Protein AF-A0A657K4X0-F1 (afdb_monomer_lite)

Foldseek 3Di:
DDDDDDDDDDDDDDDDDDDDDDDDDDDDDDDDDDDDDDDDDDDDDDDDDDDDDDDPPPPPDPPPQFQDDDPQKDWDDKDWDPLQCAAQAQLNCADVNLAPDQDDQDAPDQQFGDLSSLLNLQQRHRDDCLQVDCCLAFVNQVPDDPRNRLGFTFMKIWIARPPLGKTKIKTQTPQQDLQAEAEEEEEAAALAAQSNNCSRRGVVSLQVVVSYMYMYINLSRHQFKAFLVVCWTQASSLGIDNDNHSDDFDDDPSVVVCVLPPFFMDGCLQAVLALSLLCLLVRRVVRVVVNQSVVCVVPPPPSGRPDDQVRYAYEYFYEACSLQSQLSVLLVCPPNSHQEYEYELYQAFADCVPPFFWEAAAPDDIDTFDADHLLQLVLLLLLQLLLQLVVQADDPFERDLPQSVLSPQSLLSLVVCCVVVVDVVSHSNRSVVSNVVSFADSLQSSCSNVCCVAQNVFRSSSLLSNLLSHHQVCCQLQKGKGAFPADQVPGLQAGDHQDPRDPSSQSSQDNNGPQSHDPDRGGGMHIWRCPFPAHTGQLQNGDDPDPPRRNSNNSSSVSSNVSCVDPSNVNSSVSNHDQLCSVLRQYEYQYECNAPSSRCSNPVVQSLLNVCQVCPPSHNYAYEYEYQAYPDCCAPQRVQRHHGSSSQSSLQVVLSCCCVPVVDDHAHHWYHDFDGQHDHGPDRGRDDCNGVPGRDSDDDPQTGWDHHNSYIYGHD

pLDDT: mean 89.07, std 18.93, range [25.59, 98.94]

Secondary structure (DSSP, 8-state):
---------PPPP-----PPPP------------------------------------PPPP---B----TTEEEEEEEEE-SSS--TTTTT--HHHHHHS------S-TTS--HHHHHHHHH-----GGGTBTTTBTT-GGGS-TTTTT---EEEEEEEETTTTEEEEEEEETT--TTS-EEEEEEPSTT--TT-HHIIIIIIHHHHHTT-EEEEE-TTTSS-EEETTTTEEE-TT--EESSS-S-----TTHHHHHHHS-SEEEEHHHHS---GGGGHHHHHHHHHHHHHHHHHHHH-SSSB----TTTSEEEEEEETHHHHHHHHHHHH-TT---SEEEEES----B--SS---EEEETTSPPEE-----HHHHHHHHHHHHHHHGGGPPPPTT----TTGGG-TTHHHHHHHHHHTTS-SS--HHHHHHHHHTTT--GGGGGGHHHHHHHHTTHHHHHHHHHHHT--GGG-GGGEEEEEB---GGG-S-BB----SS-HHHHHHH--S-SSEEETTTEEEEEEEETT-SSSSEEGGG--SSSTT---SSHHHHHHHHHHTTSHHHHHHHHHH-B----TT-EEEEEEETT-SSS-TTTTHHHHHHHHHHHTGGG--EEEEEETTB-SS-S-TTSTTT-B-SHHHHHHHHHHHHHHHHH-PPPPPPEEE------SSTT-PPPP-TTTSPPPPSS--GGGBPEEETTEEEE--

Radius of gyration: 27.9 Å; chains: 1; bounding box: 126×85×64 Å

Sequence (716 aa):
MKKIKLRTLASLIFFAAVTMPLMAQSNTTKSTTSNTKADGKTATSTTTITTDTETNSSTPSPIDNTIKKPKWLVRNTLAYYDGDSDDLVTAGLGFTPLSTTIIVPEVEIPAKPNFQERRQAKLNRYIDTKIGEGTLFGFRKQELTPLFDGKIAGTEISAVQRQDGVGMLLQIPLDFNKNKPCIVAVPASDSDGVFNTKDIQIRGLWGLRHNCAVVYNDKGLGNGIYDIERKLGFTVWGEVQNGNILFSPWINNEEKYIKKYPHRYAIKQLHSQLNAEARWGEHVLKSLEFAFYELNIKFSPNDQAIFNKDNTLVLVYGASDGGGAALKAGELDDQNMIDGIVAVNPQIQPNLDKASVKLKIGNNNSQKLEAKSIANYSAYGALYIPCAIPAITAYKDDAYVPYADYFLYSQERCNALKKAKLLTTGTPKEALEKLHKNGWTPEMDIQLPYFYYTESIGLPYQYISAYGKYSVTENMCNFSVASTQQNPINNTGKVAPLKEISFEQIWGMANGHLPLWNGRNATVLDLVENEDLNTPRREFYSSSQTKNTIDYGTKGSICVYKKSQEPRVNEGIKQVMASGNLHGIKTFIVHGRNNVKQLPNYTSRAYVALNSLVEGKQSQLRYIEVENASYLDGRAPFDNTLLPIDYYGEDAIEWLWANLTNNATLPVSQVVRTKTRGGKSGYAPQITNNNLKPIAQTPNSNSIIQKTDGKLILPN

Structure (mmCIF, N/CA/C/O backbone):
data_AF-A0A657K4X0-F1
#
_entry.id   AF-A0A657K4X0-F1
#
loop_
_atom_site.group_PDB
_atom_site.id
_atom_site.type_symbol
_atom_site.label_atom_id
_atom_site.label_alt_id
_atom_site.label_comp_id
_atom_site.label_asym_id
_atom_site.label_entity_id
_atom_site.label_seq_id
_atom_site.pdbx_PDB_ins_code
_atom_site.Cartn_x
_atom_site.Cartn_y
_atom_site.Cartn_z
_atom_site.occupancy
_atom_site.B_iso_or_equiv
_atom_site.auth_seq_id
_atom_site.auth_comp_id
_atom_site.auth_asym_id
_atom_site.auth_atom_id
_atom_site.pdbx_PDB_model_num
ATOM 1 N N . MET A 1 1 ? 60.821 -6.790 5.176 1.00 32.94 1 MET A N 1
ATOM 2 C CA . MET A 1 1 ? 60.323 -7.041 6.547 1.00 32.94 1 MET A CA 1
ATOM 3 C C . MET A 1 1 ? 58.931 -7.661 6.481 1.00 32.94 1 MET A C 1
ATOM 5 O O . MET A 1 1 ? 58.076 -7.113 5.809 1.00 32.94 1 MET A O 1
ATOM 9 N N . LYS A 1 2 ? 58.768 -8.792 7.185 1.00 32.69 2 LYS A N 1
ATOM 10 C CA . LYS A 1 2 ? 57.537 -9.440 7.694 1.00 32.69 2 LYS A CA 1
ATOM 11 C C . LYS A 1 2 ? 56.444 -9.935 6.719 1.00 32.69 2 LYS A C 1
ATOM 13 O O . LYS A 1 2 ? 55.512 -9.229 6.365 1.00 32.69 2 LYS A O 1
ATOM 18 N N . LYS A 1 3 ? 56.526 -11.251 6.458 1.00 29.98 3 LYS A N 1
ATOM 19 C CA . LYS A 1 3 ? 55.419 -12.190 6.187 1.00 29.98 3 LYS A CA 1
ATOM 20 C C . LYS A 1 3 ? 54.380 -12.163 7.319 1.00 29.98 3 LYS A C 1
ATOM 22 O O . LYS A 1 3 ? 54.782 -12.200 8.481 1.00 29.98 3 LYS A O 1
ATOM 27 N N . ILE A 1 4 ? 53.089 -12.268 6.995 1.00 32.53 4 ILE A N 1
ATOM 28 C CA . ILE A 1 4 ? 52.059 -12.762 7.926 1.00 32.53 4 ILE A CA 1
ATOM 29 C C . ILE A 1 4 ? 51.222 -13.843 7.232 1.00 32.53 4 ILE A C 1
ATOM 31 O O . ILE A 1 4 ? 50.867 -13.735 6.063 1.00 32.53 4 ILE A O 1
ATOM 35 N N . LYS A 1 5 ? 51.026 -14.928 7.985 1.00 29.23 5 LYS A N 1
ATOM 36 C CA . LYS A 1 5 ? 50.435 -16.225 7.644 1.00 29.23 5 LYS A CA 1
ATOM 37 C C . LYS A 1 5 ? 48.904 -16.155 7.580 1.00 29.23 5 LYS A C 1
ATOM 39 O O . LYS A 1 5 ? 48.295 -15.622 8.502 1.00 29.23 5 LYS A O 1
ATOM 44 N N . LEU A 1 6 ? 48.301 -16.821 6.592 1.00 27.48 6 LEU A N 1
ATOM 45 C CA . LEU A 1 6 ? 46.923 -17.313 6.682 1.00 27.48 6 LEU A CA 1
ATOM 46 C C . LEU A 1 6 ? 46.898 -18.564 7.578 1.00 27.48 6 LEU A C 1
ATOM 48 O O . LEU A 1 6 ? 47.668 -19.499 7.357 1.00 27.48 6 LEU A O 1
ATOM 52 N N . ARG A 1 7 ? 46.019 -18.577 8.585 1.00 28.39 7 ARG A N 1
ATOM 53 C CA . ARG A 1 7 ? 45.656 -19.770 9.362 1.00 28.39 7 ARG A CA 1
ATOM 54 C C . ARG A 1 7 ? 44.278 -20.245 8.912 1.00 28.39 7 ARG A C 1
ATOM 56 O O . ARG A 1 7 ? 43.283 -19.574 9.153 1.00 28.39 7 ARG A O 1
ATOM 63 N N . THR A 1 8 ? 44.251 -21.413 8.289 1.00 29.27 8 THR A N 1
ATOM 64 C CA . THR A 1 8 ? 43.090 -22.295 8.152 1.00 29.27 8 THR A CA 1
ATOM 65 C C . THR A 1 8 ? 42.782 -22.934 9.508 1.00 29.27 8 THR A C 1
ATOM 67 O O . THR A 1 8 ? 43.671 -23.551 10.098 1.00 29.27 8 THR A O 1
ATOM 70 N N . LEU A 1 9 ? 41.546 -22.808 9.996 1.00 28.22 9 LEU A N 1
ATOM 71 C CA . LEU A 1 9 ? 41.012 -23.651 11.068 1.00 28.22 9 LEU A CA 1
ATOM 72 C C . LEU A 1 9 ? 40.022 -24.645 10.456 1.00 28.22 9 LEU A C 1
ATOM 74 O O . LEU A 1 9 ? 39.013 -24.253 9.879 1.00 28.22 9 LEU A O 1
ATOM 78 N N . ALA A 1 10 ? 40.358 -25.925 10.582 1.00 28.50 10 ALA A N 1
ATOM 79 C CA . ALA A 1 10 ? 39.466 -27.050 10.374 1.00 28.50 10 ALA A CA 1
ATOM 80 C C . ALA A 1 10 ? 38.735 -27.328 11.696 1.00 28.50 10 ALA A C 1
ATOM 82 O O . ALA A 1 10 ? 39.390 -27.485 12.728 1.00 28.50 10 ALA A O 1
ATOM 83 N N . SER A 1 11 ? 37.404 -27.390 11.665 1.00 29.38 11 SER A N 1
ATOM 84 C CA . SER A 1 11 ? 36.595 -27.844 12.800 1.00 29.38 11 SER A CA 1
ATOM 85 C C . SER A 1 11 ? 36.246 -29.318 12.625 1.00 29.38 11 SER A C 1
ATOM 87 O O . SER A 1 11 ? 35.682 -29.719 11.608 1.00 29.38 11 SER A O 1
ATOM 89 N N . LEU A 1 12 ? 36.621 -30.110 13.632 1.00 26.64 12 LEU A N 1
ATOM 90 C CA . LEU A 1 12 ? 36.266 -31.514 13.803 1.00 26.64 12 LEU A CA 1
ATOM 91 C C . LEU A 1 12 ? 34.752 -31.674 14.007 1.00 26.64 12 LEU A C 1
ATOM 93 O O . LEU A 1 12 ? 34.155 -30.990 14.835 1.00 26.64 12 LEU A O 1
ATOM 97 N N . ILE A 1 13 ? 34.176 -32.647 13.303 1.00 28.91 13 ILE A N 1
ATOM 98 C CA . ILE A 1 13 ? 32.824 -33.171 13.505 1.00 28.91 13 ILE A CA 1
ATOM 99 C C . ILE A 1 13 ? 32.936 -34.382 14.438 1.00 28.91 13 ILE A C 1
ATOM 101 O O . ILE A 1 13 ? 33.601 -35.361 14.100 1.00 28.91 13 ILE A O 1
ATOM 105 N N . PHE A 1 14 ? 32.289 -34.319 15.602 1.00 27.12 14 PHE A N 1
ATOM 106 C CA . PHE A 1 14 ? 32.077 -35.465 16.487 1.00 27.12 14 PHE A CA 1
ATOM 107 C C . PHE A 1 14 ? 30.681 -36.042 16.217 1.00 27.12 14 PHE A C 1
ATOM 109 O O . PHE A 1 14 ? 29.674 -35.376 16.440 1.00 27.12 14 PHE A O 1
ATOM 116 N N . PHE A 1 15 ? 30.634 -37.281 15.726 1.00 26.80 15 PHE A N 1
ATOM 117 C CA . PHE A 1 15 ? 29.424 -38.097 15.643 1.00 26.80 15 PHE A CA 1
ATOM 118 C C . PHE A 1 15 ? 29.181 -38.765 17.001 1.00 26.80 15 PHE A C 1
ATOM 120 O O . PHE A 1 15 ? 30.041 -39.500 17.484 1.00 26.80 15 PHE A O 1
ATOM 127 N N . ALA A 1 16 ? 28.002 -38.561 17.588 1.00 28.55 16 ALA A N 1
ATOM 128 C CA . ALA A 1 16 ? 27.490 -39.387 18.675 1.00 28.55 16 ALA A CA 1
ATOM 129 C C . ALA A 1 16 ? 26.136 -39.964 18.249 1.00 28.55 16 ALA A C 1
ATOM 131 O O . ALA A 1 16 ? 25.172 -39.236 18.022 1.00 28.55 16 ALA A O 1
ATOM 132 N N . ALA A 1 17 ? 26.107 -41.284 18.086 1.00 26.55 17 ALA A N 1
ATOM 133 C CA . ALA A 1 17 ? 24.923 -42.070 17.790 1.00 26.55 17 ALA A CA 1
ATOM 134 C C . ALA A 1 17 ? 24.102 -42.277 19.069 1.00 26.55 17 ALA A C 1
ATOM 136 O O . ALA A 1 17 ? 24.650 -42.708 20.083 1.00 26.55 17 ALA A O 1
ATOM 137 N N . VAL A 1 18 ? 22.792 -42.033 19.007 1.00 30.28 18 VAL A N 1
ATOM 138 C CA . VAL A 1 18 ? 21.839 -42.505 20.019 1.00 30.28 18 VAL A CA 1
ATOM 139 C C . VAL A 1 18 ? 20.679 -43.204 19.317 1.00 30.28 18 VAL A C 1
ATOM 141 O O . VAL A 1 18 ? 20.059 -42.690 18.392 1.00 30.28 18 VAL A O 1
ATOM 144 N N . THR A 1 19 ? 20.461 -44.432 19.763 1.00 28.05 19 THR A N 1
ATOM 145 C CA . THR A 1 19 ? 19.503 -45.441 19.320 1.00 28.05 19 THR A CA 1
ATOM 146 C C . THR A 1 19 ? 18.061 -45.096 19.712 1.00 28.05 19 THR A C 1
ATOM 148 O O . THR A 1 19 ? 17.803 -44.810 20.879 1.00 28.05 19 THR A O 1
ATOM 151 N N . MET A 1 20 ? 17.113 -45.212 18.775 1.00 28.31 20 MET A N 1
ATOM 152 C CA . MET A 1 20 ? 15.664 -45.255 19.046 1.00 28.31 20 MET A CA 1
ATOM 153 C C . MET A 1 20 ? 15.166 -46.710 19.097 1.00 28.31 20 MET A C 1
ATOM 155 O O . MET A 1 20 ? 15.589 -47.505 18.254 1.00 28.31 20 MET A O 1
ATOM 159 N N . PRO A 1 21 ? 14.219 -47.066 19.986 1.00 30.25 21 PRO A N 1
ATOM 160 C CA . PRO A 1 21 ? 13.430 -48.279 19.841 1.00 30.25 21 PRO A CA 1
ATOM 161 C C . PRO A 1 21 ? 12.104 -48.013 19.109 1.00 30.25 21 PRO A C 1
ATOM 163 O O . PRO A 1 21 ? 11.429 -47.006 19.322 1.00 30.25 21 PRO A O 1
ATOM 166 N N . LEU A 1 22 ? 11.745 -48.970 18.250 1.00 25.92 22 LEU A N 1
ATOM 167 C CA . LEU A 1 22 ? 10.454 -49.116 17.580 1.00 25.92 22 LEU A CA 1
ATOM 168 C C . LEU A 1 22 ? 9.295 -49.239 18.584 1.00 25.92 22 LEU A C 1
ATOM 170 O O . LEU A 1 22 ? 9.393 -49.997 19.548 1.00 25.92 22 LEU A O 1
ATOM 174 N N . MET A 1 23 ? 8.139 -48.662 18.245 1.00 28.31 23 MET A N 1
ATOM 175 C CA . MET A 1 23 ? 6.845 -49.227 18.635 1.00 28.31 23 MET A CA 1
ATOM 176 C C . MET A 1 23 ? 5.895 -49.318 17.441 1.00 28.31 23 MET A C 1
ATOM 178 O O . MET A 1 23 ? 5.829 -48.439 16.584 1.00 28.31 23 MET A O 1
ATOM 182 N N . ALA A 1 24 ? 5.220 -50.462 17.396 1.00 27.70 24 ALA A N 1
ATOM 183 C CA . ALA A 1 24 ? 4.424 -50.983 16.304 1.00 27.70 24 ALA A CA 1
ATOM 184 C C . ALA A 1 24 ? 3.036 -50.334 16.198 1.00 27.70 24 ALA A C 1
ATOM 186 O O . ALA A 1 24 ? 2.384 -50.034 17.196 1.00 27.70 24 ALA A O 1
ATOM 187 N N . GLN A 1 25 ? 2.565 -50.206 14.958 1.00 26.77 25 GLN A N 1
ATOM 188 C CA . GLN A 1 25 ? 1.162 -49.997 14.611 1.00 26.77 25 GLN A CA 1
ATOM 189 C C . GLN A 1 25 ? 0.373 -51.308 14.723 1.00 26.77 25 GLN A C 1
ATOM 191 O O . GLN A 1 25 ? 0.868 -52.372 14.351 1.00 26.77 25 GLN A O 1
ATOM 196 N N . SER A 1 26 ? -0.904 -51.204 15.095 1.00 26.72 26 SER A N 1
ATOM 197 C CA . SER A 1 26 ? -1.927 -52.156 14.656 1.00 26.72 26 SER A CA 1
ATOM 198 C C . SER A 1 26 ? -3.175 -51.411 14.169 1.00 26.72 26 SER A C 1
ATOM 200 O O . SER A 1 26 ? -3.645 -50.456 14.782 1.00 26.72 26 SER A O 1
ATOM 202 N N . ASN A 1 27 ? -3.626 -51.837 12.989 1.00 26.53 27 ASN A N 1
ATOM 203 C CA . ASN A 1 27 ? -4.830 -51.438 12.262 1.00 26.53 27 ASN A CA 1
ATOM 204 C C . ASN A 1 27 ? -6.102 -52.016 12.897 1.00 26.53 27 ASN A C 1
ATOM 206 O O . ASN A 1 27 ? -6.027 -53.046 13.559 1.00 26.53 27 ASN A O 1
ATOM 210 N N . THR A 1 28 ? -7.269 -51.448 12.559 1.00 26.58 28 THR A N 1
ATOM 211 C CA . THR A 1 28 ? -8.452 -52.130 11.949 1.00 26.58 28 THR A CA 1
ATOM 212 C C . THR A 1 28 ? -9.635 -51.133 11.878 1.00 26.58 28 THR A C 1
ATOM 214 O O . THR A 1 28 ? -10.008 -50.549 12.883 1.00 26.58 28 THR A O 1
ATOM 217 N N . THR A 1 29 ? -10.041 -50.620 10.705 1.00 27.47 29 THR A N 1
ATOM 218 C CA . THR A 1 29 ? -11.010 -51.093 9.670 1.00 27.47 29 THR A CA 1
ATOM 219 C C . THR A 1 29 ? -12.520 -51.012 9.964 1.00 27.47 29 THR A C 1
ATOM 221 O O . THR A 1 29 ? -13.005 -51.755 10.804 1.00 27.47 29 THR A O 1
ATOM 224 N N . LYS A 1 30 ? -13.211 -50.306 9.031 1.00 28.45 30 LYS A N 1
ATOM 225 C CA . LYS A 1 30 ? -14.521 -50.587 8.359 1.00 28.45 30 LYS A CA 1
ATOM 226 C C . LYS A 1 30 ? -15.792 -50.503 9.243 1.00 28.45 30 LYS A C 1
ATOM 228 O O . LYS A 1 30 ? -15.713 -50.744 10.427 1.00 28.45 30 LYS A O 1
ATOM 233 N N . SER A 1 31 ? -17.017 -50.187 8.792 1.00 25.59 31 SER A N 1
ATOM 234 C CA . SER A 1 31 ? -17.734 -50.291 7.499 1.00 25.59 31 SER A CA 1
ATOM 235 C C . SER A 1 31 ? -19.124 -49.588 7.660 1.00 25.59 31 SER A C 1
ATOM 237 O O . SER A 1 31 ? -19.702 -49.732 8.729 1.00 25.59 31 SER A O 1
ATOM 239 N N . THR A 1 32 ? -19.605 -48.702 6.767 1.00 27.53 32 THR A N 1
ATOM 240 C CA . THR A 1 32 ? -20.552 -48.870 5.610 1.00 27.53 32 THR A CA 1
ATOM 241 C C . THR A 1 32 ? -22.068 -48.623 5.867 1.00 27.53 32 THR A C 1
ATOM 243 O O . THR A 1 32 ? -22.634 -49.211 6.779 1.00 27.53 32 THR A O 1
ATOM 246 N N . THR A 1 33 ? -22.708 -47.893 4.916 1.00 27.84 33 THR A N 1
ATOM 247 C CA . THR A 1 33 ? -24.120 -47.980 4.387 1.00 27.84 33 THR A CA 1
ATOM 248 C C . THR A 1 33 ? -25.314 -47.608 5.298 1.00 27.84 33 THR A C 1
ATOM 250 O O . THR A 1 33 ? -25.226 -47.789 6.497 1.00 27.84 33 THR A O 1
ATOM 253 N N . SER A 1 34 ? -26.481 -47.093 4.858 1.00 26.14 34 SER A N 1
ATOM 254 C CA . SER A 1 34 ? -27.155 -46.952 3.543 1.00 26.14 34 SER A CA 1
ATOM 255 C C . SER A 1 34 ? -28.374 -45.988 3.596 1.00 26.14 34 SER A C 1
ATOM 257 O O . SER A 1 34 ? -28.950 -45.767 4.654 1.00 26.14 34 SER A O 1
ATOM 259 N N . ASN A 1 35 ? -28.774 -45.515 2.405 1.00 26.23 35 ASN A N 1
ATOM 260 C CA . ASN A 1 35 ? -30.027 -44.884 1.927 1.00 26.23 35 ASN A CA 1
ATOM 261 C C . ASN A 1 35 ? -31.374 -45.190 2.624 1.00 26.23 35 ASN A C 1
ATOM 263 O O . ASN A 1 35 ? -31.614 -46.342 2.959 1.00 26.23 35 ASN A O 1
ATOM 267 N N . THR A 1 36 ? -32.325 -44.235 2.529 1.00 27.62 36 THR A N 1
ATOM 268 C CA . THR A 1 36 ? -33.671 -44.455 1.920 1.00 27.62 36 THR A CA 1
ATOM 269 C C . THR A 1 36 ? -34.393 -43.145 1.537 1.00 27.62 36 THR A C 1
ATOM 271 O O . THR A 1 36 ? -34.289 -42.139 2.233 1.00 27.62 36 THR A O 1
ATOM 274 N N . LYS A 1 37 ? -35.115 -43.194 0.406 1.00 27.33 37 LYS A N 1
ATOM 275 C CA . LYS A 1 37 ? -36.057 -42.220 -0.196 1.00 27.33 37 LYS A CA 1
ATOM 276 C C . LYS A 1 37 ? -37.500 -42.748 -0.050 1.00 27.33 37 LYS A C 1
ATOM 278 O O . LYS A 1 37 ? -37.633 -43.962 0.076 1.00 27.33 37 LYS A O 1
ATOM 283 N N . ALA A 1 38 ? -38.487 -41.850 -0.236 1.00 27.67 38 ALA A N 1
ATOM 284 C CA . ALA A 1 38 ? -39.924 -42.014 -0.610 1.00 27.67 38 ALA A CA 1
ATOM 285 C C . ALA A 1 38 ? -40.818 -41.243 0.386 1.00 27.67 38 ALA A C 1
ATOM 287 O O . ALA A 1 38 ? -40.474 -41.206 1.560 1.00 27.67 38 ALA A O 1
ATOM 288 N N . ASP A 1 39 ? -41.957 -40.603 0.104 1.00 26.47 39 ASP A N 1
ATOM 289 C CA . ASP A 1 39 ? -42.800 -40.223 -1.052 1.00 26.47 39 ASP A CA 1
ATOM 290 C C . ASP A 1 39 ? -43.711 -39.087 -0.484 1.00 26.47 39 ASP A C 1
ATOM 292 O O . ASP A 1 39 ? -43.974 -39.061 0.714 1.00 26.47 39 ASP A O 1
ATOM 296 N N . GLY A 1 40 ? -44.111 -38.014 -1.176 1.00 25.59 40 GLY A N 1
ATOM 297 C CA . GLY A 1 40 ? -45.168 -37.984 -2.189 1.00 25.59 40 GLY A CA 1
ATOM 298 C C . GLY A 1 40 ? -46.589 -38.074 -1.595 1.00 25.59 40 GLY A C 1
ATOM 299 O O . GLY A 1 40 ? -47.071 -39.186 -1.410 1.00 25.59 40 GLY A O 1
ATOM 300 N N . LYS A 1 41 ? -47.289 -36.940 -1.372 1.00 27.23 41 LYS A N 1
ATOM 301 C CA . LYS A 1 41 ? -48.760 -36.825 -1.556 1.00 27.23 41 LYS A CA 1
ATOM 302 C C . LYS A 1 41 ? -49.308 -35.392 -1.459 1.00 27.23 41 LYS A C 1
ATOM 304 O O . LYS A 1 41 ? -49.078 -34.665 -0.500 1.00 27.23 41 LYS A O 1
ATOM 309 N N . THR A 1 42 ? -50.069 -35.054 -2.490 1.00 27.59 42 THR A N 1
ATOM 310 C CA . THR A 1 42 ? -50.879 -33.859 -2.742 1.00 27.59 42 THR A CA 1
ATOM 311 C C . THR A 1 42 ? -52.268 -34.008 -2.109 1.00 27.59 42 THR A C 1
ATOM 313 O O . THR A 1 42 ? -52.842 -35.093 -2.188 1.00 27.59 42 THR A O 1
ATOM 316 N N . ALA A 1 43 ? -52.851 -32.927 -1.581 1.00 27.77 43 ALA A N 1
ATOM 317 C CA . ALA A 1 43 ? -54.301 -32.810 -1.395 1.00 27.77 43 ALA A CA 1
ATOM 318 C C . ALA A 1 43 ? -54.742 -31.337 -1.411 1.00 27.77 43 ALA A C 1
ATOM 320 O O . ALA A 1 43 ? -54.298 -30.519 -0.610 1.00 27.77 43 ALA A O 1
ATOM 321 N N . THR A 1 44 ? -55.612 -31.033 -2.365 1.00 28.02 44 THR A N 1
ATOM 322 C CA . THR A 1 44 ? -56.344 -29.784 -2.577 1.00 28.02 44 THR A CA 1
ATOM 323 C C . THR A 1 44 ? -57.678 -29.883 -1.844 1.00 28.02 44 THR A C 1
ATOM 325 O O . THR A 1 44 ? -58.376 -30.871 -2.059 1.00 28.02 44 THR A O 1
ATOM 328 N N . SER A 1 45 ? -58.094 -28.871 -1.075 1.00 26.27 45 SER A N 1
ATOM 329 C CA . SER A 1 45 ? -59.521 -28.672 -0.769 1.00 26.27 45 SER A CA 1
ATOM 330 C C . SER A 1 45 ? -59.830 -27.285 -0.179 1.00 26.27 45 SER A C 1
ATOM 332 O O . SER A 1 45 ? -59.403 -26.960 0.924 1.00 26.27 45 SER A O 1
ATOM 334 N N . THR A 1 46 ? -60.639 -26.547 -0.945 1.00 25.94 46 THR A N 1
ATOM 335 C CA . THR A 1 46 ? -61.771 -25.679 -0.555 1.00 25.94 46 THR A CA 1
ATOM 336 C C . THR A 1 46 ? -61.558 -24.460 0.350 1.00 25.94 46 THR A C 1
ATOM 338 O O . THR A 1 46 ? -61.491 -24.538 1.572 1.00 25.94 46 THR A O 1
ATOM 341 N N . THR A 1 47 ? -61.627 -23.297 -0.296 1.00 27.17 47 THR A N 1
ATOM 342 C CA . THR A 1 47 ? -61.818 -21.966 0.281 1.00 27.17 47 THR A CA 1
ATOM 343 C C . THR A 1 47 ? -63.234 -21.827 0.848 1.00 27.17 47 THR A C 1
ATOM 345 O O . THR A 1 47 ? -64.207 -21.914 0.100 1.00 27.17 47 THR A O 1
ATOM 348 N N . THR A 1 48 ? -63.349 -21.560 2.149 1.00 25.72 48 THR A N 1
ATOM 349 C CA . THR A 1 48 ? -64.580 -21.056 2.778 1.00 25.72 48 THR A CA 1
ATOM 350 C C . THR A 1 48 ? -64.241 -19.706 3.394 1.00 25.72 48 THR A C 1
ATOM 352 O O . THR A 1 48 ? -63.298 -19.603 4.173 1.00 25.72 48 THR A O 1
ATOM 355 N N . ILE A 1 49 ? -64.954 -18.662 2.975 1.00 31.14 49 ILE A N 1
ATOM 356 C CA . ILE A 1 49 ? -64.798 -17.299 3.483 1.00 31.14 49 ILE A CA 1
ATOM 357 C C . ILE A 1 49 ? -65.682 -17.181 4.723 1.00 31.14 49 ILE A C 1
ATOM 359 O O . ILE A 1 49 ? -66.905 -17.190 4.609 1.00 31.14 49 ILE A O 1
ATOM 363 N N . THR A 1 50 ? -65.058 -17.054 5.889 1.00 27.23 50 THR A N 1
ATOM 364 C CA . THR A 1 50 ? -65.691 -16.569 7.119 1.00 27.23 50 THR A CA 1
ATOM 365 C C . THR A 1 50 ? -64.961 -15.310 7.556 1.00 27.23 50 THR A C 1
ATOM 367 O O . THR A 1 50 ? -63.764 -15.320 7.835 1.00 27.23 50 THR A O 1
ATOM 370 N N . THR A 1 51 ? -65.694 -14.204 7.524 1.00 34.69 51 THR A N 1
ATOM 371 C CA . THR A 1 51 ? -65.331 -12.913 8.097 1.00 34.69 51 THR A CA 1
ATOM 372 C C . THR A 1 51 ? -65.421 -13.000 9.612 1.00 34.69 51 THR A C 1
ATOM 374 O O . THR A 1 51 ? -66.534 -13.054 10.124 1.00 34.69 51 THR A O 1
ATOM 377 N N . ASP A 1 52 ? -64.283 -12.945 10.301 1.00 26.72 52 ASP A N 1
ATOM 378 C CA . ASP A 1 52 ? -64.233 -12.600 11.719 1.00 26.72 52 ASP A CA 1
ATOM 379 C C . ASP A 1 52 ? -63.164 -11.532 11.956 1.00 26.72 52 ASP A C 1
ATOM 381 O O . ASP A 1 52 ? -61.997 -11.647 11.582 1.00 26.72 52 ASP A O 1
ATOM 385 N N . THR A 1 53 ? -63.635 -10.430 12.525 1.00 39.84 53 THR A N 1
ATOM 386 C CA . THR A 1 53 ? -62.876 -9.304 13.055 1.00 39.84 53 THR A CA 1
ATOM 387 C C . THR A 1 53 ? -61.967 -9.762 14.191 1.00 39.84 53 THR A C 1
ATOM 389 O O . THR A 1 53 ? -62.440 -9.950 15.309 1.00 39.84 53 THR A O 1
ATOM 392 N N . GLU A 1 54 ? -60.662 -9.857 13.933 1.00 29.16 54 GLU A N 1
ATOM 393 C CA . GLU A 1 54 ? -59.645 -9.926 14.983 1.00 29.16 54 GLU A CA 1
ATOM 394 C C . GLU A 1 54 ? -58.829 -8.632 15.031 1.00 29.16 54 GLU A C 1
ATOM 396 O O . GLU A 1 54 ? -58.213 -8.170 14.070 1.00 29.16 54 GLU A O 1
ATOM 401 N N . THR A 1 55 ? -58.881 -8.026 16.209 1.00 31.38 55 THR A N 1
ATOM 402 C CA . THR A 1 55 ? -58.050 -6.932 16.691 1.00 31.38 55 THR A CA 1
ATOM 403 C C . THR A 1 55 ? -56.567 -7.218 16.460 1.00 31.38 55 THR A C 1
ATOM 405 O O . THR A 1 55 ? -56.010 -8.138 17.053 1.00 31.38 55 THR A O 1
ATOM 408 N N . ASN A 1 56 ? -55.910 -6.379 15.654 1.00 30.38 56 ASN A N 1
ATOM 409 C CA . ASN A 1 56 ? -54.455 -6.346 15.511 1.00 30.38 56 ASN A CA 1
ATOM 410 C C . ASN A 1 56 ? -53.798 -5.913 16.836 1.00 30.38 56 ASN A C 1
ATOM 412 O O . ASN A 1 56 ? -53.464 -4.745 17.031 1.00 30.38 56 ASN A O 1
ATOM 416 N N . SER A 1 57 ? -53.576 -6.856 17.751 1.00 36.56 57 SER A N 1
ATOM 417 C CA . SER A 1 57 ? -52.483 -6.758 18.714 1.00 36.56 57 SER A CA 1
ATOM 418 C C . SER A 1 57 ? -51.227 -7.293 18.029 1.00 36.56 57 SER A C 1
ATOM 420 O O . SER A 1 57 ? -50.887 -8.470 18.144 1.00 36.56 57 SER A O 1
ATOM 422 N N . SER A 1 58 ? -50.548 -6.440 17.263 1.00 38.31 58 SER A N 1
ATOM 423 C CA . SER A 1 58 ? -49.212 -6.747 16.757 1.00 38.31 58 SER A CA 1
ATOM 424 C C . SER A 1 58 ? -48.224 -6.671 17.921 1.00 38.31 58 SER A C 1
ATOM 426 O O . SER A 1 58 ? -47.545 -5.663 18.121 1.00 38.31 58 SER A O 1
ATOM 428 N N . THR A 1 59 ? -48.171 -7.724 18.730 1.00 40.19 59 THR A N 1
ATOM 429 C CA . THR A 1 59 ? -47.031 -7.975 19.608 1.00 40.19 59 THR A CA 1
ATOM 430 C C . THR A 1 59 ? -45.809 -8.103 18.693 1.00 40.19 59 THR A C 1
ATOM 432 O O . THR A 1 59 ? -45.852 -8.924 17.772 1.00 40.19 59 THR A O 1
ATOM 435 N N . PRO A 1 60 ? -44.742 -7.300 18.857 1.00 44.84 60 PRO A N 1
ATOM 436 C CA . PRO A 1 60 ? -43.535 -7.486 18.067 1.00 44.84 60 PRO A CA 1
ATOM 437 C C . PRO A 1 60 ? -43.038 -8.908 18.313 1.00 44.84 60 PRO A C 1
ATOM 439 O O . PRO A 1 60 ? -42.862 -9.302 19.469 1.00 44.84 60 PRO A O 1
ATOM 442 N N . SER A 1 61 ? -42.844 -9.688 17.248 1.00 43.19 61 SER A N 1
ATOM 443 C CA . SER A 1 61 ? -42.164 -10.977 17.357 1.00 43.19 61 SER A CA 1
ATOM 444 C C . SER A 1 61 ? -40.866 -10.774 18.147 1.00 43.19 61 SER A C 1
ATOM 446 O O . SER A 1 61 ? -40.142 -9.818 17.846 1.00 43.19 61 SER A O 1
ATOM 448 N N . PRO A 1 62 ? -40.566 -11.610 19.158 1.00 47.53 62 PRO A N 1
ATOM 449 C CA . PRO A 1 62 ? -39.338 -11.468 19.925 1.00 47.53 62 PRO A CA 1
ATOM 450 C C . PRO A 1 62 ? -38.150 -11.460 18.963 1.00 47.53 62 PRO A C 1
ATOM 452 O O . PRO A 1 62 ? -38.035 -12.332 18.099 1.00 47.53 62 PRO A O 1
ATOM 455 N N . ILE A 1 63 ? -37.306 -10.433 19.080 1.00 59.31 63 ILE A N 1
ATOM 456 C CA . ILE A 1 63 ? -36.087 -10.307 18.284 1.00 59.31 63 ILE A CA 1
ATOM 457 C C . ILE A 1 63 ? -35.227 -11.528 18.610 1.00 59.31 63 ILE A C 1
ATOM 459 O O . ILE A 1 63 ? -34.770 -11.694 19.740 1.00 59.31 63 ILE A O 1
ATOM 463 N N . ASP A 1 64 ? -35.049 -12.403 17.625 1.00 75.38 64 ASP A N 1
ATOM 464 C CA . ASP A 1 64 ? -34.169 -13.560 17.730 1.00 75.38 64 ASP A CA 1
ATOM 465 C C . ASP A 1 64 ? -32.714 -13.077 17.793 1.00 75.38 64 ASP A C 1
ATOM 467 O O . ASP A 1 64 ? -32.091 -12.799 16.767 1.00 75.38 64 ASP A O 1
ATOM 471 N N . ASN A 1 65 ? -32.208 -12.948 19.019 1.00 84.88 65 ASN A N 1
ATOM 472 C CA . ASN A 1 65 ? -30.864 -12.471 19.333 1.00 84.88 65 ASN A CA 1
ATOM 473 C C . ASN A 1 65 ? -29.846 -13.619 19.476 1.00 84.88 65 ASN A C 1
ATOM 475 O O . ASN A 1 65 ? -28.787 -13.454 20.082 1.00 84.88 65 ASN A O 1
ATOM 479 N N . THR A 1 66 ? -30.157 -14.806 18.949 1.00 91.38 66 THR A N 1
ATOM 480 C CA . THR A 1 66 ? -29.224 -15.939 18.961 1.00 91.38 66 THR A CA 1
ATOM 481 C C . THR A 1 66 ? -27.992 -15.657 18.104 1.00 91.38 66 THR A C 1
ATOM 483 O O . THR A 1 66 ? -28.065 -15.019 17.049 1.00 91.38 66 THR A O 1
ATOM 486 N N . ILE A 1 67 ? -26.833 -16.158 18.536 1.00 93.12 67 ILE A N 1
ATOM 487 C CA . ILE A 1 67 ? -25.596 -16.030 17.762 1.00 93.12 67 ILE A CA 1
ATOM 488 C C . ILE A 1 67 ? -25.708 -16.879 16.494 1.00 93.12 67 ILE A C 1
ATOM 490 O O . ILE A 1 67 ? -25.820 -18.104 16.545 1.00 93.12 67 ILE A O 1
ATOM 494 N N . LYS A 1 68 ? -25.627 -16.233 15.329 1.00 91.69 68 LYS A N 1
ATOM 495 C CA . LYS A 1 68 ? -25.712 -16.907 14.030 1.00 91.69 68 LYS A CA 1
ATOM 496 C C . LYS A 1 68 ? -24.385 -16.841 13.303 1.00 91.69 68 LYS A C 1
ATOM 498 O O . LYS A 1 68 ? -23.875 -15.763 13.013 1.00 91.69 68 LYS A O 1
ATOM 503 N N . LYS A 1 69 ? -23.855 -18.011 12.942 1.00 91.88 69 LYS A N 1
ATOM 504 C CA . LYS A 1 69 ? -22.668 -18.099 12.092 1.00 91.88 69 LYS A CA 1
ATOM 505 C C . LYS A 1 69 ? -22.981 -17.553 10.694 1.00 91.88 69 LYS A C 1
ATOM 507 O O . LYS A 1 69 ? -23.879 -18.092 10.037 1.00 91.88 69 LYS A O 1
ATOM 512 N N . PRO A 1 70 ? -22.226 -16.560 10.188 1.00 92.00 70 PRO A N 1
ATOM 513 C CA . PRO A 1 70 ? -22.405 -16.094 8.821 1.00 92.00 70 PRO A CA 1
ATOM 514 C C . PRO A 1 70 ? -22.187 -17.234 7.817 1.00 92.00 70 PRO A C 1
ATOM 516 O O . PRO A 1 70 ? -21.200 -17.967 7.889 1.00 92.00 70 PRO A O 1
ATOM 519 N N . LYS A 1 71 ? -23.094 -17.390 6.843 1.00 91.88 71 LYS A N 1
ATOM 520 C CA . LYS A 1 71 ? -23.042 -18.499 5.862 1.00 91.88 71 LYS A CA 1
ATOM 521 C C . LYS A 1 71 ? -21.762 -18.502 5.022 1.00 91.88 71 LYS A C 1
ATOM 523 O O . LYS A 1 71 ? -21.322 -19.554 4.567 1.00 91.88 71 LYS A O 1
ATOM 528 N N . TRP A 1 72 ? -21.183 -17.324 4.800 1.00 91.31 72 TRP A N 1
ATOM 529 C CA . TRP A 1 72 ? -19.969 -17.138 4.011 1.00 91.31 72 TRP A CA 1
ATOM 530 C C . TRP A 1 72 ? -18.685 -17.513 4.779 1.00 91.31 72 TRP A C 1
ATOM 532 O O . TRP A 1 72 ? -17.644 -17.713 4.146 1.00 91.31 72 TRP A O 1
ATOM 542 N N . LEU A 1 73 ? -18.755 -17.619 6.114 1.00 90.12 73 LEU A N 1
ATOM 543 C CA . LEU A 1 73 ? -17.606 -17.745 7.008 1.00 90.12 73 LEU A CA 1
ATOM 544 C C . LEU A 1 73 ? -17.101 -19.188 7.110 1.00 90.12 73 LEU A C 1
ATOM 546 O O . LEU A 1 73 ? -17.807 -20.101 7.558 1.00 90.12 73 LEU A O 1
ATOM 550 N N . VAL A 1 74 ? -15.821 -19.381 6.796 1.00 88.94 74 VAL A N 1
ATOM 551 C CA . VAL A 1 74 ? -15.086 -20.610 7.112 1.00 88.94 74 VAL A CA 1
ATOM 552 C C . VAL A 1 74 ? -14.061 -20.310 8.174 1.00 88.94 74 VAL A C 1
ATOM 554 O O . VAL A 1 74 ? -13.147 -19.533 7.941 1.00 88.94 74 VAL A O 1
ATOM 557 N N . ARG A 1 75 ? -14.215 -20.955 9.325 1.00 81.00 75 ARG A N 1
ATOM 558 C CA . ARG A 1 75 ? -13.265 -20.888 10.429 1.00 81.00 75 ARG A CA 1
ATOM 559 C C . ARG A 1 75 ? -12.242 -22.010 10.268 1.00 81.00 75 ARG A C 1
ATOM 561 O O . ARG A 1 75 ? -12.653 -23.147 10.037 1.00 81.00 75 ARG A O 1
ATOM 568 N N . ASN A 1 76 ? -10.958 -21.686 10.404 1.00 74.75 76 ASN A N 1
ATOM 569 C CA . ASN A 1 76 ? -9.858 -22.625 10.188 1.00 74.75 76 ASN A CA 1
ATOM 570 C C . ASN A 1 76 ? -9.171 -23.010 11.503 1.00 74.75 76 ASN A C 1
ATOM 572 O O . ASN A 1 76 ? -9.198 -24.178 11.878 1.00 74.75 76 ASN A O 1
ATOM 576 N N . THR A 1 77 ? -8.578 -22.047 12.215 1.00 81.75 77 THR A N 1
ATOM 577 C CA . THR A 1 77 ? -7.779 -22.315 13.424 1.00 81.75 77 THR A CA 1
ATOM 578 C C . THR A 1 77 ? -8.068 -21.330 14.554 1.00 81.75 77 THR A C 1
ATOM 580 O O . THR A 1 77 ? -8.475 -20.191 14.324 1.00 81.75 77 THR A O 1
ATOM 583 N N . LEU A 1 78 ? -7.870 -21.801 15.789 1.00 87.25 78 LEU A N 1
ATOM 584 C CA . LEU A 1 78 ? -7.805 -20.999 17.009 1.00 87.25 78 LEU A CA 1
ATOM 585 C C . LEU A 1 78 ? -6.460 -21.291 17.677 1.00 87.25 78 LEU A C 1
ATOM 587 O O . LEU A 1 78 ? -6.134 -22.460 17.884 1.00 87.25 78 LEU A O 1
ATOM 591 N N . ALA A 1 79 ? -5.707 -20.247 18.006 1.00 93.06 79 ALA A N 1
ATOM 592 C CA . ALA A 1 79 ? -4.440 -20.330 18.724 1.00 93.06 79 ALA A CA 1
ATOM 593 C C . ALA A 1 79 ? -4.473 -19.412 19.950 1.00 93.06 79 ALA A C 1
ATOM 595 O O . ALA A 1 79 ? -5.101 -18.353 19.919 1.00 93.06 79 ALA A O 1
ATOM 596 N N . TYR A 1 80 ? -3.817 -19.830 21.029 1.00 96.06 80 TYR A N 1
ATOM 597 C CA . TYR A 1 80 ? -3.602 -19.017 22.223 1.00 96.06 80 TYR A CA 1
ATOM 598 C C . TYR A 1 80 ? -2.105 -18.785 22.406 1.00 96.06 80 TYR A C 1
ATOM 600 O O . TYR A 1 80 ? -1.325 -19.724 22.259 1.00 96.06 80 TYR A O 1
ATOM 608 N N . TYR A 1 81 ? -1.740 -17.557 22.761 1.00 96.00 81 TYR A N 1
ATOM 609 C CA . TYR A 1 81 ? -0.369 -17.126 22.994 1.00 96.00 81 TYR A CA 1
ATOM 610 C C . TYR A 1 81 ? -0.231 -16.552 24.400 1.00 96.00 81 TYR A C 1
ATOM 612 O O . TYR A 1 81 ? -1.082 -15.780 24.852 1.00 96.00 81 TYR A O 1
ATOM 620 N N . ASP A 1 82 ? 0.836 -16.946 25.087 1.00 93.94 82 ASP A N 1
ATOM 621 C CA . ASP A 1 82 ? 1.088 -16.639 26.496 1.00 93.94 82 ASP A CA 1
ATOM 622 C C . ASP A 1 82 ? 1.675 -15.237 26.730 1.00 93.94 82 ASP A C 1
ATOM 624 O O . ASP A 1 82 ? 1.607 -14.735 27.851 1.00 93.94 82 ASP A O 1
ATOM 628 N N . GLY A 1 83 ? 2.202 -14.586 25.686 1.00 93.06 83 GLY A N 1
ATOM 629 C CA . GLY A 1 83 ? 2.912 -13.310 25.778 1.00 93.06 83 GLY A CA 1
ATOM 630 C C . GLY A 1 83 ? 4.356 -13.439 26.275 1.00 93.06 83 GLY A C 1
ATOM 631 O O . GLY A 1 83 ? 5.017 -12.419 26.468 1.00 93.06 83 GLY A O 1
ATOM 632 N N . ASP A 1 84 ? 4.854 -14.662 26.466 1.00 91.56 84 ASP A N 1
ATOM 633 C CA . ASP A 1 84 ? 6.223 -14.959 26.884 1.00 91.56 84 ASP A CA 1
ATOM 634 C C . ASP A 1 84 ? 6.991 -15.689 25.776 1.00 91.56 84 ASP A C 1
ATOM 636 O O . ASP A 1 84 ? 7.890 -15.105 25.166 1.00 91.56 84 ASP A O 1
ATOM 640 N N . SER A 1 85 ? 6.606 -16.925 25.454 1.00 91.31 85 SER A N 1
ATOM 641 C CA . SER A 1 85 ? 7.228 -17.700 24.373 1.00 91.31 85 SER A CA 1
ATOM 642 C C . SER A 1 85 ? 6.752 -17.256 22.989 1.00 91.31 85 SER A C 1
ATOM 644 O O . SER A 1 85 ? 7.501 -17.337 22.013 1.00 91.31 85 SER A O 1
ATOM 646 N N . ASP A 1 86 ? 5.519 -16.758 22.910 1.00 94.50 86 ASP A N 1
ATOM 647 C CA . ASP A 1 86 ? 4.881 -16.311 21.680 1.00 94.50 86 ASP A CA 1
ATOM 648 C C . ASP A 1 86 ? 3.811 -15.257 21.985 1.00 94.50 86 ASP A C 1
ATOM 650 O O . ASP A 1 86 ? 3.312 -15.146 23.106 1.00 94.50 86 ASP A O 1
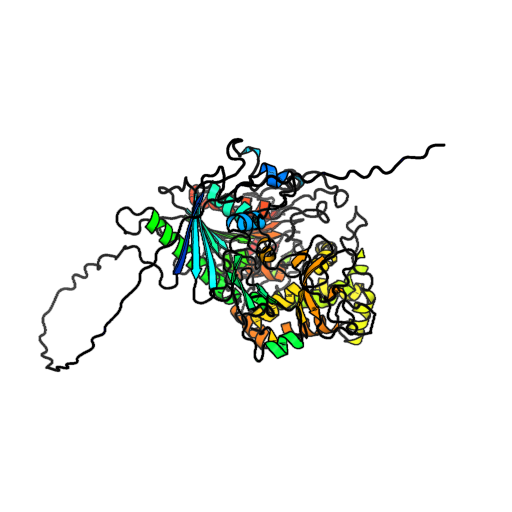ATOM 654 N N . ASP A 1 87 ? 3.448 -14.454 20.992 1.00 96.94 87 ASP A N 1
ATOM 655 C CA . ASP A 1 87 ? 2.542 -13.329 21.181 1.00 96.94 87 ASP A CA 1
ATOM 656 C C . ASP A 1 87 ? 1.813 -12.930 19.889 1.00 96.94 87 ASP A C 1
ATOM 658 O O . ASP A 1 87 ? 2.142 -13.376 18.785 1.00 96.94 87 ASP A O 1
ATOM 662 N N . LEU A 1 88 ? 0.800 -12.073 20.032 1.00 97.44 88 LEU A N 1
ATOM 663 C CA . LEU A 1 88 ? -0.038 -11.606 18.923 1.00 97.44 88 LEU A CA 1
ATOM 664 C C . LEU A 1 88 ? 0.711 -10.694 17.931 1.00 97.44 88 LEU A C 1
ATOM 666 O O . LEU A 1 88 ? 0.310 -10.570 16.778 1.00 97.44 88 LEU A O 1
ATOM 670 N N . VAL A 1 89 ? 1.779 -10.015 18.350 1.00 96.88 89 VAL A N 1
ATOM 671 C CA . VAL A 1 89 ? 2.341 -8.870 17.616 1.00 96.88 89 VAL A CA 1
ATOM 672 C C . VAL A 1 89 ? 3.735 -9.152 17.052 1.00 96.88 89 VAL A C 1
ATOM 674 O O . VAL A 1 89 ? 4.086 -8.657 15.974 1.00 96.88 89 VAL A O 1
ATOM 677 N N . THR A 1 90 ? 4.545 -9.941 17.758 1.00 95.75 90 THR A N 1
ATOM 678 C CA . THR A 1 90 ? 5.958 -10.153 17.411 1.00 95.75 90 THR A CA 1
ATOM 679 C C . THR A 1 90 ? 6.333 -11.606 17.141 1.00 95.75 90 THR A C 1
ATOM 681 O O . THR A 1 90 ? 7.487 -11.864 16.811 1.00 95.75 90 THR A O 1
ATOM 684 N N . ALA A 1 91 ? 5.390 -12.547 17.243 1.00 95.25 91 ALA A N 1
ATOM 685 C CA . ALA A 1 91 ? 5.665 -13.985 17.173 1.00 95.25 91 ALA A CA 1
ATOM 686 C C . ALA A 1 91 ? 6.771 -14.433 18.160 1.00 95.25 91 ALA A C 1
ATOM 688 O O . ALA A 1 91 ? 7.677 -15.200 17.815 1.00 95.25 91 ALA A O 1
ATOM 689 N N . GLY A 1 92 ? 6.748 -13.877 19.374 1.00 94.00 92 GLY A N 1
ATOM 690 C CA . GLY A 1 92 ? 7.712 -14.149 20.442 1.00 94.00 92 GLY A CA 1
ATOM 691 C C . GLY A 1 92 ? 9.035 -13.382 20.343 1.00 94.00 92 GLY A C 1
ATOM 692 O O . GLY A 1 92 ? 9.864 -13.503 21.243 1.00 94.00 92 GLY A O 1
ATOM 693 N N . LEU A 1 93 ? 9.258 -12.578 19.294 1.00 93.69 93 LEU A N 1
ATOM 694 C CA . LEU A 1 93 ? 10.533 -11.877 19.082 1.00 93.69 93 LEU A CA 1
ATOM 695 C C . LEU A 1 93 ? 10.777 -10.730 20.077 1.00 93.69 93 LEU A C 1
ATOM 697 O O . LEU A 1 93 ? 11.920 -10.505 20.458 1.00 93.69 93 LEU A O 1
ATOM 701 N N . GLY A 1 94 ? 9.737 -10.005 20.494 1.00 93.88 94 GLY A N 1
ATOM 702 C CA . GLY A 1 94 ? 9.844 -8.817 21.348 1.00 93.88 94 GLY A CA 1
ATOM 703 C C . GLY A 1 94 ? 10.394 -7.571 20.637 1.00 93.88 94 GLY A C 1
ATOM 704 O O . GLY A 1 94 ? 11.042 -7.634 19.591 1.00 93.88 94 GLY A O 1
ATOM 705 N N . PHE A 1 95 ? 10.134 -6.393 21.201 1.00 95.00 95 PHE A N 1
ATOM 706 C CA . PHE A 1 95 ? 10.550 -5.107 20.637 1.00 95.00 95 PHE A CA 1
ATOM 707 C C . PHE A 1 95 ? 12.073 -4.897 20.662 1.00 95.00 95 PHE A C 1
ATOM 709 O O . PHE A 1 95 ? 12.646 -4.347 19.714 1.00 95.00 95 PHE A O 1
ATOM 716 N N . THR A 1 96 ? 12.756 -5.297 21.735 1.00 93.31 96 THR A N 1
ATOM 717 C CA . THR A 1 96 ? 14.192 -5.051 21.898 1.00 93.31 96 THR A CA 1
ATOM 718 C C . THR A 1 96 ? 15.010 -5.784 20.828 1.00 93.31 96 THR A C 1
ATOM 720 O O . THR A 1 96 ? 15.825 -5.127 20.170 1.00 93.31 96 THR A O 1
ATOM 723 N N . PRO A 1 97 ? 14.793 -7.083 20.544 1.00 93.06 97 PRO A N 1
ATOM 724 C CA . PRO A 1 97 ? 15.462 -7.750 19.426 1.00 93.06 97 PRO A CA 1
ATOM 725 C C . PRO A 1 97 ? 15.149 -7.102 18.071 1.00 93.06 97 PRO A C 1
ATOM 727 O O . PRO A 1 97 ? 16.078 -6.794 17.321 1.00 93.06 97 PRO A O 1
ATOM 730 N N . LEU A 1 98 ? 13.875 -6.788 17.799 1.00 94.81 98 LEU A N 1
ATOM 731 C CA . LEU A 1 98 ? 13.442 -6.153 16.546 1.00 94.81 98 LEU A CA 1
ATOM 732 C C . LEU A 1 98 ? 14.051 -4.754 16.321 1.00 94.81 98 LEU A C 1
ATOM 734 O O . LEU A 1 98 ? 14.173 -4.309 15.180 1.00 94.81 98 LEU A O 1
ATOM 738 N N . SER A 1 99 ? 14.438 -4.044 17.384 1.00 94.75 99 SER A N 1
ATOM 739 C CA . SER A 1 99 ? 14.993 -2.681 17.309 1.00 94.75 99 SER A CA 1
ATOM 740 C C . SER A 1 99 ? 16.521 -2.600 17.395 1.00 94.75 99 SER A C 1
ATOM 742 O O . SER A 1 99 ? 17.104 -1.546 17.122 1.00 94.75 99 SER A O 1
ATOM 744 N N . THR A 1 100 ? 17.198 -3.693 17.752 1.00 92.25 100 THR A N 1
ATOM 745 C CA . THR A 1 100 ? 18.655 -3.699 17.978 1.00 92.25 100 THR A CA 1
ATOM 746 C C . THR A 1 100 ? 19.434 -4.459 16.917 1.00 92.25 100 THR A C 1
ATOM 748 O O . THR A 1 100 ? 20.576 -4.094 16.637 1.00 92.25 100 THR A O 1
ATOM 751 N N . THR A 1 101 ? 18.836 -5.472 16.289 1.00 87.75 101 THR A N 1
ATOM 752 C CA . THR A 1 101 ? 19.510 -6.282 15.273 1.00 87.75 101 THR A CA 1
ATOM 753 C C . THR A 1 101 ? 18.570 -6.686 14.143 1.00 87.75 101 THR A C 1
ATOM 755 O O . THR A 1 101 ? 17.354 -6.743 14.306 1.00 87.75 101 THR A O 1
ATOM 758 N N . ILE A 1 102 ? 19.141 -6.984 12.975 1.00 84.38 102 ILE A N 1
ATOM 759 C CA . ILE A 1 102 ? 18.416 -7.685 11.914 1.00 84.38 102 ILE A CA 1
ATOM 760 C C . ILE A 1 102 ? 18.445 -9.166 12.278 1.00 84.38 102 ILE A C 1
ATOM 762 O O . ILE A 1 102 ? 19.508 -9.788 12.275 1.00 84.38 102 ILE A O 1
ATOM 766 N N . ILE A 1 103 ? 17.284 -9.717 12.611 1.00 84.19 103 ILE A N 1
ATOM 767 C CA . ILE A 1 103 ? 17.143 -11.130 12.954 1.00 84.19 103 ILE A CA 1
ATOM 768 C C . ILE A 1 103 ? 17.044 -11.931 11.653 1.00 84.19 103 ILE A C 1
ATOM 770 O O . ILE A 1 103 ? 16.391 -11.506 10.701 1.00 84.19 103 ILE A O 1
ATOM 774 N N . VAL A 1 104 ? 17.681 -13.096 11.608 1.00 81.81 104 VAL A N 1
ATOM 775 C CA . VAL A 1 104 ? 17.420 -14.121 10.592 1.00 81.81 104 VAL A CA 1
ATOM 776 C C . VAL A 1 104 ? 16.807 -15.294 11.349 1.00 81.81 104 VAL A C 1
ATOM 778 O O . VAL A 1 104 ? 17.547 -15.956 12.074 1.00 81.81 104 VAL A O 1
ATOM 781 N N . PRO A 1 105 ? 15.479 -15.506 11.279 1.00 78.00 105 PRO A N 1
ATOM 782 C CA . PRO A 1 105 ? 14.831 -16.570 12.029 1.00 78.00 105 PRO A CA 1
ATOM 783 C C . PRO A 1 105 ? 15.407 -17.919 11.613 1.00 78.00 105 PRO A C 1
ATOM 785 O O . PRO A 1 105 ? 15.584 -18.181 10.418 1.00 78.00 105 PRO A O 1
ATOM 788 N N . GLU A 1 106 ? 15.716 -18.759 12.595 1.00 81.06 106 GLU A N 1
ATOM 789 C CA . GLU A 1 106 ? 16.095 -20.138 12.324 1.00 81.06 106 GLU A CA 1
ATOM 790 C C . GLU A 1 106 ? 14.876 -20.886 11.780 1.00 81.06 106 GLU A C 1
ATOM 792 O O . GLU A 1 106 ? 13.757 -20.720 12.262 1.00 81.06 106 GLU A O 1
ATOM 797 N N . VAL A 1 107 ? 15.096 -21.681 10.737 1.00 84.12 107 VAL A N 1
ATOM 798 C CA . VAL A 1 107 ? 14.075 -22.550 10.154 1.00 84.12 107 VAL A CA 1
ATOM 799 C C . VAL A 1 107 ? 14.654 -23.950 10.144 1.00 84.12 107 VAL A C 1
ATOM 801 O O . VAL A 1 107 ? 15.624 -24.202 9.425 1.00 84.12 107 VAL A O 1
ATOM 804 N N . GLU A 1 108 ? 14.073 -24.849 10.934 1.00 87.38 108 GLU A N 1
ATOM 805 C CA . GLU A 1 108 ? 14.576 -26.210 11.124 1.00 87.38 108 GLU A CA 1
ATOM 806 C C . GLU A 1 108 ? 14.661 -26.951 9.783 1.00 87.38 108 GLU A C 1
ATOM 808 O O . GLU A 1 108 ? 15.677 -27.563 9.447 1.00 87.38 108 GLU A O 1
ATOM 813 N N . ILE A 1 109 ? 13.602 -26.842 8.973 1.00 85.88 109 ILE A N 1
ATOM 814 C CA . ILE A 1 109 ? 13.519 -27.438 7.638 1.00 85.88 109 ILE A CA 1
ATOM 815 C C . ILE A 1 109 ? 13.090 -26.352 6.639 1.00 85.88 109 ILE A C 1
ATOM 817 O O . ILE A 1 109 ? 11.894 -26.118 6.467 1.00 85.88 109 ILE A O 1
ATOM 821 N N . PRO A 1 110 ? 14.023 -25.710 5.905 1.00 83.19 110 PRO A N 1
ATOM 822 C CA . PRO A 1 110 ? 13.696 -24.627 4.965 1.00 83.19 110 PRO A CA 1
ATOM 823 C C . PRO A 1 110 ? 12.698 -24.992 3.855 1.00 83.19 110 PRO A C 1
ATOM 825 O O . PRO A 1 110 ? 12.020 -24.123 3.311 1.00 83.19 110 PRO A O 1
ATOM 828 N N . ALA A 1 111 ? 12.600 -26.279 3.508 1.00 85.06 111 ALA A N 1
ATOM 829 C CA . ALA A 1 111 ? 11.638 -26.804 2.536 1.00 85.06 111 ALA A CA 1
ATOM 830 C C . ALA A 1 111 ? 10.265 -27.143 3.151 1.00 85.06 111 ALA A C 1
ATOM 832 O O . ALA A 1 111 ? 9.374 -27.618 2.450 1.00 85.06 111 ALA A O 1
ATOM 833 N N . LYS A 1 112 ? 10.100 -26.974 4.465 1.00 88.00 112 LYS A N 1
ATOM 834 C CA . LYS A 1 112 ? 8.863 -27.246 5.199 1.00 88.00 112 LYS A CA 1
ATOM 835 C C . LYS A 1 112 ? 8.842 -26.462 6.525 1.00 88.00 112 LYS A C 1
ATOM 837 O O . LYS A 1 112 ? 8.790 -27.091 7.583 1.00 88.00 112 LYS A O 1
ATOM 842 N N . PRO A 1 113 ? 8.883 -25.116 6.486 1.00 90.50 113 PRO A N 1
ATOM 843 C CA . PRO A 1 113 ? 8.812 -24.320 7.704 1.00 90.50 113 PRO A CA 1
ATOM 844 C C . PRO A 1 113 ? 7.488 -24.597 8.418 1.00 90.50 113 PRO A C 1
ATOM 846 O O . PRO A 1 113 ? 6.445 -24.694 7.763 1.00 90.50 113 PRO A O 1
ATOM 849 N N . ASN A 1 114 ? 7.501 -24.715 9.741 1.00 91.00 114 ASN A N 1
ATOM 850 C CA . ASN A 1 114 ? 6.287 -24.825 10.543 1.00 91.00 114 ASN A CA 1
ATOM 851 C C . ASN A 1 114 ? 5.557 -23.466 10.626 1.00 91.00 114 ASN A C 1
ATOM 853 O O . ASN A 1 114 ? 6.043 -22.442 10.145 1.00 91.00 114 ASN A O 1
ATOM 857 N N . PHE A 1 115 ? 4.343 -23.441 11.184 1.00 89.81 115 PHE A N 1
ATOM 858 C CA . PHE A 1 115 ? 3.553 -22.204 11.221 1.00 89.81 115 PHE A CA 1
ATOM 859 C C . PHE A 1 115 ? 4.217 -21.087 12.034 1.00 89.81 115 PHE A C 1
ATOM 861 O O . PHE A 1 115 ? 4.160 -19.931 11.616 1.00 89.81 115 PHE A O 1
ATOM 868 N N . GLN A 1 116 ? 4.884 -21.422 13.139 1.00 91.12 116 GLN A N 1
ATOM 869 C CA . GLN A 1 116 ? 5.535 -20.426 13.981 1.00 91.12 116 GLN A CA 1
ATOM 870 C 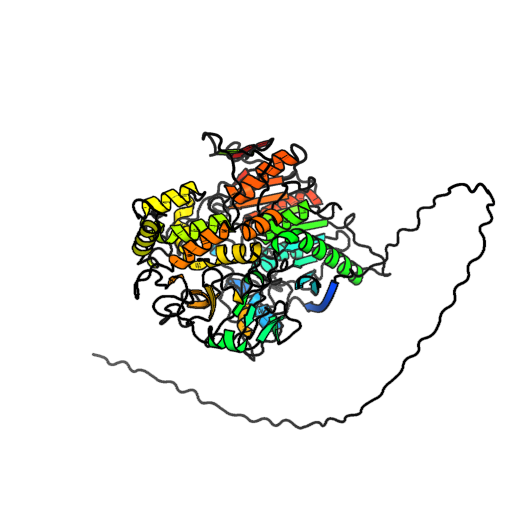C . GLN A 1 116 ? 6.759 -19.815 13.302 1.00 91.12 116 GLN A C 1
ATOM 872 O O . GLN A 1 116 ? 6.902 -18.596 13.289 1.00 91.12 116 GLN A O 1
ATOM 877 N N . GLU A 1 117 ? 7.584 -20.630 12.647 1.00 92.50 117 GLU A N 1
ATOM 878 C CA . GLU A 1 117 ? 8.716 -20.146 11.846 1.00 92.50 117 GLU A CA 1
ATOM 879 C C . GLU A 1 117 ? 8.245 -19.199 10.734 1.00 92.50 117 GLU A C 1
ATOM 881 O O . GLU A 1 117 ? 8.857 -18.159 10.490 1.00 92.50 117 GLU A O 1
ATOM 886 N N . ARG A 1 118 ? 7.109 -19.503 10.089 1.00 92.19 118 ARG A 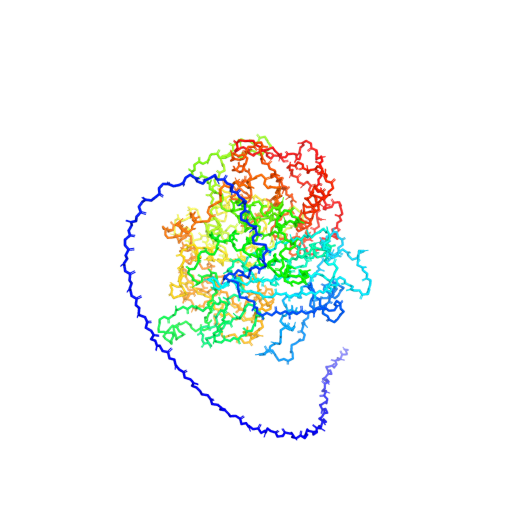N 1
ATOM 887 C CA . ARG A 1 118 ? 6.502 -18.611 9.089 1.00 92.19 118 ARG A CA 1
ATOM 888 C C . ARG A 1 118 ? 6.002 -17.305 9.709 1.00 92.19 118 ARG A C 1
ATOM 890 O O . ARG A 1 118 ? 6.250 -16.248 9.129 1.00 92.19 118 ARG A O 1
ATOM 897 N N . ARG A 1 119 ? 5.330 -17.346 10.870 1.00 93.00 119 ARG A N 1
ATOM 898 C CA . ARG A 1 119 ? 4.906 -16.135 11.605 1.00 93.00 119 ARG A CA 1
ATOM 899 C C . ARG A 1 119 ? 6.109 -15.277 11.983 1.00 93.00 119 ARG A C 1
ATOM 901 O O . ARG A 1 119 ? 6.090 -14.083 11.709 1.00 93.00 119 ARG A O 1
ATOM 908 N N . GLN A 1 120 ? 7.174 -15.874 12.514 1.00 93.44 120 GLN A N 1
ATOM 909 C CA . GLN A 1 120 ? 8.413 -15.164 12.831 1.00 93.44 120 GLN A CA 1
ATOM 910 C C . GLN A 1 120 ? 9.062 -14.566 11.588 1.00 93.44 120 GLN A C 1
ATOM 912 O O . GLN A 1 120 ? 9.396 -13.389 11.601 1.00 93.44 120 GLN A O 1
ATOM 917 N N . ALA A 1 121 ? 9.175 -15.311 10.485 1.00 92.00 121 ALA A N 1
ATOM 918 C CA . ALA A 1 121 ? 9.690 -14.772 9.226 1.00 92.00 121 ALA A CA 1
ATOM 919 C C . ALA A 1 121 ? 8.877 -13.566 8.736 1.00 92.00 121 ALA A C 1
ATOM 921 O O . ALA A 1 121 ? 9.455 -12.576 8.295 1.00 92.00 121 ALA A O 1
ATOM 922 N N . LYS A 1 122 ? 7.547 -13.632 8.859 1.00 92.44 122 LYS A N 1
ATOM 923 C CA . LYS A 1 122 ? 6.634 -12.592 8.388 1.00 92.44 122 LYS A CA 1
ATOM 924 C C . LYS A 1 122 ? 6.563 -11.375 9.317 1.00 92.44 122 LYS A C 1
ATOM 926 O O . LYS A 1 122 ? 6.395 -10.258 8.838 1.00 92.44 122 LYS A O 1
ATOM 931 N N . LEU A 1 123 ? 6.687 -11.560 10.632 1.00 94.06 123 LEU A N 1
ATOM 932 C CA . LEU A 1 123 ? 6.626 -10.481 11.628 1.00 94.06 123 LEU A CA 1
ATOM 933 C C . LEU A 1 123 ? 8.001 -9.922 12.021 1.00 94.06 123 LEU A C 1
ATOM 935 O O . LEU A 1 123 ? 8.091 -8.921 12.735 1.00 94.06 123 LEU A O 1
ATOM 939 N N . ASN A 1 124 ? 9.076 -10.521 11.521 1.00 92.56 124 ASN A N 1
ATOM 940 C CA . ASN A 1 124 ? 10.425 -10.029 11.715 1.00 92.56 124 ASN A CA 1
ATOM 941 C C . ASN A 1 124 ? 10.730 -8.849 10.783 1.00 92.56 124 ASN A C 1
ATOM 943 O O . ASN A 1 124 ? 10.767 -8.976 9.559 1.00 92.56 124 ASN A O 1
ATOM 947 N N . ARG A 1 125 ? 11.022 -7.694 11.379 1.00 91.81 125 ARG A N 1
ATOM 948 C CA . ARG A 1 125 ? 11.540 -6.518 10.677 1.00 91.81 125 ARG A CA 1
ATOM 949 C C . ARG A 1 125 ? 12.446 -5.705 11.588 1.00 91.81 125 ARG A C 1
ATOM 951 O O . ARG A 1 125 ? 12.258 -5.681 12.798 1.00 91.81 125 ARG A O 1
ATOM 958 N N . TYR A 1 126 ? 13.358 -4.942 10.993 1.00 92.69 126 TYR A N 1
ATOM 959 C CA . TYR A 1 126 ? 14.152 -3.983 11.754 1.00 92.69 126 TYR A CA 1
ATOM 960 C C . TYR A 1 126 ? 13.362 -2.695 12.039 1.00 92.69 126 TYR A C 1
ATOM 962 O O . TYR A 1 126 ? 12.989 -1.951 11.114 1.00 92.69 126 TYR A O 1
ATOM 970 N N . ILE A 1 127 ? 13.135 -2.424 13.323 1.00 94.25 127 ILE A N 1
ATOM 971 C CA . ILE A 1 127 ? 12.554 -1.183 13.835 1.00 94.25 127 ILE A CA 1
ATOM 972 C C . ILE A 1 127 ? 13.684 -0.173 14.041 1.00 94.25 127 ILE A C 1
ATOM 974 O O . ILE A 1 127 ? 14.429 -0.224 15.019 1.00 94.25 127 ILE A O 1
ATOM 978 N N . ASP A 1 128 ? 13.817 0.761 13.100 1.00 92.69 128 ASP A N 1
ATOM 979 C CA . ASP A 1 128 ? 14.827 1.810 13.187 1.00 92.69 128 ASP A CA 1
ATOM 980 C C . ASP A 1 128 ? 14.374 2.903 14.165 1.00 92.69 128 ASP A C 1
ATOM 982 O O . ASP A 1 128 ? 13.603 3.799 13.826 1.00 92.69 128 ASP A O 1
ATOM 986 N N . THR A 1 129 ? 14.881 2.866 15.393 1.00 94.19 129 THR A N 1
ATOM 987 C CA . THR A 1 129 ? 14.526 3.869 16.409 1.00 94.19 129 THR A CA 1
ATOM 988 C C . THR A 1 129 ? 14.985 5.286 16.055 1.00 94.19 129 THR A C 1
ATOM 990 O O . THR A 1 129 ? 14.455 6.256 16.605 1.00 94.19 129 THR A O 1
ATOM 993 N N . LYS A 1 130 ? 15.898 5.460 15.082 1.00 93.94 130 LYS A N 1
ATOM 994 C CA . LYS A 1 130 ? 16.320 6.793 14.623 1.00 93.94 130 LYS A CA 1
ATOM 995 C C . LYS A 1 130 ? 15.204 7.558 13.924 1.00 93.94 130 LYS A C 1
ATOM 997 O O . LYS A 1 130 ? 15.246 8.789 13.928 1.00 93.94 130 LYS A O 1
ATOM 1002 N N . ILE A 1 131 ? 14.222 6.859 13.349 1.00 94.56 131 ILE A N 1
ATOM 1003 C CA . ILE A 1 131 ? 13.040 7.484 12.738 1.00 94.56 131 ILE A CA 1
ATOM 1004 C C . ILE A 1 131 ? 11.919 7.740 13.750 1.00 94.56 131 ILE A C 1
ATOM 1006 O O . ILE A 1 131 ? 10.859 8.215 13.368 1.00 94.56 131 ILE A O 1
ATOM 1010 N N . GLY A 1 132 ? 12.130 7.469 15.041 1.00 94.56 132 GLY A N 1
ATOM 1011 C CA . GLY A 1 132 ? 11.149 7.736 16.101 1.00 94.56 132 GLY A CA 1
ATOM 1012 C C . GLY A 1 132 ? 10.192 6.582 16.357 1.00 94.56 132 GLY A C 1
ATOM 1013 O O . GLY A 1 132 ? 9.497 6.577 17.369 1.00 94.56 132 GLY A O 1
ATOM 1014 N N . GLU A 1 133 ? 10.189 5.568 15.501 1.00 95.06 133 GLU A N 1
ATOM 1015 C CA . GLU A 1 133 ? 9.457 4.339 15.764 1.00 95.06 133 GLU A CA 1
ATOM 1016 C C . GLU A 1 133 ? 10.025 3.646 17.013 1.00 95.06 133 GLU A C 1
ATOM 1018 O O . GLU A 1 133 ? 11.238 3.584 17.208 1.00 95.06 133 GLU A O 1
ATOM 1023 N N . GLY A 1 134 ? 9.159 3.168 17.905 1.00 93.81 134 GLY A N 1
ATOM 1024 C CA . GLY A 1 134 ? 9.583 2.581 19.174 1.00 93.81 134 GLY A CA 1
ATOM 1025 C C . GLY A 1 134 ? 10.004 3.605 20.231 1.00 93.81 134 GLY A C 1
ATOM 1026 O O . GLY A 1 134 ? 10.383 3.205 21.327 1.00 93.81 134 GLY A O 1
ATOM 1027 N N . THR A 1 135 ? 9.921 4.911 19.950 1.00 92.75 135 THR A N 1
ATOM 1028 C CA . THR A 1 135 ? 10.144 5.982 20.944 1.00 92.75 135 THR A CA 1
ATOM 1029 C C . THR A 1 135 ? 9.002 6.996 20.955 1.00 92.75 135 THR A C 1
ATOM 1031 O O . THR A 1 135 ? 8.417 7.239 22.003 1.00 92.75 135 THR A O 1
ATOM 1034 N N . LEU A 1 136 ? 8.636 7.546 19.799 1.00 94.88 136 LEU A N 1
ATOM 1035 C CA . LEU A 1 136 ? 7.572 8.541 19.633 1.00 94.88 136 LEU A CA 1
ATOM 1036 C C . LEU A 1 136 ? 6.232 7.927 19.210 1.00 94.88 136 LEU A C 1
ATOM 1038 O O . LEU A 1 136 ? 5.194 8.502 19.509 1.00 94.88 136 LEU A O 1
ATOM 1042 N N . PHE A 1 137 ? 6.253 6.778 18.532 1.00 95.81 137 PHE A N 1
ATOM 1043 C CA . PHE A 1 137 ? 5.064 6.024 18.113 1.00 95.81 137 PHE A CA 1
ATOM 1044 C C . PHE A 1 137 ? 5.350 4.513 18.071 1.00 95.81 137 PHE A C 1
ATOM 1046 O O . PHE A 1 137 ? 6.503 4.088 18.240 1.00 95.81 137 PHE A O 1
ATOM 1053 N N . GLY A 1 138 ? 4.320 3.693 17.868 1.00 95.31 138 GLY A N 1
ATOM 1054 C CA . GLY A 1 138 ? 4.399 2.234 17.877 1.00 95.31 138 GLY A CA 1
ATOM 1055 C C . GLY A 1 138 ? 4.619 1.671 19.285 1.00 95.31 138 GLY A C 1
ATOM 1056 O O . GLY A 1 138 ? 3.927 2.027 20.237 1.00 95.31 138 GLY A O 1
ATOM 1057 N N . PHE A 1 139 ? 5.613 0.792 19.443 1.00 94.06 139 PHE A N 1
ATOM 1058 C CA . PHE A 1 139 ? 5.894 0.131 20.724 1.00 94.06 139 PHE A CA 1
ATOM 1059 C C . PHE A 1 139 ? 6.263 1.082 21.871 1.00 94.06 139 PHE A C 1
ATOM 1061 O O . PHE A 1 139 ? 6.031 0.721 23.017 1.00 94.06 139 PHE A O 1
ATOM 1068 N N . ARG A 1 140 ? 6.815 2.272 21.576 1.00 92.19 140 ARG A N 1
ATOM 1069 C CA . ARG A 1 140 ? 7.201 3.312 22.557 1.00 92.19 140 ARG A CA 1
ATOM 1070 C C . ARG A 1 140 ? 7.878 2.717 23.804 1.00 92.19 140 ARG A C 1
ATOM 1072 O O . ARG A 1 140 ? 7.253 2.581 24.847 1.00 92.19 140 ARG A O 1
ATOM 1079 N N . LYS A 1 141 ? 9.169 2.375 23.703 1.00 89.69 141 LYS A N 1
ATOM 1080 C CA . LYS A 1 141 ? 9.973 1.634 24.700 1.00 89.69 141 LYS A CA 1
ATOM 1081 C C . LYS A 1 141 ? 9.734 2.050 26.155 1.00 89.69 141 LYS A C 1
ATOM 1083 O O . LYS A 1 141 ? 9.733 1.200 27.036 1.00 89.69 141 LYS A O 1
ATOM 1088 N N . GLN A 1 142 ? 9.549 3.343 26.411 1.00 88.25 142 GLN A N 1
ATOM 1089 C CA . GLN A 1 142 ? 9.300 3.893 27.746 1.00 88.25 142 GLN A CA 1
ATOM 1090 C C . GLN A 1 142 ? 7.966 3.458 28.382 1.00 88.25 142 GLN A C 1
ATOM 1092 O O . GLN A 1 142 ? 7.804 3.582 29.590 1.00 88.25 142 GLN A O 1
ATOM 1097 N N . GLU A 1 143 ? 7.022 2.958 27.588 1.00 87.94 143 GLU A N 1
ATOM 1098 C CA . GLU A 1 143 ? 5.714 2.450 28.020 1.00 87.94 143 GLU A CA 1
ATOM 1099 C C . GLU A 1 143 ? 5.700 0.922 28.155 1.00 87.94 143 GLU A C 1
ATOM 1101 O O . GLU A 1 143 ? 4.695 0.345 28.571 1.00 87.94 143 GLU A O 1
ATOM 1106 N N . LEU A 1 144 ? 6.802 0.254 27.799 1.00 87.06 144 LEU A N 1
ATOM 1107 C CA . LEU A 1 144 ? 6.917 -1.195 27.872 1.00 87.06 144 LEU A CA 1
ATOM 1108 C C . LEU A 1 144 ? 7.395 -1.628 29.254 1.00 87.06 144 LEU A C 1
ATOM 1110 O O . LEU A 1 144 ? 8.330 -1.061 29.823 1.00 87.06 144 LEU A O 1
ATOM 1114 N N . THR A 1 145 ? 6.806 -2.703 29.769 1.00 81.19 145 THR A N 1
ATOM 1115 C CA . THR A 1 145 ? 7.381 -3.386 30.928 1.00 81.19 145 THR A CA 1
ATOM 1116 C C . THR A 1 145 ? 8.580 -4.234 30.477 1.00 81.19 145 THR A C 1
ATOM 1118 O O . THR A 1 145 ? 8.495 -4.901 29.439 1.00 81.19 145 THR A O 1
ATOM 1121 N N . PRO A 1 146 ? 9.688 -4.276 31.243 1.00 73.81 146 PRO A N 1
ATOM 1122 C CA . PRO A 1 146 ? 10.841 -5.110 30.893 1.00 73.81 146 PRO A CA 1
ATOM 1123 C C . PRO A 1 146 ? 10.532 -6.612 30.815 1.00 73.81 146 PRO A C 1
ATOM 1125 O O . PRO A 1 146 ? 11.263 -7.341 30.158 1.00 73.81 146 PRO A O 1
ATOM 1128 N N . LEU A 1 147 ? 9.470 -7.070 31.490 1.00 75.81 147 LEU A N 1
ATOM 1129 C CA . LEU A 1 147 ? 9.074 -8.481 31.529 1.00 75.81 147 LEU A CA 1
ATOM 1130 C C . LEU A 1 147 ? 8.483 -8.968 30.201 1.00 75.81 147 LEU A C 1
ATOM 1132 O O . LEU A 1 147 ? 8.750 -10.095 29.804 1.00 75.81 147 LEU A O 1
ATOM 1136 N N . PHE A 1 148 ? 7.706 -8.127 29.514 1.00 82.62 148 PHE A N 1
ATOM 1137 C CA . PHE A 1 148 ? 7.004 -8.527 28.291 1.00 82.62 148 PHE A CA 1
ATOM 1138 C C . PHE A 1 148 ? 7.625 -7.941 27.017 1.00 82.62 148 PHE A C 1
ATOM 1140 O O . PHE A 1 148 ? 7.367 -8.459 25.939 1.00 82.62 148 PHE A O 1
ATOM 1147 N N . ASP A 1 149 ? 8.451 -6.889 27.106 1.00 91.25 149 ASP A N 1
ATOM 1148 C CA . ASP A 1 149 ? 9.165 -6.283 25.962 1.00 91.25 149 ASP A CA 1
ATOM 1149 C C . ASP A 1 149 ? 8.256 -6.015 24.741 1.00 91.25 149 ASP A C 1
ATOM 1151 O O . ASP A 1 149 ? 8.618 -6.244 23.590 1.00 91.25 149 ASP A O 1
ATOM 1155 N N . GLY A 1 150 ? 7.025 -5.559 24.999 1.00 90.94 150 GLY A N 1
ATOM 1156 C CA . GLY A 1 150 ? 6.031 -5.257 23.962 1.00 90.94 150 GLY A CA 1
ATOM 1157 C C . GLY A 1 150 ? 5.221 -6.446 23.441 1.00 90.94 150 GLY A C 1
ATOM 1158 O O . GLY A 1 150 ? 4.338 -6.233 22.613 1.00 90.94 150 GLY A O 1
ATOM 1159 N N . LYS A 1 151 ? 5.465 -7.667 23.928 1.00 95.69 151 LYS A N 1
ATOM 1160 C CA . LYS A 1 151 ? 4.654 -8.851 23.615 1.00 95.69 151 LYS A CA 1
ATOM 1161 C C . LYS A 1 151 ? 3.247 -8.726 24.206 1.00 95.69 151 LYS A C 1
ATOM 1163 O O . LYS A 1 151 ? 3.077 -8.235 25.323 1.00 95.69 151 LYS A O 1
ATOM 1168 N N . ILE A 1 152 ? 2.243 -9.192 23.460 1.00 96.25 152 ILE A N 1
ATOM 1169 C CA . ILE A 1 152 ? 0.831 -9.187 23.876 1.00 96.25 152 ILE A CA 1
ATOM 1170 C C . ILE A 1 152 ? 0.263 -10.609 23.844 1.00 96.25 152 ILE A C 1
ATOM 1172 O O . ILE A 1 152 ? 0.173 -11.228 22.784 1.00 96.25 152 ILE A O 1
ATOM 1176 N N . ALA A 1 153 ? -0.158 -11.104 25.009 1.00 97.25 153 ALA A N 1
ATOM 1177 C CA . ALA A 1 153 ? -0.848 -12.383 25.155 1.00 97.25 153 ALA A CA 1
ATOM 1178 C C . ALA A 1 153 ? -2.289 -12.316 24.624 1.00 97.25 153 ALA A C 1
ATOM 1180 O O . ALA A 1 153 ? -2.959 -11.283 24.725 1.00 97.25 153 ALA A O 1
ATOM 1181 N N . GLY A 1 154 ? -2.816 -13.435 24.129 1.00 97.50 154 GLY A N 1
ATOM 1182 C CA . GLY A 1 154 ? -4.217 -13.499 23.721 1.00 97.50 154 GLY A CA 1
ATOM 1183 C C . GLY A 1 154 ? -4.550 -14.633 22.764 1.00 97.50 154 GLY A C 1
ATOM 1184 O O . GLY A 1 154 ? -3.861 -15.644 22.696 1.00 97.50 154 GLY A O 1
ATOM 1185 N N . THR A 1 155 ? -5.669 -14.488 22.057 1.00 98.00 155 THR A N 1
ATOM 1186 C CA . THR A 1 155 ? -6.191 -15.489 21.116 1.00 98.00 155 THR A CA 1
ATOM 1187 C C . THR A 1 155 ? -6.130 -14.972 19.680 1.00 98.00 155 THR A C 1
ATOM 1189 O O . THR A 1 155 ? -6.596 -13.866 19.419 1.00 98.00 155 THR A O 1
ATOM 1192 N N . GLU A 1 156 ? -5.651 -15.796 18.749 1.00 96.56 156 GLU A N 1
ATOM 1193 C CA . GLU A 1 156 ? -5.822 -15.609 17.302 1.00 96.56 156 GLU A CA 1
ATOM 1194 C C . GLU A 1 156 ? -6.874 -16.574 16.758 1.00 96.56 156 GLU A C 1
ATOM 1196 O O . GLU A 1 156 ? -6.852 -17.772 17.049 1.00 96.56 156 GLU A O 1
ATOM 1201 N N . ILE A 1 157 ? -7.793 -16.058 15.944 1.00 96.75 157 ILE A N 1
ATOM 1202 C CA . ILE A 1 157 ? -8.813 -16.844 15.252 1.00 96.75 157 ILE A CA 1
ATOM 1203 C C . ILE A 1 157 ? -8.752 -16.525 13.770 1.00 96.75 157 ILE A C 1
ATOM 1205 O O . ILE A 1 157 ? -8.757 -15.372 13.351 1.00 96.75 157 ILE A O 1
ATOM 1209 N N . SER A 1 158 ? -8.698 -17.577 12.972 1.00 94.12 158 SER A N 1
ATOM 1210 C CA . SER A 1 158 ? -8.332 -17.505 11.572 1.00 94.12 158 SER A CA 1
ATOM 1211 C C . SER A 1 158 ? -9.509 -17.959 10.702 1.00 94.12 158 SER A C 1
ATOM 1213 O O . SER A 1 158 ? -10.189 -18.950 11.009 1.00 94.12 158 SER A O 1
ATOM 1215 N N . ALA A 1 159 ? -9.788 -17.223 9.627 1.00 93.81 159 ALA A N 1
ATOM 1216 C CA . ALA A 1 159 ? -10.951 -17.466 8.785 1.00 93.81 159 ALA A CA 1
ATOM 1217 C C . ALA A 1 159 ? -10.730 -17.122 7.308 1.00 93.81 159 ALA A C 1
ATOM 1219 O O . ALA A 1 159 ? -9.786 -16.427 6.937 1.00 93.81 159 ALA A O 1
ATOM 1220 N N . VAL A 1 160 ? -11.624 -17.635 6.457 1.00 91.38 160 VAL A N 1
ATOM 1221 C CA . VAL A 1 160 ? -11.651 -17.367 5.015 1.00 91.38 160 VAL A CA 1
ATOM 1222 C C . VAL A 1 160 ? -13.070 -17.067 4.545 1.00 91.38 160 VAL A C 1
ATOM 1224 O O . VAL A 1 160 ? -14.004 -17.825 4.825 1.00 91.38 160 VAL A O 1
ATOM 1227 N N . GLN A 1 161 ? -13.225 -16.009 3.749 1.00 90.56 161 GLN A N 1
ATOM 1228 C CA . GLN A 1 161 ? -14.421 -15.780 2.940 1.00 90.56 161 GLN A CA 1
ATOM 1229 C C . GLN A 1 161 ? -14.329 -16.611 1.650 1.00 90.56 161 GLN A C 1
ATOM 1231 O O . GLN A 1 161 ? -13.576 -16.265 0.738 1.00 90.56 161 GLN A O 1
ATOM 1236 N N . ARG A 1 162 ? -15.110 -17.701 1.550 1.00 77.94 162 ARG A N 1
ATOM 1237 C CA . ARG A 1 162 ? -15.008 -18.690 0.447 1.00 77.94 162 ARG A CA 1
ATOM 1238 C C . ARG A 1 162 ? -15.079 -18.094 -0.954 1.00 77.94 162 ARG A C 1
ATOM 1240 O O . ARG A 1 162 ? -14.340 -18.538 -1.821 1.00 77.94 162 ARG A O 1
ATOM 1247 N N . GLN A 1 163 ? -15.997 -17.155 -1.172 1.00 76.69 163 GLN A N 1
ATOM 1248 C CA . GLN A 1 163 ? -16.357 -16.691 -2.513 1.00 76.69 163 GLN A CA 1
ATOM 1249 C C . GLN A 1 163 ? -15.166 -16.090 -3.273 1.00 76.69 163 GLN A C 1
ATOM 1251 O O . GLN A 1 163 ? -15.043 -16.321 -4.469 1.00 76.69 163 GLN A O 1
ATOM 1256 N N . ASP A 1 164 ? -14.277 -15.385 -2.567 1.00 80.25 164 ASP A N 1
ATOM 1257 C CA . ASP A 1 164 ? -13.160 -14.641 -3.175 1.00 80.25 164 ASP A CA 1
ATOM 1258 C C . ASP A 1 164 ? -11.796 -15.043 -2.602 1.00 80.25 164 ASP A C 1
ATOM 1260 O O . ASP A 1 164 ? -10.755 -14.476 -2.950 1.00 80.25 164 ASP A O 1
ATOM 1264 N N . GLY A 1 165 ? -11.796 -16.021 -1.690 1.00 85.50 165 GLY A N 1
ATOM 1265 C CA . GLY A 1 165 ? -10.603 -16.463 -0.976 1.00 85.50 165 GLY A CA 1
ATOM 1266 C C . GLY A 1 165 ? -9.942 -15.322 -0.204 1.00 85.50 165 GLY A C 1
ATOM 1267 O O . GLY A 1 165 ? -8.742 -15.112 -0.371 1.00 85.50 165 GLY A O 1
ATOM 1268 N N . VAL A 1 166 ? -10.725 -14.559 0.569 1.00 92.88 166 VAL A N 1
ATOM 1269 C CA . VAL A 1 166 ? -10.215 -13.484 1.444 1.00 92.88 166 VAL A CA 1
ATOM 1270 C C . VAL A 1 166 ? -9.815 -14.087 2.779 1.00 92.88 166 VAL A C 1
ATOM 1272 O O . VAL A 1 166 ? -10.671 -14.658 3.459 1.00 92.88 166 VAL A O 1
ATOM 1275 N N . GLY A 1 167 ? -8.544 -13.971 3.151 1.00 94.19 167 GLY A N 1
ATOM 1276 C CA . GLY A 1 167 ? -8.065 -14.320 4.482 1.00 94.19 167 GLY A CA 1
ATOM 1277 C C . GLY A 1 167 ? -8.490 -13.281 5.517 1.00 94.19 167 GLY A C 1
ATOM 1278 O O . GLY A 1 167 ? -8.439 -12.078 5.255 1.00 94.19 167 GLY A O 1
ATOM 1279 N N . MET A 1 168 ? -8.891 -13.746 6.700 1.00 95.94 168 MET A N 1
ATOM 1280 C CA . MET A 1 168 ? -9.241 -12.916 7.854 1.00 95.94 168 MET A CA 1
ATOM 1281 C C . MET A 1 168 ? -8.572 -13.452 9.120 1.00 95.94 168 MET A C 1
ATOM 1283 O O . MET A 1 168 ? -8.507 -14.665 9.328 1.00 95.94 168 MET A O 1
ATOM 1287 N N . LEU A 1 169 ? -8.101 -12.549 9.974 1.00 97.50 169 LEU A N 1
ATOM 1288 C CA . LEU A 1 169 ? -7.470 -12.869 11.255 1.00 97.50 169 LEU A CA 1
ATOM 1289 C C . LEU A 1 169 ? -8.088 -11.989 12.337 1.00 97.50 169 LEU A C 1
ATOM 1291 O O . LEU A 1 169 ? -8.093 -10.776 12.194 1.00 97.50 169 LEU A O 1
ATOM 1295 N N . LEU A 1 170 ? -8.591 -12.580 13.413 1.00 98.62 170 LEU A N 1
ATOM 1296 C CA . LEU A 1 170 ? -9.064 -11.868 14.594 1.00 98.62 170 LEU A CA 1
ATOM 1297 C C . LEU A 1 170 ? -8.094 -12.110 15.746 1.00 98.62 170 LEU A C 1
ATOM 1299 O O . LEU A 1 170 ? -7.860 -13.254 16.125 1.00 98.62 170 LEU A O 1
ATOM 1303 N N . GLN A 1 171 ? -7.579 -11.032 16.319 1.00 98.75 171 GLN A N 1
ATOM 1304 C CA . GLN A 1 171 ? -6.777 -11.017 17.532 1.00 98.75 171 GLN A CA 1
ATOM 1305 C C . GLN A 1 171 ? -7.622 -10.486 18.690 1.00 98.75 171 GLN A C 1
ATOM 1307 O O . GLN A 1 171 ? -8.206 -9.408 18.603 1.00 98.75 171 GLN A O 1
ATOM 1312 N N . ILE A 1 172 ? -7.691 -11.246 19.779 1.00 98.69 172 ILE A N 1
ATOM 1313 C CA . ILE A 1 172 ? -8.385 -10.859 21.011 1.00 98.69 172 ILE A CA 1
ATOM 1314 C C . ILE A 1 172 ? -7.334 -10.849 22.124 1.00 98.69 172 ILE A C 1
ATOM 1316 O O . ILE A 1 172 ? -6.862 -11.934 22.489 1.00 98.69 172 ILE A O 1
ATOM 1320 N N . PRO A 1 173 ? -6.945 -9.678 22.658 1.00 98.31 173 PRO A N 1
ATOM 1321 C CA . PRO A 1 173 ? -5.951 -9.621 23.719 1.00 98.31 173 PRO A CA 1
ATOM 1322 C C . PRO A 1 173 ? -6.516 -10.241 25.002 1.00 98.31 173 PRO A C 1
ATOM 1324 O O . PRO A 1 173 ? -7.733 -10.263 25.219 1.00 98.31 173 PRO A O 1
ATOM 1327 N N . LEU A 1 174 ? -5.638 -10.773 25.855 1.00 97.06 174 LEU A N 1
ATOM 1328 C CA . LEU A 1 174 ? -6.034 -11.415 27.115 1.00 97.06 174 LEU A CA 1
ATOM 1329 C C . LEU A 1 174 ? -6.880 -10.486 28.005 1.00 97.06 174 LEU A C 1
ATOM 1331 O O . LEU A 1 174 ? -7.793 -10.942 28.692 1.00 97.06 174 LEU A O 1
ATOM 1335 N N . ASP A 1 175 ? -6.593 -9.189 27.958 1.00 95.94 175 ASP A N 1
ATOM 1336 C CA . ASP A 1 175 ? -7.215 -8.128 28.744 1.00 95.94 175 ASP A CA 1
ATOM 1337 C C . ASP A 1 175 ? -8.347 -7.388 28.002 1.00 95.94 175 ASP A C 1
ATOM 1339 O O . ASP A 1 175 ? -8.737 -6.295 28.412 1.00 95.94 175 ASP A O 1
ATOM 1343 N N . PHE A 1 176 ? -8.920 -7.989 26.948 1.00 98.56 176 PHE A N 1
ATOM 1344 C CA . PHE A 1 176 ? -10.067 -7.437 26.215 1.00 98.56 176 PHE A CA 1
ATOM 1345 C C . PHE A 1 176 ? -11.177 -6.918 27.149 1.00 98.56 176 PHE A C 1
ATOM 1347 O O . PHE A 1 176 ? -11.708 -7.652 27.997 1.00 98.56 176 PHE A O 1
ATOM 1354 N N . ASN A 1 177 ? -11.573 -5.655 26.966 1.00 97.62 177 ASN A N 1
ATOM 1355 C CA . ASN A 1 177 ? -12.506 -4.983 27.868 1.00 97.62 177 ASN A CA 1
ATOM 1356 C C . ASN A 1 177 ? -13.972 -5.265 27.509 1.00 97.62 177 ASN A C 1
ATOM 1358 O O . ASN A 1 177 ? -14.600 -4.545 26.741 1.00 97.62 177 ASN A O 1
ATOM 1362 N N . LYS A 1 178 ? -14.566 -6.276 28.145 1.00 96.81 178 LYS A N 1
ATOM 1363 C CA . LYS A 1 178 ? -15.966 -6.683 27.908 1.00 96.81 178 LYS A CA 1
ATOM 1364 C C . LYS A 1 178 ? -17.009 -5.633 28.312 1.00 96.81 178 LYS A C 1
ATOM 1366 O O . LYS A 1 178 ? -18.129 -5.684 27.824 1.00 96.81 178 LYS A O 1
ATOM 1371 N N . ASN A 1 179 ? -16.662 -4.713 29.214 1.00 96.69 179 ASN A N 1
ATOM 1372 C CA . ASN A 1 179 ? -17.582 -3.676 29.699 1.00 96.69 179 ASN A CA 1
ATOM 1373 C C . ASN A 1 179 ? -17.595 -2.441 28.790 1.00 96.69 179 ASN A C 1
ATOM 1375 O O . ASN A 1 179 ? -18.528 -1.645 28.840 1.00 96.69 179 ASN A O 1
ATOM 1379 N N . LYS A 1 180 ? -16.537 -2.265 27.996 1.00 97.19 180 LYS A N 1
ATOM 1380 C CA . LYS A 1 180 ? -16.400 -1.227 26.973 1.00 97.19 180 LYS A CA 1
ATOM 1381 C C . LYS A 1 180 ? -15.815 -1.877 25.715 1.00 97.19 180 LYS A C 1
ATOM 1383 O O . LYS A 1 180 ? -14.654 -1.620 25.395 1.00 97.19 180 LYS A O 1
ATOM 1388 N N . PRO A 1 181 ? -16.566 -2.789 25.074 1.00 98.38 181 PRO A N 1
ATOM 1389 C CA . PRO A 1 181 ? -16.037 -3.584 23.980 1.00 98.38 181 PRO A CA 1
ATOM 1390 C C . PRO A 1 181 ? -15.703 -2.675 22.799 1.00 98.38 181 PRO A C 1
ATOM 1392 O O . PRO A 1 181 ? -16.452 -1.754 22.467 1.00 98.38 181 PRO A O 1
ATOM 1395 N N . CYS A 1 182 ? -14.570 -2.947 22.159 1.00 98.88 182 CYS A N 1
ATOM 1396 C CA . CYS A 1 182 ? -14.159 -2.250 20.952 1.00 98.88 182 CYS A CA 1
ATOM 1397 C C . CYS A 1 182 ? -13.513 -3.198 19.943 1.00 98.88 182 CYS A C 1
ATOM 1399 O O . CYS A 1 182 ? -12.852 -4.173 20.313 1.00 98.88 182 CYS A O 1
ATOM 1401 N N . ILE A 1 183 ? -13.718 -2.900 18.661 1.00 98.94 183 ILE A N 1
ATOM 1402 C CA . ILE A 1 183 ? -13.161 -3.627 17.523 1.00 98.94 183 ILE A CA 1
ATOM 1403 C C . ILE A 1 183 ? -12.414 -2.632 16.637 1.00 98.94 183 ILE A C 1
ATOM 1405 O O . ILE A 1 183 ? -12.968 -1.609 16.242 1.00 98.94 183 ILE A O 1
ATOM 1409 N N . VAL A 1 184 ? -11.172 -2.953 16.284 1.00 98.94 184 VAL A N 1
ATOM 1410 C CA . VAL A 1 184 ? -10.406 -2.220 15.271 1.00 98.94 184 VAL A CA 1
ATOM 1411 C C . VAL A 1 184 ? -10.234 -3.113 14.048 1.00 98.94 184 VAL A C 1
ATOM 1413 O O . VAL A 1 184 ? -9.529 -4.119 14.099 1.00 98.94 184 VAL A O 1
ATOM 1416 N N . ALA A 1 185 ? -10.873 -2.761 12.937 1.00 98.94 185 ALA A N 1
ATOM 1417 C CA . ALA A 1 185 ? -10.618 -3.402 11.657 1.00 98.94 185 ALA A CA 1
ATOM 1418 C C . ALA A 1 185 ? -9.386 -2.782 10.986 1.00 98.94 185 ALA A C 1
ATOM 1420 O O . ALA A 1 185 ? -9.300 -1.566 10.814 1.00 98.94 185 ALA A O 1
ATOM 1421 N N . VAL A 1 186 ? -8.453 -3.630 10.562 1.00 98.88 186 VAL A N 1
ATOM 1422 C CA . VAL A 1 186 ? -7.209 -3.249 9.889 1.00 98.88 186 VAL A CA 1
ATOM 1423 C C . VAL A 1 186 ? -7.138 -3.975 8.542 1.00 98.88 186 VAL A C 1
ATOM 1425 O O . VAL A 1 186 ? -6.633 -5.097 8.448 1.00 98.88 186 VAL A O 1
ATOM 1428 N N . PRO A 1 187 ? -7.684 -3.379 7.469 1.00 98.44 187 PRO A N 1
ATOM 1429 C CA . PRO A 1 187 ? -7.521 -3.914 6.124 1.00 98.44 187 PRO A CA 1
ATOM 1430 C C . PRO A 1 187 ? -6.045 -3.822 5.730 1.00 98.44 187 PRO A C 1
ATOM 1432 O O . PRO A 1 187 ? -5.439 -2.761 5.897 1.00 98.44 187 PRO A O 1
ATOM 1435 N N . ALA A 1 188 ? -5.484 -4.907 5.195 1.00 97.19 188 ALA A N 1
ATOM 1436 C CA . ALA A 1 188 ? -4.057 -4.987 4.904 1.00 97.19 188 ALA A CA 1
ATOM 1437 C C . ALA A 1 188 ? -3.599 -3.843 3.985 1.00 97.19 188 ALA A C 1
ATOM 1439 O O . ALA A 1 188 ? -4.294 -3.447 3.045 1.00 97.19 188 ALA A O 1
ATOM 1440 N N . SER A 1 189 ? -2.421 -3.304 4.247 1.00 95.12 189 SER A N 1
ATOM 1441 C CA . SER A 1 189 ? -1.753 -2.332 3.398 1.00 95.12 189 SER A CA 1
ATOM 1442 C C . SER A 1 189 ? -1.295 -3.005 2.108 1.00 95.12 189 SER A C 1
ATOM 1444 O O . SER A 1 189 ? -0.902 -4.174 2.105 1.00 95.12 189 SER A O 1
ATOM 1446 N N . ASP A 1 190 ? -1.333 -2.246 1.008 1.00 91.62 190 ASP A N 1
ATOM 1447 C CA . ASP A 1 190 ? -0.878 -2.726 -0.297 1.00 91.62 190 ASP A CA 1
ATOM 1448 C C . ASP A 1 190 ? -1.556 -4.072 -0.663 1.00 91.62 190 ASP A C 1
ATOM 1450 O O . ASP A 1 190 ? -2.750 -4.251 -0.406 1.00 91.62 190 ASP A O 1
ATOM 1454 N N . SER A 1 191 ? -0.845 -5.025 -1.267 1.00 87.81 191 SER A N 1
ATOM 1455 C CA . SER A 1 191 ? -1.416 -6.325 -1.672 1.00 87.81 191 SER A CA 1
ATOM 1456 C C . SER A 1 191 ? -0.931 -7.496 -0.820 1.00 87.81 191 SER A C 1
ATOM 1458 O O . SER A 1 191 ? -0.943 -8.648 -1.251 1.00 87.81 191 SER A O 1
ATOM 1460 N N . ASP A 1 192 ? -0.482 -7.180 0.394 1.00 90.81 192 ASP A N 1
ATOM 1461 C CA . ASP A 1 192 ? 0.031 -8.145 1.357 1.00 90.81 192 ASP A CA 1
ATOM 1462 C C . ASP A 1 192 ? -1.103 -8.986 1.989 1.00 90.81 192 ASP A C 1
ATOM 1464 O O . ASP A 1 192 ? -2.294 -8.766 1.758 1.00 90.81 192 ASP A O 1
ATOM 1468 N N . GLY A 1 193 ? -0.732 -10.000 2.771 1.00 92.69 193 GLY A N 1
ATOM 1469 C CA . GLY A 1 193 ? -1.655 -10.834 3.540 1.00 92.69 193 GLY A CA 1
ATOM 1470 C C . GLY A 1 193 ? -2.009 -10.276 4.920 1.00 92.69 193 GLY A C 1
ATOM 1471 O O . GLY A 1 193 ? -1.517 -9.238 5.353 1.00 92.69 193 GLY A O 1
ATOM 1472 N N . VAL A 1 194 ? -2.822 -11.041 5.656 1.00 93.94 194 VAL A N 1
ATOM 1473 C CA . VAL A 1 194 ? -3.309 -10.697 7.010 1.00 93.94 194 VAL A CA 1
ATOM 1474 C C . VAL A 1 194 ? -2.211 -10.526 8.065 1.00 93.94 194 VAL A C 1
ATOM 1476 O O . VAL A 1 194 ? -2.464 -9.930 9.103 1.00 93.94 194 VAL A O 1
ATOM 1479 N N . PHE A 1 195 ? -1.000 -11.022 7.798 1.00 94.25 195 PHE A N 1
ATOM 1480 C CA . PHE A 1 195 ? 0.173 -10.854 8.658 1.00 94.25 195 PHE A CA 1
ATOM 1481 C C . PHE A 1 195 ? 1.099 -9.718 8.195 1.00 94.25 195 PHE A C 1
ATOM 1483 O O . PHE A 1 195 ? 2.308 -9.785 8.404 1.00 94.25 195 PHE A O 1
ATOM 1490 N N . ASN A 1 196 ? 0.582 -8.685 7.522 1.00 95.25 196 ASN A N 1
ATOM 1491 C CA . ASN A 1 196 ? 1.398 -7.515 7.203 1.00 95.25 196 ASN A CA 1
ATOM 1492 C C . ASN A 1 196 ? 2.008 -6.935 8.491 1.00 95.25 196 ASN A C 1
ATOM 1494 O O . ASN A 1 196 ? 1.304 -6.551 9.427 1.00 95.25 196 ASN A O 1
ATOM 1498 N N . THR A 1 197 ? 3.338 -6.879 8.535 1.00 94.31 197 THR A N 1
ATOM 1499 C CA . THR A 1 197 ? 4.077 -6.598 9.767 1.00 94.31 197 THR A CA 1
ATOM 1500 C C . THR A 1 197 ? 3.793 -5.207 10.311 1.00 94.31 197 THR A C 1
ATOM 1502 O O . THR A 1 197 ? 3.683 -5.039 11.520 1.00 94.31 197 THR A O 1
ATOM 1505 N N . LYS A 1 198 ? 3.675 -4.195 9.443 1.00 94.38 198 LYS A N 1
ATOM 1506 C CA . LYS A 1 198 ? 3.377 -2.826 9.881 1.00 94.38 198 LYS A CA 1
ATOM 1507 C C . LYS A 1 198 ? 1.938 -2.688 10.347 1.00 94.38 198 LYS A C 1
ATOM 1509 O O . LYS A 1 198 ? 1.684 -1.986 11.320 1.00 94.38 198 LYS A O 1
ATOM 1514 N N . ASP A 1 199 ? 1.007 -3.348 9.671 1.00 97.25 199 ASP A N 1
ATOM 1515 C CA . ASP A 1 199 ? -0.392 -3.331 10.081 1.00 97.25 199 ASP A CA 1
ATOM 1516 C C . ASP A 1 199 ? -0.566 -3.952 11.463 1.00 97.25 199 ASP A C 1
ATOM 1518 O O . ASP A 1 199 ? -1.209 -3.338 12.305 1.00 97.25 199 ASP A O 1
ATOM 1522 N N . ILE A 1 200 ? 0.080 -5.085 11.748 1.00 98.00 200 ILE A N 1
ATOM 1523 C CA . ILE A 1 200 ? 0.051 -5.697 13.084 1.00 98.00 200 ILE A CA 1
ATOM 1524 C C . ILE A 1 200 ? 0.817 -4.852 14.110 1.00 98.00 200 ILE A C 1
ATOM 1526 O O . ILE A 1 200 ? 0.299 -4.577 15.187 1.00 98.00 200 ILE A O 1
ATOM 1530 N N . GLN A 1 201 ? 2.033 -4.399 13.796 1.00 97.19 201 GLN A N 1
ATOM 1531 C CA . GLN A 1 201 ? 2.934 -3.789 14.787 1.00 97.19 201 GLN A CA 1
ATOM 1532 C C . GLN A 1 201 ? 2.756 -2.279 14.987 1.00 97.19 201 GLN A C 1
ATOM 1534 O O . GLN A 1 201 ? 3.436 -1.705 15.833 1.00 97.19 201 GLN A O 1
ATOM 1539 N N . ILE A 1 202 ? 1.868 -1.631 14.230 1.00 96.75 202 ILE A N 1
ATOM 1540 C CA . ILE A 1 202 ? 1.500 -0.220 14.418 1.00 96.75 202 ILE A CA 1
ATOM 1541 C C . ILE A 1 202 ? -0.012 -0.103 14.628 1.00 96.75 202 ILE A C 1
ATOM 1543 O O . ILE A 1 202 ? -0.459 0.240 15.719 1.00 96.75 202 ILE A O 1
ATOM 1547 N N . ARG A 1 203 ? -0.816 -0.435 13.611 1.00 98.25 203 ARG A N 1
ATOM 1548 C CA . ARG A 1 203 ? -2.275 -0.196 13.623 1.00 98.25 203 ARG A CA 1
ATOM 1549 C C . ARG A 1 203 ? -2.996 -1.147 14.570 1.00 98.25 203 ARG A C 1
ATOM 1551 O O . ARG A 1 203 ? -3.789 -0.726 15.407 1.00 98.25 203 ARG A O 1
ATOM 1558 N N . GLY A 1 204 ? -2.688 -2.431 14.454 1.00 98.44 204 GLY A N 1
ATOM 1559 C CA . GLY A 1 204 ? -3.213 -3.470 15.318 1.00 98.44 204 GLY A CA 1
ATOM 1560 C C . GLY A 1 204 ? -2.676 -3.364 16.735 1.00 98.44 204 GLY A C 1
ATOM 1561 O O . GLY A 1 204 ? -3.453 -3.412 17.682 1.00 98.44 204 GLY A O 1
ATOM 1562 N N . LEU A 1 205 ? -1.375 -3.104 16.886 1.00 98.06 205 LEU A N 1
ATOM 1563 C CA . LEU A 1 205 ? -0.757 -2.834 18.181 1.00 98.06 205 LEU A CA 1
ATOM 1564 C C . LEU A 1 205 ? -1.485 -1.706 18.920 1.00 98.06 205 LEU A C 1
ATOM 1566 O O . LEU A 1 205 ? -1.782 -1.862 20.102 1.00 98.06 205 LEU A O 1
ATOM 1570 N N . TRP A 1 206 ? -1.828 -0.609 18.236 1.00 98.19 206 TRP A N 1
ATOM 1571 C CA . TRP A 1 206 ? -2.619 0.468 18.831 1.00 98.19 206 TRP A CA 1
ATOM 1572 C C . TRP A 1 206 ? -3.951 -0.046 19.401 1.00 98.19 206 TRP A C 1
ATOM 1574 O O . TRP A 1 206 ? -4.253 0.214 20.565 1.00 98.19 206 TRP A O 1
ATOM 1584 N N . GLY A 1 207 ? -4.710 -0.831 18.629 1.00 98.38 207 GLY A N 1
ATOM 1585 C CA . GLY A 1 207 ? -5.988 -1.397 19.074 1.00 98.38 207 GLY A CA 1
ATOM 1586 C C . GLY A 1 207 ? -5.842 -2.365 20.252 1.00 98.38 207 GLY A C 1
ATOM 1587 O O . GLY A 1 207 ? -6.572 -2.257 21.237 1.00 98.38 207 GLY A O 1
ATOM 1588 N N . LEU A 1 208 ? -4.858 -3.266 20.198 1.00 98.25 208 LEU A N 1
ATOM 1589 C CA . LEU A 1 208 ? -4.588 -4.224 21.275 1.00 98.25 208 LEU A CA 1
ATOM 1590 C C . LEU A 1 208 ? -4.208 -3.516 22.583 1.00 98.25 208 LEU A C 1
ATOM 1592 O O . LEU A 1 208 ? -4.675 -3.906 23.649 1.00 98.25 208 LEU A O 1
ATOM 1596 N N . ARG A 1 209 ? -3.425 -2.430 22.510 1.00 95.81 209 ARG A N 1
ATOM 1597 C CA . ARG A 1 209 ? -3.055 -1.608 23.676 1.00 95.81 209 ARG A CA 1
ATOM 1598 C C . ARG A 1 209 ? -4.223 -0.817 24.272 1.00 95.81 209 ARG A C 1
ATOM 1600 O O . ARG A 1 209 ? -4.127 -0.390 25.418 1.00 95.81 209 ARG A O 1
ATOM 1607 N N . HIS A 1 210 ? -5.311 -0.657 23.523 1.00 97.19 210 HIS A N 1
ATOM 1608 C CA . HIS A 1 210 ? -6.581 -0.095 23.991 1.00 97.19 210 HIS A CA 1
ATOM 1609 C C . HIS A 1 210 ? -7.574 -1.176 24.447 1.00 97.19 210 HIS A C 1
ATOM 1611 O O . HIS A 1 210 ? -8.763 -0.902 24.605 1.00 97.19 210 HIS A O 1
ATOM 1617 N N . ASN A 1 211 ? -7.097 -2.410 24.662 1.00 98.06 211 ASN A N 1
ATOM 1618 C CA . ASN A 1 211 ? -7.902 -3.573 25.035 1.00 98.06 211 ASN A CA 1
ATOM 1619 C C . ASN A 1 211 ? -9.027 -3.889 24.034 1.00 98.06 211 ASN A C 1
ATOM 1621 O O . ASN A 1 211 ? -10.036 -4.501 24.402 1.00 98.06 211 ASN A O 1
ATOM 1625 N N . CYS A 1 212 ? -8.855 -3.488 22.771 1.00 98.75 212 CYS A N 1
ATOM 1626 C CA . CYS A 1 212 ? -9.770 -3.809 21.686 1.00 98.75 212 CYS A CA 1
ATOM 1627 C C . CYS A 1 212 ? -9.416 -5.148 21.048 1.00 98.75 212 CYS A C 1
ATOM 1629 O O . CYS A 1 212 ? -8.253 -5.548 20.983 1.00 98.75 212 CYS A O 1
ATOM 1631 N N . ALA A 1 213 ? -10.428 -5.820 20.508 1.00 98.88 213 ALA A N 1
ATOM 1632 C CA . ALA A 1 213 ? -10.192 -6.874 19.537 1.00 98.88 213 ALA A CA 1
ATOM 1633 C C . ALA A 1 213 ? -9.764 -6.237 18.208 1.00 98.88 213 ALA A C 1
ATOM 1635 O O . ALA A 1 213 ? -10.264 -5.177 17.833 1.00 98.88 213 ALA A O 1
ATOM 1636 N N . VAL A 1 214 ? -8.855 -6.876 17.479 1.00 98.94 214 VAL A N 1
ATOM 1637 C CA . VAL A 1 214 ? -8.361 -6.372 16.193 1.00 98.94 214 VAL A CA 1
ATOM 1638 C C . VAL A 1 214 ? -8.621 -7.400 15.112 1.00 98.94 214 VAL A C 1
ATOM 1640 O O . VAL A 1 214 ? -8.219 -8.553 15.249 1.00 98.94 214 VAL A O 1
ATOM 1643 N N . VAL A 1 215 ? -9.287 -6.996 14.033 1.00 98.88 215 VAL A N 1
ATOM 1644 C CA . VAL A 1 215 ? -9.584 -7.879 12.905 1.00 98.88 215 VAL A CA 1
ATOM 1645 C C . VAL A 1 215 ? -8.899 -7.406 11.630 1.00 98.88 215 VAL A C 1
ATOM 1647 O O . VAL A 1 215 ? -9.065 -6.271 11.200 1.00 98.88 215 VAL A O 1
ATOM 1650 N N . TYR A 1 216 ? -8.138 -8.291 10.999 1.00 98.50 216 TYR A N 1
ATOM 1651 C CA . TYR A 1 216 ? -7.420 -8.046 9.754 1.00 98.50 216 TYR A CA 1
ATOM 1652 C C . TYR A 1 216 ? -8.100 -8.765 8.597 1.00 98.50 216 TYR A C 1
ATOM 1654 O O . TYR A 1 216 ? -8.674 -9.844 8.769 1.00 98.50 216 TYR A O 1
ATOM 1662 N N . ASN A 1 217 ? -7.985 -8.202 7.396 1.00 97.44 217 ASN A N 1
ATOM 1663 C CA . ASN A 1 217 ? -8.358 -8.878 6.156 1.00 97.44 217 ASN A CA 1
ATOM 1664 C C . ASN A 1 217 ? -7.392 -8.513 5.023 1.00 97.44 217 ASN A C 1
ATOM 1666 O O . ASN A 1 217 ? -6.894 -7.392 4.964 1.00 97.44 217 ASN A O 1
ATOM 1670 N N . ASP A 1 218 ? -7.152 -9.445 4.102 1.00 95.81 218 ASP A N 1
ATOM 1671 C CA . ASP A 1 218 ? -6.254 -9.239 2.952 1.00 95.81 218 ASP A CA 1
ATOM 1672 C C . ASP A 1 218 ? -6.934 -8.575 1.736 1.00 95.81 218 ASP A C 1
ATOM 1674 O O . ASP A 1 218 ? -6.333 -8.430 0.667 1.00 95.81 218 ASP A O 1
ATOM 1678 N N . LYS A 1 219 ? -8.208 -8.184 1.886 1.00 95.00 219 LYS A N 1
ATOM 1679 C CA . LYS A 1 219 ? -9.063 -7.553 0.868 1.00 95.00 219 LYS A CA 1
ATOM 1680 C C . LYS A 1 219 ? -9.153 -8.333 -0.454 1.00 95.00 219 LYS A C 1
ATOM 1682 O O . LYS A 1 219 ? -9.365 -7.745 -1.516 1.00 95.00 219 LYS A O 1
ATOM 1687 N N . GLY A 1 220 ? -8.968 -9.653 -0.405 1.00 92.75 220 GLY A N 1
ATOM 1688 C CA . GLY A 1 220 ? -9.004 -10.534 -1.571 1.00 92.75 220 GLY A CA 1
ATOM 1689 C C . GLY A 1 220 ? -7.701 -10.582 -2.363 1.00 92.75 220 GLY A C 1
ATOM 1690 O O . GLY A 1 220 ? -7.660 -11.239 -3.406 1.00 92.75 220 GLY A O 1
ATOM 1691 N N . LEU A 1 221 ? -6.639 -9.953 -1.862 1.00 89.88 221 LEU A N 1
ATOM 1692 C CA . LEU A 1 221 ? -5.306 -9.960 -2.452 1.00 89.88 221 LEU A CA 1
ATOM 1693 C C . LEU A 1 221 ? -4.479 -11.076 -1.802 1.00 89.88 221 LEU A C 1
ATOM 1695 O O . LEU A 1 221 ? -4.490 -12.210 -2.282 1.00 89.88 221 LEU A O 1
ATOM 1699 N N . GLY A 1 222 ? -3.823 -10.788 -0.681 1.00 85.50 222 GLY A N 1
ATOM 1700 C CA . GLY A 1 222 ? -2.936 -11.724 -0.004 1.00 85.50 222 GLY A CA 1
ATOM 1701 C C . GLY A 1 222 ? -1.719 -12.123 -0.846 1.00 85.50 222 GLY A C 1
ATOM 1702 O O . GLY A 1 222 ? -1.657 -11.921 -2.060 1.00 85.50 222 GLY A O 1
ATOM 1703 N N . ASN A 1 223 ? -0.749 -12.782 -0.211 1.00 82.31 223 ASN A N 1
ATOM 1704 C CA . ASN A 1 223 ? 0.439 -13.322 -0.887 1.00 82.31 223 ASN A CA 1
ATOM 1705 C C . ASN A 1 223 ? 0.114 -14.601 -1.686 1.00 82.31 223 ASN A C 1
ATOM 1707 O O . ASN A 1 223 ? 0.757 -15.638 -1.528 1.00 82.31 223 ASN A O 1
ATOM 1711 N N . GLY A 1 224 ? -0.913 -14.550 -2.540 1.00 90.44 224 GLY A N 1
ATOM 1712 C CA . GLY A 1 224 ? -1.344 -15.641 -3.409 1.00 90.44 224 GLY A CA 1
ATOM 1713 C C . GLY A 1 224 ? -0.397 -15.824 -4.592 1.00 90.44 224 GLY A C 1
ATOM 1714 O O . GLY A 1 224 ? -0.730 -15.462 -5.718 1.00 90.44 224 GLY A O 1
ATOM 1715 N N . ILE A 1 225 ? 0.792 -16.358 -4.327 1.00 95.31 225 ILE A N 1
ATOM 1716 C CA . ILE A 1 225 ? 1.801 -16.702 -5.332 1.00 95.31 225 ILE A CA 1
ATOM 1717 C C . ILE A 1 225 ? 1.658 -18.186 -5.675 1.00 95.31 225 ILE A C 1
ATOM 1719 O O . ILE A 1 225 ? 1.519 -19.029 -4.787 1.00 95.31 225 ILE A O 1
ATOM 1723 N N . TYR A 1 226 ? 1.689 -18.493 -6.968 1.00 96.62 226 TYR A N 1
ATOM 1724 C CA . TYR A 1 226 ? 1.552 -19.835 -7.517 1.00 96.62 226 TYR A CA 1
ATOM 1725 C C . TYR A 1 226 ? 2.763 -20.175 -8.388 1.00 96.62 226 TYR A C 1
ATOM 1727 O O . TYR A 1 226 ? 3.064 -19.450 -9.339 1.00 96.62 226 TYR A O 1
ATOM 1735 N N . ASP A 1 227 ? 3.443 -21.271 -8.068 1.00 97.56 227 ASP A N 1
ATOM 1736 C CA . ASP A 1 227 ? 4.489 -21.878 -8.886 1.00 97.56 227 ASP A CA 1
ATOM 1737 C C . ASP A 1 227 ? 3.836 -22.734 -9.977 1.00 97.56 227 ASP A C 1
ATOM 1739 O O . ASP A 1 227 ? 3.207 -23.757 -9.690 1.00 97.56 227 ASP A O 1
ATOM 1743 N N . ILE A 1 228 ? 3.978 -22.301 -11.233 1.00 97.50 228 ILE A N 1
ATOM 1744 C CA . ILE A 1 228 ? 3.332 -22.942 -12.384 1.00 97.50 228 ILE A CA 1
ATOM 1745 C C . ILE A 1 228 ? 3.987 -24.290 -12.708 1.00 97.50 228 ILE A C 1
ATOM 1747 O O . ILE A 1 228 ? 3.304 -25.223 -13.116 1.00 97.50 228 ILE A O 1
ATOM 1751 N N . GLU A 1 229 ? 5.301 -24.426 -12.514 1.00 96.06 229 GLU A N 1
ATOM 1752 C CA . GLU A 1 229 ? 6.014 -25.666 -12.839 1.00 96.06 229 GLU A CA 1
ATOM 1753 C C . GLU A 1 229 ? 5.710 -26.756 -11.809 1.00 96.06 229 GLU A C 1
ATOM 1755 O O . GLU A 1 229 ? 5.438 -27.903 -12.170 1.00 96.06 229 GLU A O 1
ATOM 1760 N N . ARG A 1 230 ? 5.725 -26.392 -10.520 1.00 95.50 230 ARG A N 1
ATOM 1761 C CA . ARG A 1 230 ? 5.462 -27.323 -9.412 1.00 95.50 230 ARG A CA 1
ATOM 1762 C C . ARG A 1 230 ? 3.973 -27.528 -9.141 1.00 95.50 230 ARG A C 1
ATOM 1764 O O . ARG A 1 230 ? 3.619 -28.500 -8.476 1.00 95.50 230 ARG A O 1
ATOM 1771 N N . LYS A 1 231 ? 3.111 -26.642 -9.647 1.00 95.62 231 LYS A N 1
ATOM 1772 C CA . LYS A 1 231 ? 1.659 -26.615 -9.402 1.00 95.62 231 LYS A CA 1
ATOM 1773 C C . LYS A 1 231 ? 1.308 -26.455 -7.924 1.00 95.62 231 LYS A C 1
ATOM 1775 O O . LYS A 1 231 ? 0.395 -27.102 -7.404 1.00 95.62 231 LYS A O 1
ATOM 1780 N N . LEU A 1 232 ? 2.065 -25.599 -7.246 1.00 96.00 232 LEU A N 1
ATOM 1781 C CA . LEU A 1 232 ? 1.949 -25.342 -5.815 1.00 96.00 232 LEU A CA 1
ATOM 1782 C C . LEU A 1 232 ? 1.645 -23.870 -5.570 1.00 96.00 232 LEU A C 1
ATOM 1784 O O . LEU A 1 232 ? 2.105 -22.997 -6.299 1.00 96.00 232 LEU A O 1
ATOM 1788 N N . GLY A 1 233 ? 0.911 -23.588 -4.504 1.00 95.44 233 GLY A N 1
ATOM 1789 C CA . GLY A 1 233 ? 0.729 -22.227 -4.017 1.00 95.44 233 GLY A CA 1
ATOM 1790 C C . GLY A 1 233 ? 0.595 -22.198 -2.507 1.00 95.44 233 GLY A C 1
ATOM 1791 O O . GLY A 1 233 ? 0.676 -23.235 -1.844 1.00 95.44 233 GLY A O 1
ATOM 1792 N N . PHE A 1 234 ? 0.375 -21.000 -1.976 1.00 93.44 234 PHE A N 1
ATOM 1793 C CA . PHE A 1 234 ? 0.221 -20.799 -0.541 1.00 93.44 234 PHE A CA 1
ATOM 1794 C C . PHE A 1 234 ? -1.234 -20.892 -0.092 1.00 93.44 234 PHE A C 1
ATOM 1796 O O . PHE A 1 234 ? -2.144 -20.363 -0.738 1.00 93.44 234 PHE A O 1
ATOM 1803 N N . THR A 1 235 ? -1.455 -21.496 1.071 1.00 91.00 235 THR A N 1
ATOM 1804 C CA . THR A 1 235 ? -2.645 -21.212 1.879 1.00 91.00 235 THR A CA 1
ATOM 1805 C C . THR A 1 235 ? -2.588 -19.788 2.428 1.00 91.00 235 THR A C 1
ATOM 1807 O O . THR A 1 235 ? -1.555 -19.119 2.372 1.00 91.00 235 THR A O 1
ATOM 1810 N N . VAL A 1 236 ? -3.688 -19.328 3.029 1.00 87.81 236 VAL A N 1
ATOM 1811 C CA . VAL A 1 236 ? -3.721 -18.052 3.773 1.00 87.81 236 VAL A CA 1
ATOM 1812 C C . VAL A 1 236 ? -2.621 -18.007 4.848 1.00 87.81 236 VAL A C 1
ATOM 1814 O O . VAL A 1 236 ? -2.079 -16.945 5.136 1.00 87.81 236 VAL A O 1
ATOM 1817 N N . TRP A 1 237 ? -2.245 -19.173 5.384 1.00 88.19 237 TRP A N 1
ATOM 1818 C CA . TRP A 1 237 ? -1.301 -19.352 6.492 1.00 88.19 237 TRP A CA 1
ATOM 1819 C C . TRP A 1 237 ? 0.122 -19.719 6.044 1.00 88.19 237 TRP A C 1
ATOM 1821 O O . TRP A 1 237 ? 0.951 -20.116 6.868 1.00 88.19 237 TRP A O 1
ATOM 1831 N N . GLY A 1 238 ? 0.395 -19.636 4.739 1.00 90.75 238 GLY A N 1
ATOM 1832 C CA . GLY A 1 238 ? 1.727 -19.828 4.166 1.00 90.75 238 GLY A CA 1
ATOM 1833 C C . GLY A 1 238 ? 2.170 -21.268 3.967 1.00 90.75 238 GLY A C 1
ATOM 1834 O O . GLY A 1 238 ? 3.327 -21.503 3.636 1.00 90.75 238 GLY A O 1
ATOM 1835 N N . GLU A 1 239 ? 1.279 -22.240 4.148 1.00 92.00 239 GLU A N 1
ATOM 1836 C CA . GLU A 1 239 ? 1.587 -23.632 3.813 1.00 92.00 239 GLU A CA 1
ATOM 1837 C C . GLU A 1 239 ? 1.618 -23.807 2.298 1.00 92.00 239 GLU A C 1
ATOM 1839 O O . GLU A 1 239 ? 0.736 -23.310 1.596 1.00 92.00 239 GLU A O 1
ATOM 1844 N N . VAL A 1 240 ? 2.620 -24.530 1.802 1.00 94.12 240 VAL A N 1
ATOM 1845 C CA . VAL A 1 240 ? 2.746 -24.863 0.382 1.00 94.12 240 VAL A CA 1
ATOM 1846 C C . VAL A 1 240 ? 2.028 -26.176 0.103 1.00 94.12 240 VAL A C 1
ATOM 1848 O O . VAL A 1 240 ? 2.375 -27.208 0.675 1.00 94.12 240 VAL A O 1
ATOM 1851 N N . GLN A 1 241 ? 1.042 -26.148 -0.793 1.00 93.94 241 GLN A N 1
ATOM 1852 C CA . GLN A 1 241 ? 0.273 -27.338 -1.167 1.00 93.94 241 GLN A CA 1
ATOM 1853 C C . GLN A 1 241 ? -0.354 -27.228 -2.566 1.00 93.94 241 GLN A C 1
ATOM 1855 O O . GLN A 1 241 ? -0.338 -26.169 -3.198 1.00 93.94 241 GLN A O 1
ATOM 1860 N N . ASN A 1 242 ? -0.917 -28.339 -3.050 1.00 89.69 242 ASN A N 1
ATOM 1861 C CA . ASN A 1 242 ? -1.690 -28.435 -4.287 1.00 89.69 242 ASN A CA 1
ATOM 1862 C C . ASN A 1 242 ? -3.193 -28.611 -3.976 1.00 89.69 242 ASN A C 1
ATOM 1864 O O . ASN A 1 242 ? -3.706 -29.717 -3.852 1.00 89.69 242 ASN A O 1
ATOM 1868 N N . GLY A 1 243 ? -3.918 -27.497 -3.856 1.00 84.94 243 GLY A N 1
ATOM 1869 C CA . GLY A 1 243 ? -5.351 -27.473 -3.516 1.00 84.94 243 GLY A CA 1
ATOM 1870 C C . GLY A 1 243 ? -5.616 -26.789 -2.175 1.00 84.94 243 GLY A C 1
ATOM 1871 O O . GLY A 1 243 ? -4.722 -26.696 -1.348 1.00 84.94 243 GLY A O 1
ATOM 1872 N N . ASN A 1 244 ? -6.820 -26.244 -1.967 1.00 85.00 244 ASN A N 1
ATOM 1873 C CA . ASN A 1 244 ? -7.143 -25.392 -0.805 1.00 85.00 244 ASN A CA 1
ATOM 1874 C C . ASN A 1 244 ? -6.137 -24.236 -0.585 1.00 85.00 244 ASN A C 1
ATOM 1876 O O . ASN A 1 244 ? -5.783 -23.902 0.544 1.00 85.00 244 ASN A O 1
ATOM 1880 N N . ILE A 1 245 ? -5.648 -23.649 -1.678 1.00 90.62 245 ILE A N 1
ATOM 1881 C CA . ILE A 1 245 ? -4.716 -22.512 -1.692 1.00 90.62 245 ILE A CA 1
ATOM 1882 C C . ILE A 1 245 ? -5.455 -21.202 -1.980 1.00 90.62 245 ILE A C 1
ATOM 1884 O O . ILE A 1 245 ? -6.580 -21.214 -2.475 1.00 90.62 245 ILE A O 1
ATOM 1888 N N . LEU A 1 246 ? -4.808 -20.069 -1.693 1.00 89.12 246 LEU A N 1
ATOM 1889 C CA . LEU A 1 246 ? -5.337 -18.720 -1.930 1.00 89.12 246 LEU A CA 1
ATOM 1890 C C . LEU A 1 246 ? -5.698 -18.461 -3.395 1.00 89.12 246 LEU A C 1
ATOM 1892 O O . LEU A 1 246 ? -6.617 -17.695 -3.688 1.00 89.12 246 LEU A O 1
ATOM 1896 N N . PHE A 1 247 ? -4.918 -19.037 -4.309 1.00 92.06 247 PHE A N 1
ATOM 1897 C CA . PHE A 1 247 ? -5.011 -18.755 -5.730 1.00 92.06 247 PHE A CA 1
ATOM 1898 C C . PHE A 1 247 ? -4.356 -19.850 -6.570 1.00 92.06 247 PHE A C 1
ATOM 1900 O O . PHE A 1 247 ? -3.247 -20.291 -6.277 1.00 92.06 247 PHE A O 1
ATOM 1907 N N . SER A 1 248 ? -5.032 -20.234 -7.651 1.00 93.38 248 SER A N 1
ATOM 1908 C CA . SER A 1 248 ? -4.479 -21.036 -8.737 1.00 93.38 248 SER A CA 1
ATOM 1909 C C . SER A 1 248 ? -5.005 -20.480 -10.063 1.00 93.38 248 SER A C 1
ATOM 1911 O O . SER A 1 248 ? -6.217 -20.274 -10.183 1.00 93.38 248 SER A O 1
ATOM 1913 N N . PRO A 1 249 ? -4.138 -20.191 -11.045 1.00 94.31 249 PRO A N 1
ATOM 1914 C CA . PRO A 1 249 ? -4.576 -19.780 -12.368 1.00 94.31 249 PRO A CA 1
ATOM 1915 C C . PRO A 1 249 ? -5.078 -20.982 -13.172 1.00 94.31 249 PRO A C 1
ATOM 1917 O O . PRO A 1 249 ? -4.597 -22.102 -13.021 1.00 94.31 249 PRO A O 1
ATOM 1920 N N . TRP A 1 250 ? -5.978 -20.731 -14.116 1.00 92.94 250 TRP A N 1
ATOM 1921 C CA . TRP A 1 250 ? -6.286 -21.705 -15.156 1.00 92.94 250 TRP A CA 1
ATOM 1922 C C . TRP A 1 250 ? -5.362 -21.504 -16.363 1.00 92.94 250 TRP A C 1
ATOM 1924 O O . TRP A 1 250 ? -5.261 -20.398 -16.899 1.00 92.94 250 TRP A O 1
ATOM 1934 N N . ILE A 1 251 ? -4.680 -22.571 -16.791 1.00 95.06 251 ILE A N 1
ATOM 1935 C CA . ILE A 1 251 ? -3.750 -22.560 -17.927 1.00 95.06 251 ILE A CA 1
ATOM 1936 C C . ILE A 1 251 ? -4.097 -23.711 -18.871 1.00 95.06 251 ILE A C 1
ATOM 1938 O O . ILE A 1 251 ? -3.928 -24.887 -18.549 1.00 95.06 251 ILE A O 1
ATOM 1942 N N . ASN A 1 252 ? -4.537 -23.366 -20.078 1.00 92.94 252 ASN A N 1
ATOM 1943 C CA . ASN A 1 252 ? -4.736 -24.340 -21.144 1.00 92.94 252 ASN A CA 1
ATOM 1944 C C . ASN A 1 252 ? -3.403 -24.909 -21.637 1.00 92.94 252 ASN A C 1
ATOM 1946 O O . ASN A 1 252 ? -2.530 -24.151 -22.058 1.00 92.94 252 ASN A O 1
ATOM 1950 N N . ASN A 1 253 ? -3.291 -26.241 -21.677 1.00 91.75 253 ASN A N 1
ATOM 1951 C CA . ASN A 1 253 ? -2.075 -26.952 -22.086 1.00 91.75 253 ASN A CA 1
ATOM 1952 C C . ASN A 1 253 ? -0.836 -26.443 -21.323 1.00 91.75 253 ASN A C 1
ATOM 1954 O O . ASN A 1 253 ? 0.106 -25.883 -21.890 1.00 91.75 253 ASN A O 1
ATOM 1958 N N . GLU A 1 254 ? -0.885 -26.614 -20.004 1.00 93.75 254 GLU A N 1
ATOM 1959 C CA . GLU A 1 254 ? 0.118 -26.133 -19.055 1.00 93.75 254 GLU A CA 1
ATOM 1960 C C . GLU A 1 254 ? 1.544 -26.600 -19.389 1.00 93.75 254 GLU A C 1
ATOM 1962 O O . GLU A 1 254 ? 2.473 -25.802 -19.328 1.00 93.75 254 GLU A O 1
ATOM 1967 N N . GLU A 1 255 ? 1.726 -27.838 -19.857 1.00 95.88 255 GLU A N 1
ATOM 1968 C CA . GLU A 1 255 ? 3.037 -28.353 -20.284 1.00 95.88 255 GLU A CA 1
ATOM 1969 C C . GLU A 1 255 ? 3.648 -27.522 -21.420 1.00 95.88 255 GLU A C 1
ATOM 1971 O O . GLU A 1 255 ? 4.838 -27.192 -21.402 1.00 95.88 255 GLU A O 1
ATOM 1976 N N . LYS A 1 256 ? 2.832 -27.127 -22.406 1.00 96.25 256 LYS A N 1
ATOM 1977 C CA . LYS A 1 256 ? 3.273 -26.245 -23.492 1.00 96.25 256 LYS A CA 1
ATOM 1978 C C . LYS A 1 256 ? 3.601 -24.848 -22.974 1.00 96.25 256 LYS A C 1
ATOM 1980 O O . LYS A 1 256 ? 4.553 -24.238 -23.465 1.00 96.25 256 LYS A O 1
ATOM 1985 N N . TYR A 1 257 ? 2.828 -24.342 -22.012 1.00 96.06 257 TYR A N 1
ATOM 1986 C CA . TYR A 1 257 ? 3.095 -23.048 -21.387 1.00 96.06 257 TYR A CA 1
ATOM 1987 C C . TYR A 1 257 ? 4.433 -23.060 -20.641 1.00 96.06 257 TYR A C 1
ATOM 1989 O O . TYR A 1 257 ? 5.277 -22.217 -20.931 1.00 96.06 257 TYR A O 1
ATOM 1997 N N . ILE A 1 258 ? 4.671 -24.059 -19.784 1.00 97.12 258 ILE A N 1
ATOM 1998 C CA . ILE A 1 258 ? 5.928 -24.254 -19.042 1.00 97.12 258 ILE A CA 1
ATOM 1999 C C . ILE A 1 258 ? 7.112 -24.379 -20.004 1.00 97.12 258 ILE A C 1
ATOM 2001 O O . ILE A 1 258 ? 8.123 -23.701 -19.846 1.00 97.12 258 ILE A O 1
ATOM 2005 N N . LYS A 1 259 ? 6.977 -25.182 -21.068 1.00 96.88 259 LYS A N 1
ATOM 2006 C CA . LYS A 1 259 ? 8.041 -25.340 -22.070 1.00 96.88 259 LYS A CA 1
ATOM 2007 C C . LYS A 1 259 ? 8.385 -24.024 -22.775 1.00 96.88 259 LYS A C 1
ATOM 2009 O O . LYS A 1 259 ? 9.542 -23.805 -23.125 1.00 96.88 259 LYS A O 1
ATOM 2014 N N . LYS A 1 260 ? 7.389 -23.168 -23.026 1.00 96.25 260 LYS A N 1
ATOM 2015 C CA . LYS A 1 260 ? 7.589 -21.863 -23.674 1.00 96.25 260 LYS A CA 1
ATOM 2016 C C . LYS A 1 260 ? 8.134 -20.815 -22.701 1.00 96.25 260 LYS A C 1
ATOM 2018 O O . LYS A 1 260 ? 8.958 -19.995 -23.096 1.00 96.25 260 LYS A O 1
ATOM 2023 N N . TYR A 1 261 ? 7.673 -20.845 -21.456 1.00 97.06 261 TYR A N 1
ATOM 2024 C CA . TYR A 1 261 ? 8.008 -19.886 -20.415 1.00 97.06 261 TYR A CA 1
ATOM 2025 C C . TYR A 1 261 ? 8.426 -20.632 -19.138 1.00 97.06 261 TYR A C 1
ATOM 2027 O O . TYR A 1 261 ? 7.617 -20.773 -18.219 1.00 97.06 261 TYR A O 1
ATOM 2035 N N . PRO A 1 262 ? 9.677 -21.115 -19.062 1.00 97.00 262 PRO A N 1
ATOM 2036 C CA . PRO A 1 262 ? 10.166 -21.782 -17.862 1.00 97.00 262 PRO A CA 1
ATOM 2037 C C . PRO A 1 262 ? 10.316 -20.796 -16.695 1.00 97.00 262 PRO A C 1
ATOM 2039 O O . PRO A 1 262 ? 10.520 -19.593 -16.895 1.00 97.00 262 PRO A O 1
ATOM 2042 N N . HIS A 1 263 ? 10.255 -21.311 -15.469 1.00 97.69 263 HIS A N 1
ATOM 2043 C CA . HIS A 1 263 ? 10.458 -20.576 -14.210 1.00 97.69 263 HIS A CA 1
ATOM 2044 C C . HIS 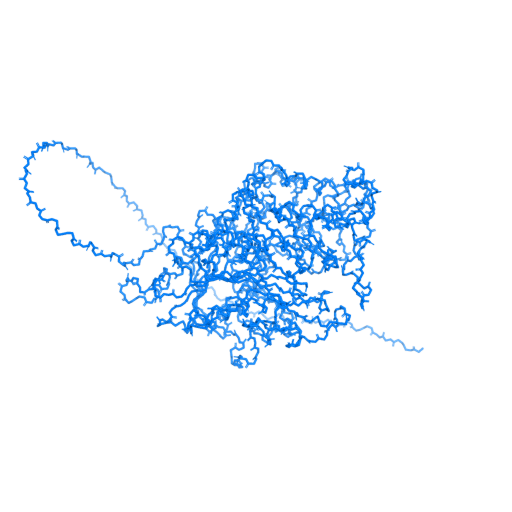A 1 263 ? 9.470 -19.421 -14.002 1.00 97.69 263 HIS A C 1
ATOM 2046 O O . HIS A 1 263 ? 9.849 -18.324 -13.573 1.00 97.69 263 HIS A O 1
ATOM 2052 N N . ARG A 1 264 ? 8.203 -19.649 -14.366 1.00 97.88 264 ARG A N 1
ATOM 2053 C CA . ARG A 1 264 ? 7.122 -18.666 -14.251 1.00 97.88 264 ARG A CA 1
ATOM 2054 C C . ARG A 1 264 ? 6.236 -18.907 -13.046 1.00 97.88 264 ARG A C 1
ATOM 2056 O O . ARG A 1 264 ? 5.969 -20.038 -12.654 1.00 97.88 264 ARG A O 1
ATOM 2063 N N . TYR A 1 265 ? 5.734 -17.796 -12.531 1.00 97.94 265 TYR A N 1
ATOM 2064 C CA . TYR A 1 265 ? 4.856 -17.742 -11.378 1.00 97.94 265 TYR A CA 1
ATOM 2065 C C . TYR A 1 265 ? 3.612 -16.934 -11.731 1.00 97.94 265 TYR A C 1
ATOM 2067 O O . TYR A 1 265 ? 3.632 -16.080 -12.621 1.00 97.94 265 TYR A O 1
ATOM 2075 N N . ALA A 1 266 ? 2.522 -17.182 -11.017 1.00 97.06 266 ALA A N 1
ATOM 2076 C CA . ALA A 1 266 ? 1.325 -16.363 -11.097 1.00 97.06 266 ALA A CA 1
ATOM 2077 C C . ALA A 1 266 ? 1.042 -15.711 -9.740 1.00 97.06 266 ALA A C 1
ATOM 2079 O O . ALA A 1 266 ? 1.118 -16.363 -8.707 1.00 97.06 266 ALA A O 1
ATOM 2080 N N . ILE A 1 267 ? 0.694 -14.424 -9.751 1.00 95.62 267 ILE A N 1
ATOM 2081 C CA . ILE A 1 267 ? 0.310 -13.654 -8.564 1.00 95.62 267 ILE A CA 1
ATOM 2082 C C . ILE A 1 267 ? -1.201 -13.400 -8.602 1.00 95.62 267 ILE A C 1
ATOM 2084 O O . ILE A 1 267 ? -1.712 -12.983 -9.643 1.00 95.62 267 ILE A O 1
ATOM 2088 N N . LYS A 1 268 ? -1.915 -13.629 -7.492 1.00 94.50 268 LYS A N 1
ATOM 2089 C CA . LYS A 1 268 ? -3.387 -13.551 -7.414 1.00 94.50 268 LYS A CA 1
ATOM 2090 C C . LYS A 1 268 ? -3.935 -12.223 -7.913 1.00 94.50 268 LYS A C 1
ATOM 2092 O O . LYS A 1 268 ? -4.815 -12.212 -8.768 1.00 94.50 268 LYS A O 1
ATOM 2097 N N . GLN A 1 269 ? -3.417 -11.101 -7.430 1.00 93.69 269 GLN A N 1
ATOM 2098 C CA . GLN A 1 269 ? -3.913 -9.792 -7.854 1.00 93.69 269 GLN A CA 1
ATOM 2099 C C . GLN A 1 269 ? -3.730 -9.548 -9.354 1.00 93.69 269 GLN A C 1
ATOM 2101 O O . GLN A 1 269 ? -4.595 -8.957 -9.991 1.00 93.69 269 GLN A O 1
ATOM 2106 N N . LEU A 1 270 ? -2.627 -10.036 -9.926 1.00 95.00 270 LEU A N 1
ATOM 2107 C CA . LEU A 1 270 ? -2.346 -9.868 -11.347 1.00 95.00 270 LEU A CA 1
ATOM 2108 C C . LEU A 1 270 ? -3.221 -10.803 -12.189 1.00 95.00 270 LEU A C 1
ATOM 2110 O O . LEU A 1 270 ? -3.700 -10.392 -13.237 1.00 95.00 270 LEU A O 1
ATOM 2114 N N . HIS A 1 271 ? -3.421 -12.052 -11.763 1.00 95.88 271 HIS A N 1
ATOM 2115 C CA . HIS A 1 271 ? -3.877 -13.121 -12.661 1.00 95.88 271 HIS A CA 1
ATOM 2116 C C . HIS A 1 271 ? -5.159 -13.844 -12.230 1.00 95.88 271 HIS A C 1
ATOM 2118 O O . HIS A 1 271 ? -5.579 -14.770 -12.922 1.00 95.88 271 HIS A O 1
ATOM 2124 N N . SER A 1 272 ? -5.795 -13.457 -11.119 1.00 94.06 272 SER A N 1
ATOM 2125 C CA . SER A 1 272 ? -7.070 -14.051 -10.670 1.00 94.06 272 SER A CA 1
ATOM 2126 C C . SER A 1 272 ? -8.260 -13.696 -11.550 1.00 94.06 272 SER A C 1
ATOM 2128 O O . SER A 1 272 ? -9.314 -14.310 -11.415 1.00 94.06 272 SER A O 1
ATOM 2130 N N . GLN A 1 273 ? -8.104 -12.704 -12.433 1.00 95.12 273 GLN A N 1
ATOM 2131 C CA . GLN A 1 273 ? -9.190 -12.138 -13.236 1.00 95.12 273 GLN A CA 1
ATOM 2132 C C . GLN A 1 273 ? -10.312 -11.517 -12.381 1.00 95.12 273 GLN A C 1
ATOM 2134 O O . GLN A 1 273 ? -11.411 -11.249 -12.873 1.00 95.12 273 GLN A O 1
ATOM 2139 N N . LEU A 1 274 ? -10.028 -11.253 -11.104 1.00 93.31 274 LEU A N 1
ATOM 2140 C CA . LEU A 1 274 ? -10.896 -10.520 -10.196 1.00 93.31 274 LEU A CA 1
ATOM 2141 C C . LEU A 1 274 ? -10.478 -9.050 -10.145 1.00 93.31 274 LEU A C 1
ATOM 2143 O O . LEU A 1 274 ? -9.294 -8.722 -10.175 1.00 93.31 274 LEU A O 1
ATOM 2147 N N . ASN A 1 275 ? -11.468 -8.173 -9.995 1.00 95.75 275 ASN A N 1
ATOM 2148 C CA . ASN A 1 275 ? -11.250 -6.779 -9.624 1.00 95.75 275 ASN A CA 1
ATOM 2149 C C . ASN A 1 275 ? -11.521 -6.637 -8.120 1.00 95.75 275 ASN A C 1
ATOM 2151 O O . ASN A 1 275 ? -12.615 -6.242 -7.721 1.00 95.75 275 ASN A O 1
ATOM 2155 N N . ALA A 1 276 ? -10.562 -7.061 -7.291 1.00 94.25 276 ALA A N 1
ATOM 2156 C CA . ALA A 1 276 ? -10.742 -7.127 -5.837 1.00 94.25 276 ALA A CA 1
ATOM 2157 C C . ALA A 1 276 ? -11.038 -5.749 -5.212 1.00 94.25 276 ALA A C 1
ATOM 2159 O O . ALA A 1 276 ? -11.839 -5.658 -4.284 1.00 94.25 276 ALA A O 1
ATOM 2160 N N . GLU A 1 277 ? -10.471 -4.672 -5.769 1.00 96.94 277 GLU A N 1
ATOM 2161 C CA . GLU A 1 277 ? -10.681 -3.298 -5.288 1.00 96.94 277 GLU A CA 1
ATOM 2162 C C . GLU A 1 277 ? -12.154 -2.875 -5.297 1.00 96.94 277 GLU A C 1
ATOM 2164 O O . GLU A 1 277 ? -12.606 -2.190 -4.379 1.00 96.94 277 GLU A O 1
ATOM 2169 N N . ALA A 1 278 ? -12.943 -3.364 -6.258 1.00 97.38 278 ALA A N 1
ATOM 2170 C CA . ALA A 1 278 ? -14.372 -3.058 -6.342 1.00 97.38 278 ALA A CA 1
ATOM 2171 C C . ALA A 1 278 ? -15.168 -3.554 -5.121 1.00 97.38 278 ALA A C 1
ATOM 2173 O O . ALA A 1 278 ? -16.295 -3.120 -4.900 1.00 97.38 278 ALA A O 1
ATOM 2174 N N . ARG A 1 279 ? -14.592 -4.470 -4.333 1.00 96.81 279 ARG A N 1
ATOM 2175 C CA . ARG A 1 279 ? -15.237 -5.122 -3.189 1.00 96.81 279 ARG A CA 1
ATOM 2176 C C . ARG A 1 279 ? -14.476 -4.958 -1.881 1.00 96.81 279 ARG A C 1
ATOM 2178 O O . ARG A 1 279 ? -14.862 -5.545 -0.875 1.00 96.81 279 ARG A O 1
ATOM 2185 N N . TRP A 1 280 ? -13.434 -4.127 -1.854 1.00 97.88 280 TRP A N 1
ATOM 2186 C CA . TRP A 1 280 ? -12.656 -3.889 -0.639 1.00 97.88 280 TRP A CA 1
ATOM 2187 C C . TRP A 1 280 ? -13.527 -3.485 0.552 1.00 97.88 280 TRP A C 1
ATOM 2189 O O . TRP A 1 280 ? -13.400 -4.100 1.605 1.00 97.88 280 TRP A O 1
ATOM 2199 N N . GLY A 1 281 ? -14.453 -2.534 0.382 1.00 97.81 281 GLY A N 1
ATOM 2200 C CA . GLY A 1 281 ? -15.347 -2.117 1.469 1.00 97.81 281 GLY A CA 1
ATOM 2201 C C . GLY A 1 281 ? -16.212 -3.263 2.012 1.00 97.81 281 GLY A C 1
ATOM 2202 O O . GLY A 1 281 ? -16.311 -3.434 3.222 1.00 97.81 281 GLY A O 1
ATOM 2203 N N . GLU A 1 282 ? -16.744 -4.121 1.136 1.00 97.38 282 GLU A N 1
ATOM 2204 C CA . GLU A 1 282 ? -17.512 -5.313 1.528 1.00 97.38 282 GLU A CA 1
ATOM 2205 C C . GLU A 1 282 ? -16.666 -6.287 2.365 1.00 97.38 282 GLU A C 1
ATOM 2207 O O . GLU A 1 282 ? -17.138 -6.827 3.364 1.00 97.38 282 GLU A O 1
ATOM 2212 N N . HIS A 1 283 ? -15.403 -6.505 1.986 1.00 97.44 283 HIS A N 1
ATOM 2213 C CA . HIS A 1 283 ? -14.496 -7.385 2.726 1.00 97.44 283 HIS A CA 1
ATOM 2214 C C . HIS A 1 283 ? -14.167 -6.849 4.125 1.00 97.44 283 HIS A C 1
ATOM 2216 O O . HIS A 1 283 ? -14.056 -7.638 5.065 1.00 97.44 283 HIS A O 1
ATOM 2222 N N . VAL A 1 284 ? -14.073 -5.524 4.288 1.00 98.50 284 VAL A N 1
ATOM 2223 C CA . VAL A 1 284 ? -13.924 -4.898 5.611 1.00 98.50 284 VAL A CA 1
ATOM 2224 C C . VAL A 1 284 ? -15.175 -5.118 6.460 1.00 98.50 284 VAL A C 1
ATOM 2226 O O . VAL A 1 284 ? -15.052 -5.610 7.581 1.00 98.50 284 VAL A O 1
ATOM 2229 N N . LEU A 1 285 ? -16.372 -4.840 5.932 1.00 98.12 285 LEU A N 1
ATOM 2230 C CA . LEU A 1 285 ? -17.627 -5.027 6.674 1.00 98.12 285 LEU A CA 1
ATOM 2231 C C . LEU A 1 285 ? -17.825 -6.496 7.092 1.00 98.12 285 LEU A C 1
ATOM 2233 O O . LEU A 1 285 ? -18.144 -6.783 8.243 1.00 98.12 285 LEU A O 1
ATOM 2237 N N . LYS A 1 286 ? -17.506 -7.450 6.211 1.00 97.19 286 LYS A N 1
ATOM 2238 C CA . LYS A 1 286 ? -17.524 -8.883 6.548 1.00 97.19 286 LYS A CA 1
ATOM 2239 C C . LYS A 1 286 ? -16.512 -9.258 7.628 1.00 97.19 286 LYS A C 1
ATOM 2241 O O . LYS A 1 286 ? -16.794 -10.118 8.458 1.00 97.19 286 LYS A O 1
ATOM 2246 N N . SER A 1 287 ? -15.342 -8.622 7.660 1.00 98.06 287 SER A N 1
ATOM 2247 C CA . SER A 1 287 ? -14.379 -8.854 8.743 1.00 98.06 287 SER A CA 1
ATOM 2248 C C . SER A 1 287 ? -14.921 -8.390 10.104 1.00 98.06 287 SER A C 1
ATOM 2250 O O . SER A 1 287 ? -14.704 -9.066 11.108 1.00 98.06 287 SER A O 1
ATOM 2252 N N . LEU A 1 288 ? -15.721 -7.320 10.135 1.00 98.44 288 LEU A N 1
ATOM 2253 C CA . LEU A 1 288 ? -16.420 -6.870 11.342 1.00 98.44 288 LEU A CA 1
ATOM 2254 C C . LEU A 1 288 ? -17.530 -7.848 11.757 1.00 98.44 288 LEU A C 1
ATOM 2256 O O . LEU A 1 288 ? -17.594 -8.218 12.927 1.00 98.44 288 LEU A O 1
ATOM 2260 N N . GLU A 1 289 ? -18.333 -8.355 10.814 1.00 97.06 289 GLU A N 1
ATOM 2261 C CA . GLU A 1 289 ? -19.300 -9.437 11.084 1.00 97.06 289 GLU A CA 1
ATOM 2262 C C . GLU A 1 289 ? -18.618 -10.673 11.700 1.00 97.06 289 GLU A C 1
ATOM 2264 O O . GLU A 1 289 ? -19.125 -11.266 12.655 1.00 97.06 289 GLU A O 1
ATOM 2269 N N . PHE A 1 290 ? -17.449 -11.058 11.174 1.00 97.56 290 PHE A N 1
ATOM 2270 C CA . PHE A 1 290 ? -16.639 -12.147 11.721 1.00 97.56 290 PHE A CA 1
ATOM 2271 C C . PHE A 1 290 ? -16.167 -11.855 13.151 1.00 97.56 290 PHE A C 1
ATOM 2273 O O . PHE A 1 290 ? -16.291 -12.724 14.016 1.00 97.56 290 PHE A O 1
ATOM 2280 N N . ALA A 1 291 ? -15.682 -10.640 13.416 1.00 98.38 291 ALA A N 1
ATOM 2281 C CA . ALA A 1 291 ? -15.257 -10.229 14.749 1.00 98.38 291 ALA A CA 1
ATOM 2282 C C . ALA A 1 291 ? -16.415 -10.278 15.757 1.00 98.38 291 ALA A C 1
ATOM 2284 O O . ALA A 1 291 ? -16.278 -10.898 16.813 1.00 98.38 291 ALA A O 1
ATOM 2285 N N . PHE A 1 292 ? -17.576 -9.710 15.413 1.00 98.06 292 PHE A N 1
ATOM 2286 C CA . PHE A 1 292 ? -18.773 -9.786 16.251 1.00 98.06 292 PHE A CA 1
ATOM 2287 C C . PHE A 1 292 ? -19.189 -11.229 16.523 1.00 98.06 292 PHE A C 1
ATOM 2289 O O . PHE A 1 292 ? -19.478 -11.575 17.669 1.00 98.06 292 PHE A O 1
ATOM 2296 N N . TYR A 1 293 ? -19.199 -12.083 15.499 1.00 97.25 293 TYR A N 1
ATOM 2297 C CA . TYR A 1 293 ? -19.538 -13.492 15.662 1.00 97.25 293 TYR A CA 1
ATOM 2298 C C . TYR A 1 293 ? -18.604 -14.186 16.666 1.00 97.25 293 TYR A C 1
ATOM 2300 O O . TYR A 1 293 ? -19.083 -14.750 17.648 1.00 97.25 293 TYR A O 1
ATOM 2308 N N . GLU A 1 294 ? -17.284 -14.114 16.482 1.00 97.50 294 GLU A N 1
ATOM 2309 C CA . GLU A 1 294 ? -16.338 -14.817 17.362 1.00 97.50 294 GLU A CA 1
ATOM 2310 C C . GLU A 1 294 ? -16.286 -14.231 18.781 1.00 97.50 294 GLU A C 1
ATOM 2312 O O . GLU A 1 294 ? -16.150 -14.986 19.745 1.00 97.50 294 GLU A O 1
ATOM 2317 N N . LEU A 1 295 ? -16.434 -12.911 18.946 1.00 97.88 295 LEU A N 1
ATOM 2318 C CA . LEU A 1 295 ? -16.510 -12.289 20.272 1.00 97.88 295 LEU A CA 1
ATOM 2319 C C . LEU A 1 295 ? -17.745 -12.763 21.038 1.00 97.88 295 LEU A C 1
ATOM 2321 O O . LEU A 1 295 ? -17.643 -13.113 22.214 1.00 97.88 295 LEU A O 1
ATOM 2325 N N . ASN A 1 296 ? -18.896 -12.831 20.371 1.00 97.69 296 ASN A N 1
ATOM 2326 C CA . ASN A 1 296 ? -20.109 -13.356 20.981 1.00 97.69 296 ASN A CA 1
ATOM 2327 C C . ASN A 1 296 ? -19.980 -14.847 21.312 1.00 97.69 296 ASN A C 1
ATOM 2329 O O . ASN A 1 296 ? -20.328 -15.237 22.420 1.00 97.69 296 ASN A O 1
ATOM 2333 N N . ILE A 1 297 ? -19.411 -15.665 20.417 1.00 95.06 297 ILE A N 1
ATOM 2334 C CA . ILE A 1 297 ? -19.130 -17.084 20.701 1.00 95.06 297 ILE A CA 1
ATOM 2335 C C . ILE A 1 297 ? -18.212 -17.238 21.919 1.00 95.06 297 ILE A C 1
ATOM 2337 O O . ILE A 1 297 ? -18.399 -18.140 22.730 1.00 95.06 297 ILE A O 1
ATOM 2341 N N . LYS A 1 298 ? -17.201 -16.375 22.058 1.00 95.00 298 LYS A N 1
ATOM 2342 C CA . LYS A 1 298 ? -16.206 -16.479 23.132 1.00 95.00 298 LYS A CA 1
ATOM 2343 C C . LYS A 1 298 ? -16.734 -16.024 24.494 1.00 95.00 298 LYS A C 1
ATOM 2345 O O . LYS A 1 298 ? -16.271 -16.537 25.512 1.00 95.00 298 LYS A O 1
ATOM 2350 N N . PHE A 1 299 ? -17.621 -15.030 24.529 1.00 96.31 299 PHE A N 1
ATOM 2351 C CA . PHE A 1 299 ? -17.979 -14.332 25.767 1.00 96.31 299 PHE A CA 1
ATOM 2352 C C . PHE A 1 299 ? -19.452 -14.430 26.164 1.00 96.31 299 PHE A C 1
ATOM 2354 O O . PHE A 1 299 ? -19.776 -14.079 27.300 1.00 96.31 299 PHE A O 1
ATOM 2361 N N . SER A 1 300 ? -20.335 -14.901 25.282 1.00 95.50 300 SER A N 1
ATOM 2362 C CA . SER A 1 300 ? -21.736 -15.112 25.636 1.00 95.50 300 SER A CA 1
ATOM 2363 C C . SER A 1 300 ? -21.890 -16.285 26.611 1.00 95.50 300 SER A C 1
ATOM 2365 O O . SER A 1 300 ? -21.336 -17.357 26.366 1.00 95.50 300 SER A O 1
ATOM 2367 N N . PRO A 1 301 ? -22.648 -16.126 27.711 1.00 92.62 301 PRO A N 1
ATOM 2368 C CA . PRO A 1 301 ? -22.895 -17.209 28.659 1.00 92.62 301 PRO A CA 1
ATOM 2369 C C . PRO A 1 301 ? -24.000 -18.182 28.210 1.00 92.62 301 PRO A C 1
ATOM 2371 O O . PRO A 1 301 ? -24.166 -19.228 28.831 1.00 92.62 301 PRO A O 1
ATOM 2374 N N . ASN A 1 302 ? -24.805 -17.825 27.202 1.00 92.81 302 ASN A N 1
ATOM 2375 C CA . ASN A 1 302 ? -26.055 -18.518 26.861 1.00 92.81 302 ASN A CA 1
ATOM 2376 C C . ASN A 1 302 ? -26.392 -18.491 25.356 1.00 92.81 302 ASN A C 1
ATOM 2378 O O . ASN A 1 302 ? -27.566 -18.528 24.987 1.00 92.81 302 ASN A O 1
ATOM 2382 N N . ASP A 1 303 ? -25.378 -18.378 24.497 1.00 90.88 303 ASP A N 1
ATOM 2383 C CA . ASP A 1 303 ? -25.504 -18.314 23.032 1.00 90.88 303 ASP A CA 1
ATOM 2384 C C . ASP A 1 303 ? -26.396 -17.171 22.494 1.00 90.88 303 ASP A C 1
ATOM 2386 O O . ASP A 1 303 ? -26.842 -17.191 21.341 1.00 90.88 303 ASP A O 1
ATOM 2390 N N . GLN A 1 304 ? -26.639 -16.139 23.309 1.00 94.38 304 GLN A N 1
ATOM 2391 C CA . GLN A 1 304 ? -27.258 -14.880 22.886 1.00 94.38 304 GLN A CA 1
ATOM 2392 C C . GLN A 1 304 ? -26.182 -13.854 22.530 1.00 94.38 304 GLN A C 1
ATOM 2394 O O . GLN A 1 304 ? -25.152 -13.772 23.203 1.00 94.38 304 GLN A O 1
ATOM 2399 N N . ALA A 1 305 ? -26.407 -13.046 21.497 1.00 94.31 305 ALA A N 1
ATOM 2400 C CA . ALA A 1 305 ? -25.489 -11.976 21.143 1.00 94.31 305 ALA A CA 1
ATOM 2401 C C . ALA A 1 305 ? -25.519 -10.874 22.220 1.00 94.31 305 ALA A C 1
ATOM 2403 O O . ALA A 1 305 ? -26.546 -10.247 22.476 1.00 94.31 305 ALA A O 1
ATOM 2404 N N . ILE A 1 306 ? -24.373 -10.655 22.860 1.00 95.88 306 ILE A N 1
ATOM 2405 C CA . ILE A 1 306 ? -24.132 -9.633 23.885 1.00 95.88 306 ILE A CA 1
ATOM 2406 C C . ILE A 1 306 ? -23.348 -8.433 23.340 1.00 95.88 306 ILE A C 1
ATOM 2408 O O . ILE A 1 306 ? -23.396 -7.361 23.934 1.00 95.88 306 ILE A O 1
ATOM 2412 N N . PHE A 1 307 ? -22.657 -8.597 22.211 1.00 97.44 307 PHE A N 1
ATOM 2413 C CA . PHE A 1 307 ? -21.947 -7.540 21.496 1.00 97.44 307 PHE A CA 1
ATOM 2414 C C . PHE A 1 307 ? -22.591 -7.301 20.137 1.00 97.44 307 PHE A C 1
ATOM 2416 O O . PHE A 1 307 ? -22.792 -8.237 19.360 1.00 97.44 307 PHE A O 1
ATOM 2423 N N . ASN A 1 308 ? -22.899 -6.045 19.849 1.00 96.38 308 ASN A N 1
ATOM 2424 C CA . ASN A 1 308 ? -23.437 -5.583 18.577 1.00 96.38 308 ASN A CA 1
ATOM 2425 C C . ASN A 1 308 ? -22.965 -4.144 18.313 1.00 96.38 308 ASN A C 1
ATOM 2427 O O . ASN A 1 308 ? -22.295 -3.538 19.149 1.00 96.38 308 ASN A O 1
ATOM 2431 N N . LYS A 1 309 ? -23.318 -3.596 17.149 1.00 95.69 309 LYS A N 1
ATOM 2432 C CA . LYS A 1 309 ? -22.939 -2.234 16.746 1.00 95.69 309 LYS A CA 1
ATOM 2433 C C . LYS A 1 309 ? -23.399 -1.132 17.715 1.00 95.69 309 LYS A C 1
ATOM 2435 O O . LYS A 1 309 ? -22.766 -0.094 17.779 1.00 95.69 309 LYS A O 1
ATOM 2440 N N . ASP A 1 310 ? -24.468 -1.350 18.483 1.00 96.12 310 ASP A N 1
ATOM 2441 C CA . ASP A 1 310 ? -25.040 -0.311 19.348 1.00 96.12 310 ASP A CA 1
ATOM 2442 C C . ASP A 1 310 ? -24.312 -0.217 20.701 1.00 96.12 310 ASP A C 1
ATOM 2444 O O . ASP A 1 310 ? -24.458 0.770 21.422 1.00 96.12 310 ASP A O 1
ATOM 2448 N N . ASN A 1 311 ? -23.543 -1.246 21.076 1.00 97.12 311 ASN A N 1
ATOM 2449 C CA . ASN A 1 311 ? -22.833 -1.305 22.357 1.00 97.12 311 ASN A CA 1
ATOM 2450 C C . ASN A 1 311 ? -21.322 -1.545 22.241 1.00 97.12 311 ASN A C 1
ATOM 2452 O O . ASN A 1 311 ? -20.653 -1.670 23.267 1.00 97.12 311 ASN A O 1
ATOM 2456 N N . THR A 1 312 ? -20.795 -1.624 21.020 1.00 98.62 312 THR A N 1
ATOM 2457 C CA . THR A 1 312 ? -19.386 -1.894 20.731 1.00 98.62 312 THR A CA 1
ATOM 2458 C C . THR A 1 312 ? -18.827 -0.788 19.860 1.00 98.62 312 THR A C 1
ATOM 2460 O O . THR A 1 312 ? -19.354 -0.542 18.785 1.00 98.62 312 THR A O 1
ATOM 2463 N N . LEU A 1 313 ? -17.734 -0.168 20.304 1.00 98.75 313 LEU A N 1
ATOM 2464 C CA . LEU A 1 313 ? -17.038 0.853 19.529 1.00 98.75 313 LEU A CA 1
ATOM 2465 C C . LEU A 1 313 ? -16.287 0.205 18.360 1.00 98.75 313 LEU A C 1
ATOM 2467 O O . LEU A 1 313 ? -15.424 -0.647 18.576 1.00 98.75 313 LEU A O 1
ATOM 2471 N N . VAL A 1 314 ? -16.560 0.629 17.132 1.00 98.94 314 VAL A N 1
ATOM 2472 C CA . VAL A 1 314 ? -15.956 0.062 15.923 1.00 98.94 314 VAL A CA 1
ATOM 2473 C C . VAL A 1 314 ? -15.152 1.112 15.171 1.00 98.94 314 VAL A C 1
ATOM 2475 O O . VAL A 1 314 ? -15.669 2.127 14.706 1.00 98.94 314 VAL A O 1
ATOM 2478 N N . LEU A 1 315 ? -13.865 0.829 14.993 1.00 98.94 315 LEU A N 1
ATOM 2479 C CA . LEU A 1 315 ? -12.930 1.678 14.266 1.00 98.94 315 LEU A CA 1
ATOM 2480 C C . LEU A 1 315 ? -12.371 0.936 13.055 1.00 98.94 315 LEU A C 1
ATOM 2482 O O . LEU A 1 315 ? -12.126 -0.267 13.117 1.00 98.94 315 LEU A O 1
ATOM 2486 N N . VAL A 1 316 ? -12.100 1.657 11.968 1.00 98.94 316 VAL A N 1
ATOM 2487 C CA . VAL A 1 316 ? -11.338 1.125 10.830 1.00 98.94 316 VAL A CA 1
ATOM 2488 C C . VAL A 1 316 ? -10.067 1.942 10.640 1.00 98.94 316 VAL A C 1
ATOM 2490 O O . VAL A 1 316 ? -10.127 3.150 10.418 1.00 98.94 316 VAL A O 1
ATOM 2493 N N . TYR A 1 317 ? -8.909 1.287 10.701 1.00 98.88 317 TYR A N 1
ATOM 2494 C CA . TYR A 1 317 ? -7.606 1.936 10.588 1.00 98.88 317 TYR A CA 1
ATOM 2495 C C . TYR A 1 317 ? -6.762 1.262 9.501 1.00 98.88 317 TYR A C 1
ATOM 2497 O O . TYR A 1 317 ? -6.295 0.140 9.669 1.00 98.88 317 TYR A O 1
ATOM 2505 N N . GLY A 1 318 ? -6.553 1.949 8.372 1.00 98.50 318 GLY A N 1
ATOM 2506 C CA . GLY A 1 318 ? -5.835 1.401 7.215 1.00 98.50 318 GLY A CA 1
ATOM 2507 C C . GLY A 1 318 ? -4.856 2.381 6.566 1.00 98.50 318 GLY A C 1
ATOM 2508 O O . GLY A 1 318 ? -4.943 3.597 6.761 1.00 98.50 318 GLY A O 1
ATOM 2509 N N . ALA A 1 319 ? -3.924 1.856 5.762 1.00 98.19 319 ALA A N 1
ATOM 2510 C CA . ALA A 1 319 ? -2.992 2.657 4.963 1.00 98.19 319 ALA A CA 1
ATOM 2511 C C . ALA A 1 319 ? -2.825 2.162 3.519 1.00 98.19 319 ALA A C 1
ATOM 2513 O O . ALA A 1 319 ? -3.115 1.003 3.226 1.00 98.19 319 ALA A O 1
ATOM 2514 N N . SER A 1 320 ? -2.396 3.043 2.604 1.00 96.88 320 SER A N 1
ATOM 2515 C CA . SER A 1 320 ? -2.328 2.764 1.155 1.00 96.88 320 SER A CA 1
ATOM 2516 C C . SER A 1 320 ? -3.657 2.164 0.663 1.00 96.88 320 SER A C 1
ATOM 2518 O O . SER A 1 320 ? -4.726 2.736 0.895 1.00 96.88 320 SER A O 1
ATOM 2520 N N . ASP A 1 321 ? -3.626 0.993 0.035 1.00 97.44 321 ASP A N 1
ATOM 2521 C CA . ASP A 1 321 ? -4.794 0.232 -0.406 1.00 97.44 321 ASP A CA 1
ATOM 2522 C C . ASP A 1 321 ? -5.734 -0.131 0.759 1.00 97.44 321 ASP A C 1
ATOM 2524 O O . ASP A 1 321 ? -6.951 -0.138 0.600 1.00 97.44 321 ASP A O 1
ATOM 2528 N N . GLY A 1 322 ? -5.196 -0.398 1.954 1.00 98.19 322 GLY A N 1
ATOM 2529 C CA . GLY A 1 322 ? -5.986 -0.623 3.168 1.00 98.19 322 GLY A CA 1
ATOM 2530 C C . GLY A 1 322 ? -6.713 0.636 3.649 1.00 98.19 322 GLY A C 1
ATOM 2531 O O . GLY A 1 322 ? -7.841 0.562 4.130 1.00 98.19 322 GLY A O 1
ATOM 2532 N N . GLY A 1 323 ? -6.117 1.815 3.443 1.00 98.56 323 GLY A N 1
ATOM 2533 C CA . GLY A 1 323 ? -6.766 3.106 3.692 1.00 98.56 323 GLY A CA 1
ATOM 2534 C C . GLY A 1 323 ? -7.888 3.384 2.688 1.00 98.56 323 GLY A C 1
ATOM 2535 O O . GLY A 1 323 ? -8.945 3.887 3.062 1.00 98.56 323 GLY A O 1
ATOM 2536 N N . GLY A 1 324 ? -7.691 2.997 1.425 1.00 98.62 324 GLY A N 1
ATOM 2537 C CA . GLY A 1 324 ? -8.745 2.989 0.408 1.00 98.62 324 GLY A CA 1
ATOM 2538 C C . GLY A 1 324 ? -9.913 2.081 0.784 1.00 98.62 324 GLY A C 1
ATOM 2539 O O . GLY A 1 324 ? -11.068 2.504 0.745 1.00 98.62 324 GLY A O 1
ATOM 2540 N N . ALA A 1 325 ? -9.608 0.855 1.216 1.00 98.75 325 ALA A N 1
ATOM 2541 C CA . ALA A 1 325 ? -10.592 -0.107 1.704 1.00 98.75 325 ALA A CA 1
ATOM 2542 C C . ALA A 1 325 ? -11.376 0.417 2.915 1.00 98.75 325 ALA A C 1
ATOM 2544 O O . ALA A 1 325 ? -12.589 0.234 2.969 1.00 98.75 325 ALA A O 1
ATOM 2545 N N . ALA A 1 326 ? -10.710 1.111 3.843 1.00 98.88 326 ALA A N 1
ATOM 2546 C CA . ALA A 1 326 ? -11.351 1.726 5.001 1.00 98.88 326 ALA A CA 1
ATOM 2547 C C . ALA A 1 326 ? -12.376 2.797 4.597 1.00 98.88 326 ALA A C 1
ATOM 2549 O O . ALA A 1 326 ? -13.512 2.766 5.063 1.00 98.88 326 ALA A O 1
ATOM 2550 N N . LEU A 1 327 ? -12.015 3.698 3.674 1.00 98.88 327 LEU A N 1
ATOM 2551 C CA . LEU A 1 327 ? -12.953 4.699 3.152 1.00 98.88 327 LEU A CA 1
ATOM 2552 C C . LEU A 1 327 ? -14.124 4.038 2.418 1.00 98.88 327 LEU A C 1
ATOM 2554 O O . LEU A 1 327 ? -15.271 4.386 2.666 1.00 98.88 327 LEU A O 1
ATOM 2558 N N . LYS A 1 328 ? -13.849 3.039 1.571 1.00 98.81 328 LYS A N 1
ATOM 2559 C CA . LYS A 1 328 ? -14.882 2.267 0.863 1.00 98.81 328 LYS A CA 1
ATOM 2560 C C . LYS A 1 328 ? -15.831 1.528 1.800 1.00 98.81 328 LYS A C 1
ATOM 2562 O O . LYS A 1 328 ? -17.004 1.403 1.470 1.00 98.81 328 LYS A O 1
ATOM 2567 N N . ALA A 1 329 ? -15.340 1.034 2.933 1.00 98.81 329 ALA A N 1
ATOM 2568 C CA . ALA A 1 329 ? -16.182 0.436 3.961 1.00 98.81 329 ALA A CA 1
ATOM 2569 C C . ALA A 1 329 ? -17.137 1.481 4.545 1.00 98.81 329 ALA A C 1
ATOM 2571 O O . ALA A 1 329 ? -18.330 1.221 4.611 1.00 98.81 329 ALA A O 1
ATOM 2572 N N . GLY A 1 330 ? -16.631 2.679 4.857 1.00 98.62 330 GLY A N 1
ATOM 2573 C CA . GLY A 1 330 ? -17.457 3.803 5.300 1.00 98.62 330 GLY A CA 1
ATOM 2574 C C . GLY A 1 330 ? -18.512 4.228 4.275 1.00 98.62 330 GLY A C 1
ATOM 2575 O O . GLY A 1 330 ? -19.635 4.517 4.657 1.00 98.62 330 GLY A O 1
ATOM 2576 N N . GLU A 1 331 ? -18.202 4.212 2.972 1.00 98.69 331 GLU A N 1
ATOM 2577 C CA . GLU A 1 331 ? -19.209 4.521 1.940 1.00 98.69 331 GLU A CA 1
ATOM 2578 C C . GLU A 1 331 ? -20.329 3.472 1.846 1.00 98.69 331 GLU A C 1
ATOM 2580 O O . GLU A 1 331 ? -21.460 3.803 1.480 1.00 98.69 331 GLU A O 1
ATOM 2585 N N . LEU A 1 332 ? -20.010 2.211 2.150 1.00 98.44 332 LEU A N 1
ATOM 2586 C CA . LEU A 1 332 ? -20.937 1.079 2.086 1.00 98.44 332 LEU A CA 1
ATOM 2587 C C . LEU A 1 332 ? -21.662 0.801 3.407 1.00 98.44 332 LEU A C 1
ATOM 2589 O O . LEU A 1 332 ? -22.567 -0.029 3.412 1.00 98.44 332 LEU A O 1
ATOM 2593 N N . ASP A 1 333 ? -21.272 1.446 4.505 1.00 97.81 333 ASP A N 1
ATOM 2594 C CA . ASP A 1 333 ? -21.844 1.207 5.828 1.00 97.81 333 ASP A CA 1
ATOM 2595 C C . ASP A 1 333 ? -23.217 1.875 5.982 1.00 97.81 333 ASP A C 1
ATOM 2597 O O . ASP A 1 333 ? -23.371 2.934 6.585 1.00 97.81 333 ASP A O 1
ATOM 2601 N N . ASP A 1 334 ? -24.239 1.236 5.422 1.00 92.00 334 ASP A N 1
ATOM 2602 C CA . ASP A 1 334 ? -25.638 1.655 5.522 1.00 92.00 334 ASP A CA 1
ATOM 2603 C C . ASP A 1 334 ? -26.308 1.242 6.845 1.00 92.00 334 ASP A C 1
ATOM 2605 O O . ASP A 1 334 ? -27.457 1.606 7.109 1.00 92.00 334 ASP A O 1
ATOM 2609 N N . GLN A 1 335 ? -25.591 0.503 7.699 1.00 90.50 335 GLN A N 1
ATOM 2610 C CA . GLN A 1 335 ? -26.081 0.026 8.991 1.00 90.50 335 GLN A CA 1
ATOM 2611 C C . GLN A 1 335 ? -25.488 0.785 10.178 1.00 90.50 335 GLN A C 1
ATOM 2613 O O . GLN A 1 335 ? -25.856 0.461 11.309 1.00 90.50 335 GLN A O 1
ATOM 2618 N N . ASN A 1 336 ? -24.647 1.800 9.960 1.00 94.69 336 ASN A N 1
ATOM 2619 C CA . ASN A 1 336 ? -23.936 2.528 11.018 1.00 94.69 336 ASN A CA 1
ATOM 2620 C C . ASN A 1 336 ? -23.144 1.573 11.929 1.00 94.69 336 ASN A C 1
ATOM 2622 O O . ASN A 1 336 ? -23.258 1.628 13.151 1.00 94.69 336 ASN A O 1
ATOM 2626 N N . MET A 1 337 ? -22.425 0.622 11.334 1.00 97.19 337 MET A N 1
ATOM 2627 C CA . MET A 1 337 ? -21.557 -0.295 12.062 1.00 97.19 337 MET A CA 1
ATOM 2628 C C . MET A 1 337 ? -20.223 0.353 12.447 1.00 97.19 337 MET A C 1
ATOM 2630 O O . MET A 1 337 ? -19.609 -0.112 13.396 1.00 97.19 337 MET A O 1
ATOM 2634 N N . ILE A 1 338 ? -19.748 1.363 11.715 1.00 98.81 338 ILE A N 1
ATOM 2635 C CA . ILE A 1 338 ? -18.438 1.994 11.899 1.00 98.81 338 ILE A CA 1
ATOM 2636 C C . ILE A 1 338 ? -18.600 3.360 12.574 1.00 98.81 338 ILE A C 1
ATOM 2638 O O . ILE A 1 338 ? -19.163 4.292 12.003 1.00 98.81 338 ILE A O 1
ATOM 2642 N N . ASP A 1 339 ? -18.003 3.527 13.752 1.00 98.75 339 ASP A N 1
ATOM 2643 C CA . ASP A 1 339 ? -18.020 4.798 14.485 1.00 98.75 339 ASP A CA 1
ATOM 2644 C C . ASP A 1 339 ? -16.948 5.781 14.004 1.00 98.75 339 ASP A C 1
ATOM 2646 O O . ASP A 1 339 ? -17.090 7.006 14.135 1.00 98.75 339 ASP A O 1
ATOM 2650 N N . GLY A 1 340 ? -15.841 5.254 13.473 1.00 98.81 340 GLY A N 1
ATOM 2651 C CA . GLY A 1 340 ? -14.706 6.076 13.095 1.00 98.81 340 GLY A CA 1
ATOM 2652 C C . GLY A 1 340 ? -13.711 5.427 12.135 1.00 98.81 340 GLY A C 1
ATOM 2653 O O . GLY A 1 340 ? -13.471 4.222 12.168 1.00 98.81 340 GLY A O 1
ATOM 2654 N N . ILE A 1 341 ? -13.097 6.251 11.281 1.00 98.94 341 ILE A N 1
ATOM 2655 C CA . ILE A 1 341 ? -12.136 5.817 10.259 1.00 98.94 341 ILE A CA 1
ATOM 2656 C C . ILE A 1 341 ? -10.847 6.641 10.335 1.00 98.94 341 ILE A C 1
ATOM 2658 O O . ILE A 1 341 ? -10.885 7.870 10.394 1.00 98.94 341 ILE A O 1
ATOM 2662 N N . VAL A 1 342 ? -9.695 5.979 10.234 1.00 98.94 342 VAL A N 1
ATOM 2663 C CA . VAL A 1 342 ? -8.401 6.613 9.944 1.00 98.94 342 VAL A CA 1
ATOM 2664 C C . VAL A 1 342 ? -7.799 5.979 8.695 1.00 98.94 342 VAL A C 1
ATOM 2666 O O . VAL A 1 342 ? -7.508 4.784 8.658 1.00 98.94 342 VAL A O 1
ATOM 2669 N N . ALA A 1 343 ? -7.593 6.794 7.664 1.00 98.94 343 ALA A N 1
ATOM 2670 C CA . ALA A 1 343 ? -7.035 6.379 6.385 1.00 98.94 343 ALA A CA 1
ATOM 2671 C C . ALA A 1 343 ? -5.730 7.136 6.097 1.00 98.94 343 ALA A C 1
ATOM 2673 O O . ALA A 1 343 ? -5.731 8.353 5.896 1.00 98.94 343 ALA A O 1
ATOM 2674 N N . VAL A 1 344 ? -4.607 6.416 6.063 1.00 98.88 344 VAL A N 1
ATOM 2675 C CA . VAL A 1 344 ? -3.267 6.990 5.851 1.00 98.88 344 VAL A CA 1
ATOM 2676 C C . VAL A 1 344 ? -2.805 6.760 4.413 1.00 98.88 344 VAL A C 1
ATOM 2678 O O . VAL A 1 344 ? -2.787 5.627 3.944 1.00 98.88 344 VAL A O 1
ATOM 2681 N N . ASN A 1 345 ? -2.417 7.820 3.700 1.00 98.56 345 ASN A N 1
ATOM 2682 C CA . ASN A 1 345 ? -2.039 7.779 2.281 1.00 98.56 345 ASN A CA 1
ATOM 2683 C C . ASN A 1 345 ? -2.995 6.915 1.423 1.00 98.56 345 ASN A C 1
ATOM 2685 O O . ASN A 1 345 ? -2.523 6.055 0.681 1.00 98.56 345 ASN A O 1
ATOM 2689 N N . PRO A 1 346 ? -4.331 7.068 1.540 1.00 98.56 346 PRO A N 1
ATOM 2690 C CA . PRO A 1 346 ? -5.257 6.109 0.953 1.00 98.56 346 PRO A CA 1
ATOM 2691 C C . PRO A 1 346 ? -5.148 6.078 -0.570 1.00 98.56 346 PRO A C 1
ATOM 2693 O O . PRO A 1 346 ? -5.227 7.121 -1.227 1.00 98.56 346 PRO A O 1
ATOM 2696 N N . GLN A 1 347 ? -5.046 4.872 -1.126 1.00 97.31 347 GLN A N 1
ATOM 2697 C CA . GLN A 1 347 ? -5.280 4.653 -2.545 1.00 97.31 347 GLN A CA 1
ATOM 2698 C C . GLN A 1 347 ? -6.789 4.607 -2.784 1.00 97.31 347 GLN A C 1
ATOM 2700 O O . GLN A 1 347 ? -7.466 3.662 -2.396 1.00 97.31 347 GLN A O 1
ATOM 2705 N N . ILE A 1 348 ? -7.326 5.664 -3.382 1.00 97.62 348 ILE A N 1
ATOM 2706 C CA . ILE A 1 348 ? -8.762 5.832 -3.598 1.00 97.62 348 ILE A CA 1
ATOM 2707 C C . ILE A 1 348 ? -8.991 6.512 -4.943 1.00 97.62 348 ILE A C 1
ATOM 2709 O O . ILE A 1 348 ? -8.230 7.403 -5.315 1.00 97.62 348 ILE A O 1
ATOM 2713 N N . GLN A 1 349 ? -10.043 6.105 -5.656 1.00 97.62 349 GLN A N 1
ATOM 2714 C CA . GLN A 1 349 ? -10.419 6.639 -6.966 1.00 97.62 349 GLN A CA 1
ATOM 2715 C C . GLN A 1 349 ? -11.701 7.480 -6.849 1.00 97.62 349 GLN A C 1
ATOM 2717 O O . GLN A 1 349 ? -12.787 6.918 -6.946 1.00 97.62 349 GLN A O 1
ATOM 2722 N N . PRO A 1 350 ? -11.649 8.808 -6.646 1.00 97.25 350 PRO A N 1
ATOM 2723 C CA . PRO A 1 350 ? -12.860 9.622 -6.519 1.00 97.25 350 PRO A CA 1
ATOM 2724 C C . PRO A 1 350 ? -13.685 9.639 -7.813 1.00 97.25 350 PRO A C 1
ATOM 2726 O O . PRO A 1 350 ? -13.133 9.777 -8.908 1.00 97.25 350 PRO A O 1
ATOM 2729 N N . ASN A 1 351 ? -15.010 9.537 -7.696 1.00 96.75 351 ASN A N 1
ATOM 2730 C CA . ASN A 1 351 ? -15.926 9.696 -8.820 1.00 96.75 351 ASN A CA 1
ATOM 2731 C C . ASN A 1 351 ? -16.174 11.182 -9.100 1.00 96.75 351 ASN A C 1
ATOM 2733 O O . ASN A 1 351 ? -16.939 11.840 -8.395 1.00 96.75 351 ASN A O 1
ATOM 2737 N N . LEU A 1 352 ? -15.547 11.708 -10.151 1.00 95.25 352 LEU A N 1
ATOM 2738 C CA . LEU A 1 352 ? -15.711 13.103 -10.564 1.00 95.25 352 LEU A CA 1
ATOM 2739 C C . LEU A 1 352 ? -16.499 13.266 -11.872 1.00 95.25 352 LEU A C 1
ATOM 2741 O O . LEU A 1 352 ? -16.571 14.375 -12.397 1.00 95.25 352 LEU A O 1
ATOM 2745 N N . ASP A 1 353 ? -17.134 12.208 -12.387 1.00 90.12 353 ASP A N 1
ATOM 2746 C CA . ASP A 1 353 ? -17.828 12.235 -13.686 1.00 90.12 353 ASP A CA 1
ATOM 2747 C C . ASP A 1 353 ? -18.939 13.296 -13.739 1.00 90.12 353 ASP A C 1
ATOM 2749 O O . ASP A 1 353 ? -19.179 13.920 -14.773 1.00 90.12 353 ASP A O 1
ATOM 2753 N N . LYS A 1 354 ? -19.606 13.525 -12.600 1.00 85.56 354 LYS A N 1
ATOM 2754 C CA . LYS A 1 354 ? -20.683 14.516 -12.437 1.00 85.56 354 LYS A CA 1
ATOM 2755 C C . LYS A 1 354 ? -20.340 15.631 -11.443 1.00 85.56 354 LYS A C 1
ATOM 2757 O O . LYS A 1 354 ? -21.181 16.486 -11.182 1.00 85.56 354 LYS A O 1
ATOM 2762 N N . ALA A 1 355 ? -19.127 15.634 -10.888 1.00 89.19 355 ALA A N 1
ATOM 2763 C CA . ALA A 1 355 ? -18.708 16.572 -9.851 1.00 89.19 355 ALA A CA 1
ATOM 2764 C C . ALA A 1 355 ? -17.586 17.488 -10.355 1.00 89.19 355 ALA A C 1
ATOM 2766 O O . ALA A 1 355 ? -16.591 17.046 -10.923 1.00 89.19 355 ALA A O 1
ATOM 2767 N N . SER A 1 356 ? -17.724 18.792 -10.113 1.00 92.25 356 SER A N 1
ATOM 2768 C CA . SER A 1 356 ? -16.674 19.771 -10.406 1.00 92.25 356 SER A CA 1
ATOM 2769 C C . SER A 1 356 ? -16.045 20.235 -9.104 1.00 92.25 356 SER A C 1
ATOM 2771 O O . SER A 1 356 ? -16.564 21.121 -8.428 1.00 92.25 356 SER A O 1
ATOM 2773 N N . VAL A 1 357 ? -14.922 19.616 -8.755 1.00 96.69 357 VAL A N 1
ATOM 2774 C CA . VAL A 1 357 ? -14.152 19.942 -7.554 1.00 96.69 357 VAL A CA 1
ATOM 2775 C C . VAL A 1 357 ? -12.930 20.790 -7.894 1.00 96.69 357 VAL A C 1
ATOM 2777 O O . VAL A 1 357 ? -12.364 20.701 -8.989 1.00 96.69 357 VAL A O 1
ATOM 2780 N N . LYS A 1 358 ? -12.522 21.652 -6.963 1.00 97.50 358 LYS A N 1
ATOM 2781 C CA . LYS A 1 358 ? -11.451 22.631 -7.171 1.00 97.50 358 LYS A CA 1
ATOM 2782 C C . LYS A 1 358 ? -10.450 22.624 -6.026 1.00 97.50 358 LYS A C 1
ATOM 2784 O O . LYS A 1 358 ? -10.826 22.478 -4.868 1.00 97.50 358 LYS A O 1
ATOM 2789 N N . LEU A 1 359 ? -9.193 22.882 -6.362 1.00 97.12 359 LEU A N 1
ATOM 2790 C CA . LEU A 1 359 ? -8.096 23.097 -5.429 1.00 97.12 359 LEU A CA 1
ATOM 2791 C C . LEU A 1 359 ? -7.583 24.532 -5.555 1.00 97.12 359 LEU A C 1
ATOM 2793 O O . LEU A 1 359 ? -7.433 25.056 -6.659 1.00 97.12 359 LEU A O 1
ATOM 2797 N N . LYS A 1 360 ? -7.270 25.158 -4.427 1.00 96.88 360 LYS A N 1
ATOM 2798 C CA . LYS A 1 360 ? -6.474 26.384 -4.352 1.00 96.88 360 LYS A CA 1
ATOM 2799 C C . LYS A 1 360 ? -5.361 26.168 -3.328 1.00 96.88 360 LYS A C 1
ATOM 2801 O O . LYS A 1 360 ? -5.645 25.695 -2.235 1.00 96.88 360 LYS A O 1
ATOM 2806 N N . ILE A 1 361 ? -4.119 26.497 -3.677 1.00 94.69 361 ILE A N 1
ATOM 2807 C CA . ILE A 1 361 ? -2.980 26.457 -2.746 1.00 94.69 361 ILE A CA 1
ATOM 2808 C C . ILE A 1 361 ? -2.490 27.892 -2.552 1.00 94.69 361 ILE A C 1
ATOM 2810 O O . ILE A 1 361 ? -2.103 28.547 -3.520 1.00 94.69 361 ILE A O 1
ATOM 2814 N N . GLY A 1 362 ? -2.604 28.386 -1.319 1.00 91.75 362 GLY A N 1
ATOM 2815 C CA . GLY A 1 362 ? -2.392 29.771 -0.908 1.00 91.75 362 GLY A CA 1
ATOM 2816 C C . GLY A 1 362 ? -2.922 30.800 -1.902 1.00 91.75 362 GLY A C 1
ATOM 2817 O O . GLY A 1 362 ? -4.135 30.900 -2.095 1.00 91.75 362 GLY A O 1
ATOM 2818 N N . ASN A 1 363 ? -2.029 31.574 -2.523 1.00 89.69 363 ASN A N 1
ATOM 2819 C CA . ASN A 1 363 ? -2.407 32.669 -3.429 1.00 89.69 363 ASN A CA 1
ATOM 2820 C C . ASN A 1 363 ? -2.521 32.253 -4.903 1.00 89.69 363 ASN A C 1
ATOM 2822 O O . ASN A 1 363 ? -2.852 33.090 -5.741 1.00 89.69 363 ASN A O 1
ATOM 2826 N N . ASN A 1 364 ? -2.286 30.979 -5.226 1.00 92.62 364 ASN A N 1
ATOM 2827 C CA . ASN A 1 364 ? -2.368 30.500 -6.601 1.00 92.62 364 ASN A CA 1
ATOM 2828 C C . ASN A 1 364 ? -3.809 30.537 -7.127 1.00 92.62 364 ASN A C 1
ATOM 2830 O O . ASN A 1 364 ? -4.786 30.524 -6.369 1.00 92.62 364 ASN A O 1
ATOM 2834 N N . ASN A 1 365 ? -3.938 30.539 -8.454 1.00 93.06 365 ASN A N 1
ATOM 2835 C CA . ASN A 1 365 ? -5.233 30.410 -9.108 1.00 93.06 365 ASN A CA 1
ATOM 2836 C C . ASN A 1 365 ? -5.896 29.081 -8.732 1.00 93.06 365 ASN A C 1
ATOM 2838 O O . ASN A 1 365 ? -5.238 28.051 -8.578 1.00 93.06 365 ASN A O 1
ATOM 2842 N N . SER A 1 366 ? -7.221 29.112 -8.598 1.00 93.88 366 SER A N 1
ATOM 2843 C CA . SER A 1 366 ? -7.988 27.891 -8.380 1.00 93.88 366 SER A CA 1
ATOM 2844 C C . SER A 1 366 ? -7.895 27.002 -9.620 1.00 93.88 366 SER A C 1
ATOM 2846 O O . SER A 1 366 ? -8.160 27.455 -10.732 1.00 93.88 366 SER A O 1
ATOM 2848 N N . GLN A 1 367 ? -7.543 25.738 -9.414 1.00 94.75 367 GLN A N 1
ATOM 2849 C CA . GLN A 1 367 ? -7.454 24.720 -10.454 1.00 94.75 367 GLN A CA 1
ATOM 2850 C C . GLN A 1 367 ? -8.545 23.669 -10.262 1.00 94.75 367 GLN A C 1
ATOM 2852 O O . GLN A 1 367 ? -8.932 23.357 -9.134 1.00 94.75 367 GLN A O 1
ATOM 2857 N N . LYS A 1 368 ? -9.050 23.117 -11.366 1.00 95.25 368 LYS A N 1
ATOM 2858 C CA . LYS A 1 368 ? -9.946 21.960 -11.322 1.00 95.25 368 LYS A CA 1
ATOM 2859 C C . LYS A 1 368 ? -9.138 20.736 -10.882 1.00 95.25 368 LYS A C 1
ATOM 2861 O O . LYS A 1 368 ? -8.040 20.523 -11.388 1.00 95.25 368 LYS A O 1
ATOM 2866 N N . LEU A 1 369 ? -9.677 19.951 -9.954 1.00 94.50 369 LEU A N 1
ATOM 2867 C CA . LEU A 1 369 ? -9.127 18.632 -9.656 1.00 94.50 369 LEU A CA 1
ATOM 2868 C C . LEU A 1 369 ? -9.675 17.621 -10.668 1.00 94.50 369 LEU A C 1
ATOM 2870 O O . LEU A 1 369 ? -10.864 17.623 -10.991 1.00 94.50 369 LEU A O 1
ATOM 2874 N N . GLU A 1 370 ? -8.787 16.778 -11.179 1.00 90.69 370 GLU A N 1
ATOM 2875 C CA . GLU A 1 370 ? -9.113 15.680 -12.088 1.00 90.69 370 GLU A CA 1
ATOM 2876 C C . GLU A 1 370 ? -9.040 14.352 -11.338 1.00 90.69 370 GLU A C 1
ATOM 2878 O O . GLU A 1 370 ? -8.297 14.221 -10.368 1.00 90.69 370 GLU A O 1
ATOM 2883 N N . ALA A 1 371 ? -9.775 13.353 -11.819 1.00 86.44 371 ALA A N 1
ATOM 2884 C CA . ALA A 1 371 ? -9.652 11.983 -11.351 1.00 86.44 371 ALA A CA 1
ATOM 2885 C C . ALA A 1 371 ? -8.804 11.199 -12.358 1.00 86.44 371 ALA A C 1
ATOM 2887 O O . ALA A 1 371 ? -9.197 11.043 -13.514 1.00 86.44 371 ALA A O 1
ATOM 2888 N N . LYS A 1 372 ? -7.642 10.705 -11.927 1.00 93.38 372 LYS A N 1
ATOM 2889 C CA . LYS A 1 372 ? -6.824 9.758 -12.695 1.00 93.38 372 LYS A CA 1
ATOM 2890 C C . LYS A 1 372 ? -6.533 8.554 -11.821 1.00 93.38 372 LYS A C 1
ATOM 2892 O O . LYS A 1 372 ? -6.043 8.721 -10.708 1.00 93.38 372 LYS A O 1
ATOM 2897 N N . SER A 1 373 ? -6.802 7.361 -12.341 1.00 96.69 373 SER A N 1
ATOM 2898 C CA . SER A 1 373 ? -6.529 6.135 -11.595 1.00 96.69 373 SER A CA 1
ATOM 2899 C C . SER A 1 373 ? -5.038 5.885 -11.454 1.00 96.69 373 SER A C 1
ATOM 2901 O O . SER A 1 373 ? -4.246 6.300 -12.308 1.00 96.69 373 SER A O 1
ATOM 2903 N N . ILE A 1 374 ? -4.668 5.149 -10.404 1.00 96.62 374 ILE A N 1
ATOM 2904 C CA . ILE A 1 374 ? -3.295 4.679 -10.209 1.00 96.62 374 ILE A CA 1
ATOM 2905 C C . ILE A 1 374 ? -2.800 3.896 -11.416 1.00 96.62 374 ILE A C 1
ATOM 2907 O O . ILE A 1 374 ? -1.671 4.120 -11.834 1.00 96.62 374 ILE A O 1
ATOM 2911 N N . ALA A 1 375 ? -3.654 3.104 -12.072 1.00 97.62 375 ALA A N 1
ATOM 2912 C CA . ALA A 1 375 ? -3.328 2.440 -13.331 1.00 97.62 375 ALA A CA 1
ATOM 2913 C C . ALA A 1 375 ? -2.886 3.438 -14.416 1.00 97.62 375 ALA A C 1
ATOM 2915 O O . ALA A 1 375 ? -1.917 3.188 -15.129 1.00 97.62 375 ALA A O 1
ATOM 2916 N N . ASN A 1 376 ? -3.560 4.586 -14.535 1.00 97.44 376 ASN A N 1
ATOM 2917 C CA . ASN A 1 376 ? -3.242 5.585 -15.556 1.00 97.44 376 ASN A CA 1
ATOM 2918 C C . ASN A 1 376 ? -1.995 6.402 -15.221 1.00 97.44 376 ASN A C 1
ATOM 2920 O O . ASN A 1 376 ? -1.097 6.504 -16.061 1.00 97.44 376 ASN A O 1
ATOM 2924 N N . TYR A 1 377 ? -1.935 7.011 -14.031 1.00 97.31 377 TYR A N 1
ATOM 2925 C CA . TYR A 1 377 ? -0.809 7.887 -13.713 1.00 97.31 377 TYR A CA 1
ATOM 2926 C C . TYR A 1 377 ? 0.465 7.073 -13.467 1.00 97.31 377 TYR A C 1
ATOM 2928 O O . TYR A 1 377 ? 1.505 7.447 -13.992 1.00 97.31 377 TYR A O 1
ATOM 2936 N N . SER A 1 378 ? 0.423 5.913 -12.799 1.00 97.62 378 SER A N 1
ATOM 2937 C CA . SER A 1 378 ? 1.645 5.113 -12.605 1.00 97.62 378 SER A CA 1
ATOM 2938 C C . SER A 1 378 ? 2.178 4.538 -13.923 1.00 97.62 378 SER A C 1
ATOM 2940 O O . SER A 1 378 ? 3.392 4.477 -14.103 1.00 97.62 378 SER A O 1
ATOM 2942 N N . ALA A 1 379 ? 1.315 4.229 -14.902 1.00 98.31 379 ALA A N 1
ATOM 2943 C CA . ALA A 1 379 ? 1.764 3.825 -16.237 1.00 98.31 379 ALA A CA 1
ATOM 2944 C C . ALA A 1 379 ? 2.391 4.994 -17.007 1.00 98.31 379 ALA A C 1
ATOM 2946 O O . ALA A 1 379 ? 3.361 4.808 -17.739 1.00 98.31 379 ALA A O 1
ATOM 2947 N N . TYR A 1 380 ? 1.874 6.211 -16.814 1.00 98.00 380 TYR A N 1
ATOM 2948 C CA . TYR A 1 380 ? 2.501 7.432 -17.317 1.00 98.00 380 TYR A CA 1
ATOM 2949 C C . TYR A 1 380 ? 3.873 7.667 -16.659 1.00 98.00 380 TYR A C 1
ATOM 2951 O O . TYR A 1 380 ? 4.845 7.969 -17.350 1.00 98.00 380 TYR A O 1
ATOM 2959 N N . GLY A 1 381 ? 3.984 7.449 -15.346 1.00 97.81 381 GLY A N 1
ATOM 2960 C CA . GLY A 1 381 ? 5.250 7.459 -14.612 1.00 97.81 381 GLY A CA 1
ATOM 2961 C C . GLY A 1 381 ? 6.252 6.450 -15.178 1.00 97.81 381 GLY A C 1
ATOM 2962 O O . GLY A 1 381 ? 7.375 6.823 -15.514 1.00 97.81 381 GLY A O 1
ATOM 2963 N N . ALA A 1 382 ? 5.824 5.203 -15.390 1.00 97.06 382 ALA A N 1
ATOM 2964 C CA . ALA A 1 382 ? 6.663 4.140 -15.943 1.00 97.06 382 ALA A CA 1
ATOM 2965 C C . ALA A 1 382 ? 7.187 4.441 -17.362 1.00 97.06 382 ALA A C 1
ATOM 2967 O O . ALA A 1 382 ? 8.235 3.935 -17.759 1.00 97.06 382 ALA A O 1
ATOM 2968 N N . LEU A 1 383 ? 6.501 5.291 -18.136 1.00 96.62 383 LEU A N 1
ATOM 2969 C CA . LEU A 1 383 ? 7.038 5.784 -19.404 1.00 96.62 383 LEU A CA 1
ATOM 2970 C C . LEU A 1 383 ? 8.182 6.771 -19.205 1.00 96.62 383 LEU A C 1
ATOM 2972 O O . LEU A 1 383 ? 9.228 6.627 -19.837 1.00 96.62 383 LEU A O 1
ATOM 2976 N N . TYR A 1 384 ? 7.943 7.808 -18.403 1.00 98.62 384 TYR A N 1
ATOM 2977 C CA . TYR A 1 384 ? 8.749 9.025 -18.442 1.00 98.62 384 TYR A CA 1
ATOM 2978 C C . TYR A 1 384 ? 9.833 9.086 -17.369 1.00 98.62 384 TYR A C 1
ATOM 2980 O O . TYR A 1 384 ? 10.858 9.715 -17.629 1.00 98.62 384 TYR A O 1
ATOM 2988 N N . ILE A 1 385 ? 9.670 8.417 -16.220 1.00 98.56 385 ILE A N 1
ATOM 2989 C CA . ILE A 1 385 ? 10.640 8.488 -15.115 1.00 98.56 385 ILE A CA 1
ATOM 2990 C C . ILE A 1 385 ? 12.055 8.102 -15.573 1.00 98.56 385 ILE A C 1
ATOM 2992 O O . ILE A 1 385 ? 12.941 8.935 -15.396 1.00 98.56 385 ILE A O 1
ATOM 2996 N N . PRO A 1 386 ? 12.310 6.962 -16.253 1.00 98.31 386 PRO A N 1
ATOM 2997 C CA . PRO A 1 386 ? 13.685 6.607 -16.614 1.00 98.31 386 PRO A CA 1
ATOM 2998 C C . PRO A 1 386 ? 14.346 7.596 -17.580 1.00 98.31 386 PRO A C 1
ATOM 3000 O O . PRO A 1 386 ? 15.559 7.731 -17.570 1.00 98.31 386 PRO A O 1
ATOM 3003 N N . CYS A 1 387 ? 13.571 8.316 -18.402 1.00 98.69 387 CYS A N 1
ATOM 3004 C CA . CYS A 1 387 ? 14.114 9.396 -19.232 1.00 98.69 387 CYS A CA 1
ATOM 3005 C C . CYS A 1 387 ? 14.350 10.680 -18.423 1.00 98.69 387 CYS A C 1
ATOM 3007 O O . CYS A 1 387 ? 15.313 11.392 -18.683 1.00 98.69 387 CYS A O 1
ATOM 3009 N N . ALA A 1 388 ? 13.484 10.988 -17.455 1.00 98.62 388 ALA A N 1
ATOM 3010 C CA . ALA A 1 388 ? 13.511 12.233 -16.691 1.00 98.62 388 ALA A CA 1
ATOM 3011 C C . ALA A 1 388 ? 14.678 12.330 -15.696 1.00 98.62 388 ALA A C 1
ATOM 3013 O O . ALA A 1 388 ? 15.095 13.439 -15.368 1.00 98.62 388 ALA A O 1
ATOM 3014 N N . ILE A 1 389 ? 15.215 11.198 -15.230 1.00 98.00 389 ILE A N 1
ATOM 3015 C CA . ILE A 1 389 ? 16.177 11.139 -14.115 1.00 98.00 389 ILE A CA 1
ATOM 3016 C C . ILE A 1 389 ? 17.384 12.078 -14.261 1.00 98.00 389 ILE A C 1
ATOM 3018 O O . ILE A 1 389 ? 17.666 12.794 -13.303 1.00 98.00 389 ILE A O 1
ATOM 3022 N N . PRO A 1 390 ? 18.059 12.187 -15.422 1.00 97.62 390 PRO A N 1
ATOM 3023 C CA . PRO A 1 390 ? 19.182 13.115 -15.572 1.00 97.62 390 PRO A CA 1
ATOM 3024 C C . PRO A 1 390 ? 18.822 14.605 -15.435 1.00 97.62 390 PRO A C 1
ATOM 3026 O O . PRO A 1 390 ? 19.723 15.426 -15.298 1.00 97.62 390 PRO A O 1
ATOM 3029 N N . ALA A 1 391 ? 17.538 14.978 -15.509 1.00 97.75 391 ALA A N 1
ATOM 3030 C CA . ALA A 1 391 ? 17.077 16.351 -15.281 1.00 97.75 391 ALA A CA 1
ATOM 3031 C C . ALA A 1 391 ? 16.727 16.642 -13.811 1.00 97.75 391 ALA A C 1
ATOM 3033 O O . ALA A 1 391 ? 16.442 17.793 -13.480 1.00 97.75 391 ALA A O 1
ATOM 3034 N N . ILE A 1 392 ? 16.730 15.628 -12.940 1.00 96.94 392 ILE A N 1
ATOM 3035 C CA . ILE A 1 392 ? 16.405 15.785 -11.522 1.00 96.94 392 ILE A CA 1
ATOM 3036 C C . ILE A 1 392 ? 17.586 16.436 -10.811 1.00 96.94 392 ILE A C 1
ATOM 3038 O O . ILE A 1 392 ? 18.713 15.944 -10.842 1.00 96.94 392 ILE A O 1
ATOM 3042 N N . THR A 1 393 ? 17.314 17.550 -10.143 1.00 90.94 393 THR A N 1
ATOM 3043 C CA . THR A 1 393 ? 18.304 18.244 -9.325 1.00 90.94 393 THR A CA 1
ATOM 3044 C C . THR A 1 393 ? 18.298 17.697 -7.908 1.00 90.94 393 THR A C 1
ATOM 3046 O O . THR A 1 393 ? 17.236 17.456 -7.332 1.00 90.94 393 THR A O 1
ATOM 3049 N N . ALA A 1 394 ? 19.485 17.546 -7.332 1.00 83.62 394 ALA A N 1
ATOM 3050 C CA . ALA A 1 394 ? 19.633 17.122 -5.951 1.00 83.62 394 ALA A CA 1
ATOM 3051 C C . ALA A 1 394 ? 19.070 18.156 -4.960 1.00 83.62 394 ALA A C 1
ATOM 3053 O O . ALA A 1 394 ? 18.869 19.330 -5.292 1.00 83.62 394 ALA A O 1
ATOM 3054 N N . TYR A 1 395 ? 18.799 17.708 -3.736 1.00 74.56 395 TYR A N 1
ATOM 3055 C CA . TYR A 1 395 ? 18.295 18.579 -2.678 1.00 74.56 395 TYR A CA 1
ATOM 3056 C C . TYR A 1 395 ? 19.401 19.536 -2.201 1.00 74.56 395 TYR A C 1
ATOM 3058 O O . TYR A 1 395 ? 20.565 19.164 -2.164 1.00 74.56 395 TYR A O 1
ATOM 3066 N N . LYS A 1 396 ? 19.050 20.774 -1.826 1.00 68.62 396 LYS A N 1
ATOM 3067 C CA . LYS A 1 396 ? 19.987 21.910 -1.648 1.00 68.62 396 LYS A CA 1
ATOM 3068 C C . LYS A 1 396 ? 21.312 21.590 -0.936 1.00 68.62 396 LYS A C 1
ATOM 3070 O O . LYS A 1 396 ? 22.350 22.070 -1.381 1.00 68.62 396 LYS A O 1
ATOM 3075 N N . ASP A 1 397 ? 21.267 20.801 0.137 1.00 66.62 397 ASP A N 1
ATOM 3076 C CA . ASP A 1 397 ? 22.426 20.517 0.998 1.00 66.62 397 ASP A CA 1
ATOM 3077 C C . ASP A 1 397 ? 23.095 19.155 0.718 1.00 66.62 397 ASP A C 1
ATOM 3079 O O . ASP A 1 397 ? 24.073 18.797 1.375 1.00 66.62 397 ASP A O 1
ATOM 3083 N N . ASP A 1 398 ? 22.583 18.379 -0.243 1.00 72.69 398 ASP A N 1
ATOM 3084 C CA . ASP A 1 398 ? 23.105 17.065 -0.617 1.00 72.69 398 ASP A CA 1
ATOM 3085 C C . ASP A 1 398 ? 23.085 16.915 -2.142 1.00 72.69 398 ASP A C 1
ATOM 3087 O O . ASP A 1 398 ? 22.025 16.818 -2.751 1.00 72.69 398 ASP A O 1
ATOM 3091 N N . ALA A 1 399 ? 24.263 16.872 -2.772 1.00 79.06 399 ALA A N 1
ATOM 3092 C CA . ALA A 1 399 ? 24.387 16.680 -4.221 1.00 79.06 399 ALA A CA 1
ATOM 3093 C C . ALA A 1 399 ? 23.915 15.287 -4.692 1.00 79.06 399 ALA A C 1
ATOM 3095 O O . ALA A 1 399 ? 23.864 15.023 -5.895 1.00 79.06 399 ALA A O 1
ATOM 3096 N N . TYR A 1 400 ? 23.593 14.384 -3.763 1.00 88.12 400 TYR A N 1
ATOM 3097 C CA . TYR A 1 400 ? 23.110 13.046 -4.054 1.00 88.12 400 TYR A CA 1
ATOM 3098 C C . TYR A 1 400 ? 21.626 13.039 -4.446 1.00 88.12 400 TYR A C 1
ATOM 3100 O O . TYR A 1 400 ? 20.757 13.454 -3.681 1.00 88.12 400 TYR A O 1
ATOM 3108 N N . VAL A 1 401 ? 21.330 12.493 -5.629 1.00 94.06 401 VAL A N 1
ATOM 3109 C CA . VAL A 1 401 ? 19.979 12.063 -6.009 1.00 94.06 401 VAL A CA 1
ATOM 3110 C C . VAL A 1 401 ? 19.896 10.551 -5.774 1.00 94.06 401 VAL A C 1
ATOM 3112 O O . VAL A 1 401 ? 20.569 9.799 -6.488 1.00 94.06 401 VAL A O 1
ATOM 3115 N N . PRO A 1 402 ? 19.102 10.079 -4.796 1.00 94.19 402 PRO A N 1
ATOM 3116 C CA . PRO A 1 402 ? 19.011 8.661 -4.480 1.00 94.19 402 PRO A CA 1
ATOM 3117 C C . PRO A 1 402 ? 18.720 7.782 -5.696 1.00 94.19 402 PRO A C 1
ATOM 3119 O O . PRO A 1 402 ? 17.748 8.013 -6.409 1.00 94.19 402 PRO A O 1
ATOM 3122 N N . TYR A 1 403 ? 19.551 6.753 -5.899 1.00 95.25 403 TYR A N 1
ATOM 3123 C CA . TYR A 1 403 ? 19.440 5.734 -6.957 1.00 95.25 403 TYR A CA 1
ATOM 3124 C C . TYR A 1 403 ? 19.594 6.237 -8.403 1.00 95.25 403 TYR A C 1
ATOM 3126 O O . TYR A 1 403 ? 19.495 5.435 -9.332 1.00 95.25 403 TYR A O 1
ATOM 3134 N N . ALA A 1 404 ? 19.864 7.525 -8.640 1.00 96.38 404 ALA A N 1
ATOM 3135 C CA . ALA A 1 404 ? 20.041 8.043 -10.000 1.00 96.38 404 ALA A CA 1
ATOM 3136 C C . ALA A 1 404 ? 21.221 7.384 -10.744 1.00 96.38 404 ALA A C 1
ATOM 3138 O O . ALA A 1 404 ? 21.180 7.230 -11.964 1.00 96.38 404 ALA A O 1
ATOM 3139 N N . ASP A 1 405 ? 22.239 6.927 -10.012 1.00 94.81 405 ASP A N 1
ATOM 3140 C CA . ASP A 1 405 ? 23.414 6.219 -10.524 1.00 94.81 405 ASP A CA 1
ATOM 3141 C C . ASP A 1 405 ? 23.089 4.861 -11.167 1.00 94.81 405 ASP A C 1
ATOM 3143 O O . ASP A 1 405 ? 23.852 4.376 -12.002 1.00 94.81 405 ASP A O 1
ATOM 3147 N N . TYR A 1 406 ? 21.931 4.266 -10.864 1.00 94.25 406 TYR A N 1
ATOM 3148 C CA . TYR A 1 406 ? 21.484 3.031 -11.518 1.00 94.25 406 TYR A CA 1
ATOM 3149 C C . TYR A 1 406 ? 20.935 3.272 -12.934 1.00 94.25 406 TYR A C 1
ATOM 3151 O O . TYR A 1 406 ? 20.780 2.328 -13.714 1.00 94.25 406 TYR A O 1
ATOM 3159 N N . PHE A 1 407 ? 20.679 4.528 -13.312 1.00 96.62 407 PHE A N 1
ATOM 3160 C CA . PHE A 1 407 ? 20.008 4.888 -14.561 1.00 96.62 407 PHE A CA 1
ATOM 3161 C C . PHE A 1 407 ? 20.971 5.335 -15.677 1.00 96.62 407 PHE A C 1
ATOM 3163 O O . PHE A 1 407 ? 20.764 6.348 -16.352 1.00 96.62 407 PHE A O 1
ATOM 3170 N N . LEU A 1 408 ? 22.019 4.537 -15.909 1.00 96.69 408 LEU A N 1
ATOM 3171 C CA . LEU A 1 408 ? 23.090 4.802 -16.885 1.00 96.69 408 LEU A CA 1
ATOM 3172 C C . LEU A 1 408 ? 22.616 4.981 -18.341 1.00 96.69 408 LEU A C 1
ATOM 3174 O O . LEU A 1 408 ? 23.296 5.629 -19.131 1.00 96.69 408 LEU A O 1
ATOM 3178 N N . TYR A 1 409 ? 21.454 4.432 -18.703 1.00 97.56 409 TYR A N 1
ATOM 3179 C CA . TYR A 1 409 ? 20.931 4.405 -20.073 1.00 97.56 409 TYR A CA 1
ATOM 3180 C C . TYR A 1 409 ? 19.686 5.284 -20.257 1.00 97.56 409 TYR A C 1
ATOM 3182 O O . TYR A 1 409 ? 18.874 5.059 -21.154 1.00 97.56 409 TYR A O 1
ATOM 3190 N N . SER A 1 410 ? 19.505 6.296 -19.403 1.00 98.31 410 SER A N 1
ATOM 3191 C CA . SER A 1 410 ? 18.338 7.197 -19.442 1.00 98.31 410 SER A CA 1
ATOM 3192 C C . SER A 1 410 ? 18.113 7.822 -20.827 1.00 98.31 410 SER A C 1
ATOM 3194 O O . SER A 1 410 ? 16.978 7.943 -21.291 1.00 98.31 410 SER A O 1
ATOM 3196 N N . GLN A 1 411 ? 19.195 8.162 -21.538 1.00 98.19 411 GLN A N 1
ATOM 3197 C CA . GLN A 1 411 ? 19.103 8.735 -22.882 1.00 98.19 411 GLN A CA 1
ATOM 3198 C C . GLN A 1 411 ? 18.539 7.742 -23.912 1.00 98.19 411 GLN A C 1
ATOM 3200 O O . GLN A 1 411 ? 17.810 8.162 -24.810 1.00 98.19 411 GLN A O 1
ATOM 3205 N N . GLU A 1 412 ? 18.786 6.436 -23.768 1.00 98.50 412 GLU A N 1
ATOM 3206 C CA . GLU A 1 412 ? 18.209 5.411 -24.652 1.00 98.50 412 GLU A CA 1
ATOM 3207 C C . GLU A 1 412 ? 16.691 5.337 -24.494 1.00 98.50 412 GLU A C 1
ATOM 3209 O O . GLU A 1 412 ? 15.962 5.312 -25.490 1.00 98.50 412 GLU A O 1
ATOM 3214 N N . ARG A 1 413 ? 16.193 5.440 -23.253 1.00 98.12 413 ARG A N 1
ATOM 3215 C CA . ARG A 1 413 ? 14.757 5.611 -22.997 1.00 98.12 413 ARG A CA 1
ATOM 3216 C C . ARG A 1 413 ? 14.223 6.867 -23.690 1.00 98.12 413 ARG A C 1
ATOM 3218 O O . ARG A 1 413 ? 13.203 6.800 -24.376 1.00 98.12 413 ARG A O 1
ATOM 3225 N N . CYS A 1 414 ? 14.896 8.010 -23.552 1.00 98.75 414 CYS A N 1
ATOM 3226 C CA . CYS A 1 414 ? 14.460 9.253 -24.192 1.00 98.75 414 CYS A CA 1
ATOM 3227 C C . CYS A 1 414 ? 14.418 9.151 -25.729 1.00 98.75 414 CYS A C 1
ATOM 3229 O O . CYS A 1 414 ? 13.441 9.572 -26.358 1.00 98.75 414 CYS A O 1
ATOM 3231 N N . ASN A 1 415 ? 15.445 8.547 -26.335 1.00 98.44 415 ASN A N 1
ATOM 3232 C CA . ASN A 1 415 ? 15.544 8.307 -27.775 1.00 98.44 415 ASN A CA 1
ATOM 3233 C C . ASN A 1 415 ? 14.411 7.395 -28.265 1.00 98.44 415 ASN A C 1
ATOM 3235 O O . ASN A 1 415 ? 13.760 7.690 -29.272 1.00 98.44 415 ASN A O 1
ATOM 3239 N N . ALA A 1 416 ? 14.133 6.314 -27.534 1.00 98.00 416 ALA A N 1
ATOM 3240 C CA . ALA A 1 416 ? 13.063 5.377 -27.849 1.00 98.00 416 ALA A CA 1
ATOM 3241 C C . ALA A 1 416 ? 11.673 6.035 -27.760 1.00 98.00 416 ALA A C 1
ATOM 3243 O O . ALA A 1 416 ? 10.852 5.877 -28.667 1.00 98.00 416 ALA A O 1
ATOM 3244 N N . LEU A 1 417 ? 11.422 6.850 -26.730 1.00 98.56 417 LEU A N 1
ATOM 3245 C CA . LEU A 1 417 ? 10.178 7.619 -26.607 1.00 98.56 417 LEU A CA 1
ATOM 3246 C C . LEU A 1 417 ? 10.031 8.680 -27.708 1.00 98.56 417 LEU A C 1
ATOM 3248 O O . LEU A 1 417 ? 8.922 8.893 -28.201 1.00 98.56 417 LEU A O 1
ATOM 3252 N N . LYS A 1 418 ? 11.130 9.314 -28.138 1.00 98.62 418 LYS A N 1
ATOM 3253 C CA . LYS A 1 418 ? 11.137 10.231 -29.288 1.00 98.62 418 LYS A CA 1
ATOM 3254 C C . LYS A 1 418 ? 10.792 9.509 -30.586 1.00 98.62 418 LYS A C 1
ATOM 3256 O O . LYS A 1 418 ? 9.920 9.954 -31.329 1.00 98.62 418 LYS A O 1
ATOM 3261 N N . LYS A 1 419 ? 11.416 8.356 -30.840 1.00 97.94 419 LYS A N 1
ATOM 3262 C CA . LYS A 1 419 ? 11.108 7.489 -31.990 1.00 97.94 419 LYS A CA 1
ATOM 3263 C C . LYS A 1 419 ? 9.634 7.065 -31.994 1.00 97.94 419 LYS A C 1
ATOM 3265 O O . LYS A 1 419 ? 9.008 7.031 -33.050 1.00 97.94 419 LYS A O 1
ATOM 3270 N N . ALA A 1 420 ? 9.065 6.811 -30.816 1.00 98.00 420 ALA A N 1
ATOM 3271 C CA . ALA A 1 420 ? 7.646 6.511 -30.627 1.00 98.00 420 ALA A CA 1
ATOM 3272 C C . ALA A 1 420 ? 6.720 7.746 -30.671 1.00 98.00 420 ALA A C 1
ATOM 3274 O O . ALA A 1 420 ? 5.510 7.590 -30.510 1.00 98.00 420 ALA A O 1
ATOM 3275 N N . LYS A 1 421 ? 7.259 8.956 -30.886 1.00 98.12 421 LYS A N 1
ATOM 3276 C CA . LYS A 1 421 ? 6.533 10.242 -30.897 1.00 98.12 421 LYS A CA 1
ATOM 3277 C C . LYS A 1 421 ? 5.823 10.575 -29.575 1.00 98.12 421 LYS A C 1
ATOM 3279 O O . LYS A 1 421 ? 4.875 11.354 -29.552 1.00 98.12 421 LYS A O 1
ATOM 3284 N N . LEU A 1 422 ? 6.284 9.996 -28.465 1.00 98.25 422 LEU A N 1
ATOM 3285 C CA . LEU A 1 422 ? 5.819 10.304 -27.105 1.00 98.25 422 LEU A CA 1
ATOM 3286 C C . LEU A 1 422 ? 6.614 11.447 -26.459 1.00 98.25 422 LEU A C 1
ATOM 3288 O O . LEU A 1 422 ? 6.142 12.040 -25.482 1.00 98.25 422 LEU A O 1
ATOM 3292 N N . LEU A 1 423 ? 7.789 11.747 -27.018 1.00 98.56 423 LEU A N 1
ATOM 3293 C CA . LEU A 1 423 ? 8.590 12.949 -26.801 1.00 98.56 423 LEU A CA 1
ATOM 3294 C C . LEU A 1 423 ? 8.881 13.608 -28.156 1.00 98.56 423 LEU A C 1
ATOM 3296 O O . LEU A 1 423 ? 9.007 12.927 -29.173 1.00 98.56 423 LEU A O 1
ATOM 3300 N N . THR A 1 424 ? 9.011 14.927 -28.160 1.00 98.19 424 THR A N 1
ATOM 3301 C CA . THR A 1 424 ? 9.316 15.740 -29.343 1.00 98.19 424 THR A CA 1
ATOM 3302 C C . THR A 1 424 ? 10.822 15.914 -29.489 1.00 98.19 424 THR A C 1
ATOM 3304 O O . THR A 1 424 ? 11.406 15.637 -30.537 1.00 98.19 424 THR A O 1
ATOM 3307 N N . THR A 1 425 ? 11.474 16.347 -28.411 1.00 97.75 425 THR A N 1
ATOM 3308 C CA . THR A 1 425 ? 12.917 16.600 -28.373 1.00 97.75 425 THR A CA 1
ATOM 3309 C C . THR A 1 425 ? 13.692 15.343 -27.999 1.00 97.75 425 THR A C 1
ATOM 3311 O O . THR A 1 425 ? 14.772 15.120 -28.551 1.00 97.75 425 THR A O 1
ATOM 3314 N N . GLY A 1 426 ? 13.109 14.488 -27.149 1.00 97.75 426 GLY A N 1
ATOM 3315 C CA . GLY A 1 426 ? 13.775 13.303 -26.600 1.00 97.75 426 GLY A CA 1
ATOM 3316 C C . GLY A 1 426 ? 14.800 13.668 -25.530 1.00 97.75 426 GLY A C 1
ATOM 3317 O O . GLY A 1 426 ? 15.884 13.092 -25.501 1.00 97.75 426 GLY A O 1
ATOM 3318 N N . THR A 1 427 ? 14.481 14.662 -24.697 1.00 98.56 427 THR A N 1
ATOM 3319 C CA . THR A 1 427 ? 15.363 15.145 -23.630 1.00 98.56 427 THR A CA 1
ATOM 3320 C C . THR A 1 427 ? 14.821 14.773 -22.247 1.00 98.56 427 THR A C 1
ATOM 3322 O O . THR A 1 427 ? 13.599 14.744 -22.062 1.00 98.56 427 THR A O 1
ATOM 3325 N N . PRO A 1 428 ? 15.702 14.566 -21.252 1.00 98.69 428 PRO A N 1
ATOM 3326 C CA . PRO A 1 428 ? 15.295 14.368 -19.862 1.00 98.69 428 PRO A CA 1
ATOM 3327 C C . PRO A 1 428 ? 14.393 15.479 -19.317 1.00 98.69 428 PRO A C 1
ATOM 3329 O O . PRO A 1 428 ? 13.389 15.205 -18.664 1.00 98.69 428 PRO A O 1
ATOM 3332 N N . LYS A 1 429 ? 14.693 16.740 -19.657 1.00 98.69 429 LYS A N 1
ATOM 3333 C CA . LYS A 1 429 ? 13.900 17.899 -19.230 1.00 98.69 429 LYS A CA 1
ATOM 3334 C C . LYS A 1 429 ? 12.456 17.826 -19.734 1.00 98.69 429 LYS A C 1
ATOM 3336 O O . LYS A 1 429 ? 11.534 18.043 -18.958 1.00 98.69 429 LYS A O 1
ATOM 3341 N N . GLU A 1 430 ? 12.250 17.467 -21.003 1.00 98.75 430 GLU A N 1
ATOM 3342 C CA . GLU A 1 430 ? 10.902 17.298 -21.561 1.00 98.75 430 GLU A CA 1
ATOM 3343 C C . GLU A 1 430 ? 10.115 16.199 -20.825 1.00 98.75 430 GLU A C 1
ATOM 3345 O O . GLU A 1 430 ? 8.921 16.358 -20.562 1.00 98.75 430 GLU A O 1
ATOM 3350 N N . ALA A 1 431 ? 10.770 15.087 -20.479 1.00 98.81 431 ALA A N 1
ATOM 3351 C CA . ALA A 1 431 ? 10.138 14.005 -19.730 1.00 98.81 431 ALA A CA 1
ATOM 3352 C C . ALA A 1 431 ? 9.773 14.425 -18.297 1.00 98.81 431 ALA A C 1
ATOM 3354 O O . ALA A 1 431 ? 8.669 14.124 -17.844 1.00 98.81 431 ALA A O 1
ATOM 3355 N N . LEU A 1 432 ? 10.647 15.170 -17.613 1.00 98.69 432 LEU A N 1
ATOM 3356 C CA . LEU A 1 432 ? 10.368 15.691 -16.274 1.00 98.69 432 LEU A CA 1
ATOM 3357 C C . LEU A 1 432 ? 9.206 16.698 -16.287 1.00 98.69 432 LEU A C 1
ATOM 3359 O O . LEU A 1 432 ? 8.257 16.558 -15.522 1.00 98.69 432 LEU A O 1
ATOM 3363 N N . GLU A 1 433 ? 9.196 17.637 -17.237 1.00 98.56 433 GLU A N 1
ATOM 3364 C CA . GLU A 1 433 ? 8.081 18.580 -17.418 1.00 98.56 433 GLU A CA 1
ATOM 3365 C C . GLU A 1 433 ? 6.751 17.860 -17.694 1.00 98.56 433 GLU A C 1
ATOM 3367 O O . GLU A 1 433 ? 5.682 18.302 -17.263 1.00 98.56 433 GLU A O 1
ATOM 3372 N N . LYS A 1 434 ? 6.796 16.736 -18.417 1.00 98.56 434 LYS A N 1
ATOM 3373 C CA . LYS A 1 434 ? 5.630 15.878 -18.646 1.00 98.56 434 LYS A CA 1
ATOM 3374 C C . LYS A 1 434 ? 5.124 15.223 -17.366 1.00 98.56 434 LYS A C 1
ATOM 3376 O O . LYS A 1 434 ? 3.904 15.118 -17.231 1.00 98.56 434 LYS A O 1
ATOM 3381 N N . LEU A 1 435 ? 6.007 14.788 -16.466 1.00 98.50 435 LEU A N 1
ATOM 3382 C CA . LEU A 1 435 ? 5.635 14.260 -15.149 1.00 98.50 435 LEU A CA 1
ATOM 3383 C C . LEU A 1 435 ? 5.018 15.359 -14.279 1.00 98.50 435 LEU A C 1
ATOM 3385 O O . LEU A 1 435 ? 3.943 15.152 -13.721 1.00 98.50 435 LEU A O 1
ATOM 3389 N N . HIS A 1 436 ? 5.607 16.558 -14.255 1.00 98.12 436 HIS A N 1
ATOM 3390 C CA . HIS A 1 436 ? 5.058 17.687 -13.493 1.00 98.12 436 HIS A CA 1
ATOM 3391 C C . HIS A 1 436 ? 3.655 18.081 -13.950 1.00 98.12 436 HIS A C 1
ATOM 3393 O O . HIS A 1 436 ? 2.740 18.235 -13.142 1.00 98.12 436 HIS A O 1
ATOM 3399 N N . LYS A 1 437 ? 3.428 18.134 -15.268 1.00 96.44 437 LYS A N 1
ATOM 3400 C CA . LYS A 1 437 ? 2.088 18.352 -15.845 1.00 96.44 437 LYS A CA 1
ATOM 3401 C C . LYS A 1 437 ? 1.095 17.227 -15.524 1.00 96.44 437 LYS A C 1
ATOM 3403 O O . LYS A 1 437 ? -0.108 17.418 -15.687 1.00 96.44 437 LYS A O 1
ATOM 3408 N N . ASN A 1 438 ? 1.574 16.058 -15.099 1.00 96.06 438 ASN A N 1
ATOM 3409 C CA . ASN A 1 438 ? 0.753 14.912 -14.719 1.00 96.06 438 ASN A CA 1
ATOM 3410 C C . ASN A 1 438 ? 0.645 14.714 -13.198 1.00 96.06 438 ASN A C 1
ATOM 3412 O O . ASN A 1 438 ? 0.123 13.694 -12.779 1.00 96.06 438 ASN A O 1
ATOM 3416 N N . GLY A 1 439 ? 1.075 15.678 -12.378 1.00 95.25 439 GLY A N 1
ATOM 3417 C CA . GLY A 1 439 ? 0.731 15.728 -10.953 1.00 95.25 439 GLY A CA 1
ATOM 3418 C C . GLY A 1 439 ? 1.874 15.494 -9.965 1.00 95.25 439 GLY A C 1
ATOM 3419 O O . GLY A 1 439 ? 1.661 15.750 -8.781 1.00 95.25 439 GLY A O 1
ATOM 3420 N N . TRP A 1 440 ? 3.064 15.081 -10.414 1.00 97.38 440 TRP A N 1
ATOM 3421 C CA . TRP A 1 440 ? 4.260 15.107 -9.560 1.00 97.38 440 TRP A CA 1
ATOM 3422 C C . TRP A 1 440 ? 4.724 16.548 -9.340 1.00 97.38 440 TRP A C 1
ATOM 3424 O O . TRP A 1 440 ? 4.623 17.377 -10.242 1.00 97.38 440 TRP A O 1
ATOM 3434 N N . THR A 1 441 ? 5.226 16.865 -8.151 1.00 95.38 441 THR A N 1
ATOM 3435 C CA . THR A 1 441 ? 5.751 18.203 -7.838 1.00 95.38 441 THR A CA 1
ATOM 3436 C C . THR A 1 441 ? 7.280 18.193 -7.787 1.00 95.38 441 THR A C 1
ATOM 3438 O O . THR A 1 441 ? 7.868 17.129 -7.611 1.00 95.38 441 THR A O 1
ATOM 3441 N N . PRO A 1 442 ? 7.961 19.345 -7.888 1.00 95.25 442 PRO A N 1
ATOM 3442 C CA . PRO A 1 442 ? 9.421 19.389 -7.771 1.00 95.25 442 PRO A CA 1
ATOM 3443 C C . PRO A 1 442 ? 9.970 18.760 -6.476 1.00 95.25 442 PRO A C 1
ATOM 3445 O O . PRO A 1 442 ? 11.029 18.140 -6.476 1.00 95.25 442 PRO A O 1
ATOM 3448 N N . GLU A 1 443 ? 9.234 18.849 -5.366 1.00 93.50 443 GLU A N 1
ATOM 3449 C CA . GLU A 1 443 ? 9.606 18.250 -4.073 1.00 93.50 443 GLU A CA 1
ATOM 3450 C C . GLU A 1 443 ? 9.558 16.711 -4.087 1.00 93.50 443 GLU A C 1
ATOM 3452 O O . GLU A 1 443 ? 10.125 16.048 -3.216 1.00 93.50 443 GLU A O 1
ATOM 3457 N N . MET A 1 444 ? 8.874 16.134 -5.074 1.00 96.25 444 MET A N 1
ATOM 3458 C CA . MET A 1 444 ? 8.770 14.696 -5.293 1.00 96.25 444 MET A CA 1
ATOM 3459 C C . MET A 1 444 ? 9.914 14.144 -6.148 1.00 96.25 444 MET A C 1
ATOM 3461 O O . MET A 1 444 ? 10.205 12.952 -6.055 1.00 96.25 444 MET A O 1
ATOM 3465 N N . ASP A 1 445 ? 10.574 14.984 -6.952 1.00 96.56 445 ASP A N 1
ATOM 3466 C CA . ASP A 1 445 ? 11.490 14.545 -8.011 1.00 96.56 445 ASP A CA 1
ATOM 3467 C C . ASP A 1 445 ? 12.612 13.647 -7.485 1.00 96.56 445 ASP A C 1
ATOM 3469 O O . ASP A 1 445 ? 12.869 12.580 -8.039 1.00 96.56 445 ASP A O 1
ATOM 3473 N N . ILE A 1 446 ? 13.224 14.008 -6.353 1.00 95.31 446 ILE A N 1
ATOM 3474 C CA . ILE A 1 446 ? 14.342 13.247 -5.771 1.00 95.31 446 ILE A CA 1
ATOM 3475 C C . ILE A 1 446 ? 13.977 11.799 -5.401 1.00 95.31 446 ILE A C 1
ATOM 3477 O O . ILE A 1 446 ? 14.864 10.963 -5.254 1.00 95.31 446 ILE A O 1
ATOM 3481 N N . GLN A 1 447 ? 12.685 11.490 -5.241 1.00 96.81 447 GLN A N 1
ATOM 3482 C CA . GLN A 1 447 ? 12.201 10.146 -4.921 1.00 96.81 447 GLN A CA 1
ATOM 3483 C C . GLN A 1 447 ? 12.000 9.281 -6.171 1.00 96.81 447 GLN A C 1
ATOM 3485 O O . GLN A 1 447 ? 11.938 8.059 -6.052 1.00 96.81 447 GLN A O 1
ATOM 3490 N N . LEU A 1 448 ? 11.887 9.879 -7.362 1.00 97.50 448 LEU A N 1
ATOM 3491 C CA . LEU A 1 448 ? 11.496 9.180 -8.590 1.00 97.50 448 LEU A CA 1
ATOM 3492 C C . LEU A 1 448 ? 12.453 8.056 -9.022 1.00 97.50 448 LEU A C 1
ATOM 3494 O O . LEU A 1 448 ? 11.940 7.002 -9.403 1.00 97.50 448 LEU A O 1
ATOM 3498 N N . PRO A 1 449 ? 13.797 8.197 -8.956 1.00 97.44 449 PRO A N 1
ATOM 3499 C CA . PRO A 1 449 ? 14.684 7.097 -9.331 1.00 97.44 449 PRO A CA 1
ATOM 3500 C C . PRO A 1 449 ? 14.527 5.902 -8.387 1.00 97.44 449 PRO A C 1
ATOM 3502 O O . PRO A 1 449 ? 14.410 4.769 -8.850 1.00 97.44 449 PRO A O 1
ATOM 3505 N N . TYR A 1 450 ? 14.454 6.152 -7.073 1.00 96.06 450 TYR A N 1
ATOM 3506 C CA . TYR A 1 450 ? 14.191 5.108 -6.080 1.00 96.06 450 TYR A CA 1
ATOM 3507 C C . TYR A 1 450 ? 12.839 4.443 -6.327 1.00 96.06 450 TYR A C 1
ATOM 3509 O O . TYR A 1 450 ? 12.780 3.226 -6.450 1.00 96.06 450 TYR A O 1
ATOM 3517 N N . PHE A 1 451 ? 11.775 5.241 -6.461 1.00 96.00 451 PHE A N 1
ATOM 3518 C CA . PHE A 1 451 ? 10.418 4.757 -6.700 1.00 96.00 451 PHE A CA 1
ATOM 3519 C C . PHE A 1 451 ? 10.340 3.870 -7.947 1.00 96.00 451 PHE A C 1
ATOM 3521 O O . PHE A 1 451 ? 9.807 2.767 -7.882 1.00 96.00 451 PHE A O 1
ATOM 3528 N N . TYR A 1 452 ? 10.932 4.290 -9.069 1.00 96.06 452 TYR A N 1
ATOM 3529 C CA . TYR A 1 452 ? 10.980 3.440 -10.258 1.00 96.06 452 TYR A CA 1
ATOM 3530 C C . TYR A 1 452 ? 11.827 2.188 -10.033 1.00 96.06 452 TYR A C 1
ATOM 3532 O O . TYR A 1 452 ? 11.467 1.115 -10.495 1.00 96.06 452 TYR A O 1
ATOM 3540 N N . TYR A 1 453 ? 12.955 2.273 -9.331 1.00 94.12 453 TYR A N 1
ATOM 3541 C CA . TYR A 1 453 ? 13.785 1.091 -9.110 1.00 94.12 453 TYR A CA 1
ATOM 3542 C C . TYR A 1 453 ? 13.080 0.027 -8.254 1.00 94.12 453 TYR A C 1
ATOM 3544 O O . TYR A 1 453 ? 13.219 -1.164 -8.549 1.00 94.12 453 TYR A O 1
ATOM 3552 N N . THR A 1 454 ? 12.334 0.450 -7.225 1.00 91.50 454 THR A N 1
ATOM 3553 C CA . THR A 1 454 ? 11.721 -0.426 -6.214 1.00 91.50 454 THR A CA 1
ATOM 3554 C C . THR A 1 454 ? 10.297 -0.870 -6.521 1.00 91.50 454 THR A C 1
ATOM 3556 O O . THR A 1 454 ? 9.933 -1.957 -6.094 1.00 91.50 454 THR A O 1
ATOM 3559 N N . GLU A 1 455 ? 9.516 -0.083 -7.261 1.00 87.44 455 GLU A N 1
ATOM 3560 C CA . GLU A 1 455 ? 8.133 -0.414 -7.656 1.00 87.44 455 GLU A CA 1
ATOM 3561 C C . GLU A 1 455 ? 8.043 -0.739 -9.161 1.00 87.44 455 GLU A C 1
ATOM 3563 O O . GLU A 1 455 ? 7.223 -1.548 -9.599 1.00 87.44 455 GLU A O 1
ATOM 3568 N N . SER A 1 456 ? 8.958 -0.176 -9.963 1.00 80.44 456 SER A N 1
ATOM 3569 C CA . SER A 1 456 ? 9.144 -0.435 -11.399 1.00 80.44 456 SER A CA 1
ATOM 3570 C C . SER A 1 456 ? 7.864 -0.337 -12.234 1.00 80.44 456 SER A C 1
ATOM 3572 O O . SER A 1 456 ? 6.915 0.373 -11.900 1.00 80.44 456 SER A O 1
ATOM 3574 N N . ILE A 1 457 ? 7.836 -1.046 -13.361 1.00 92.88 457 ILE A N 1
ATOM 3575 C CA . ILE A 1 457 ? 6.624 -1.284 -14.142 1.00 92.88 457 ILE A CA 1
ATOM 3576 C C . ILE A 1 457 ? 5.622 -2.207 -13.416 1.00 92.88 457 ILE A C 1
ATOM 3578 O O . ILE A 1 457 ? 4.477 -2.326 -13.854 1.00 92.88 457 ILE A O 1
ATOM 3582 N N . GLY A 1 458 ? 6.031 -2.827 -12.300 1.00 94.38 458 GLY A N 1
ATOM 3583 C CA . GLY A 1 458 ? 5.210 -3.669 -11.424 1.00 94.38 458 GLY A CA 1
ATOM 3584 C C . GLY A 1 458 ? 3.917 -2.999 -10.981 1.00 94.38 458 GLY A C 1
ATOM 3585 O O . GLY A 1 458 ? 2.835 -3.540 -11.215 1.00 94.38 458 GLY A O 1
ATOM 3586 N N . LEU A 1 459 ? 4.023 -1.791 -10.425 1.00 95.19 459 LEU A N 1
ATOM 3587 C CA . LEU A 1 459 ? 2.878 -1.055 -9.892 1.00 95.19 459 LEU A CA 1
ATOM 3588 C C . LEU A 1 459 ? 1.763 -0.810 -10.933 1.00 95.19 459 LEU A C 1
ATOM 3590 O O . LEU A 1 459 ? 0.630 -1.231 -10.689 1.00 95.19 459 LEU A O 1
ATOM 3594 N N . PRO A 1 460 ? 2.013 -0.184 -12.104 1.00 97.00 460 PRO A N 1
ATOM 3595 C CA . PRO A 1 460 ? 0.959 -0.037 -13.105 1.00 97.00 460 PRO A CA 1
ATOM 3596 C C . PRO A 1 460 ? 0.459 -1.378 -13.631 1.00 97.00 460 PRO A C 1
ATOM 3598 O O . PRO A 1 460 ? -0.746 -1.539 -13.820 1.00 97.00 460 PRO A O 1
ATOM 3601 N N . TYR A 1 461 ? 1.357 -2.341 -13.867 1.00 97.38 461 TYR A N 1
ATOM 3602 C CA . TYR A 1 461 ? 0.978 -3.651 -14.388 1.00 97.38 461 TYR A CA 1
ATOM 3603 C C . TYR A 1 461 ? -0.046 -4.331 -13.479 1.00 97.38 461 TYR A C 1
ATOM 3605 O O . TYR A 1 461 ? -1.067 -4.805 -13.965 1.00 97.38 461 TYR A O 1
ATOM 3613 N N . GLN A 1 462 ? 0.192 -4.319 -12.169 1.00 95.62 462 GLN A N 1
ATOM 3614 C CA . GLN A 1 462 ? -0.686 -4.883 -11.150 1.00 95.62 462 GLN A CA 1
ATOM 3615 C C . GLN A 1 462 ? -2.120 -4.349 -11.253 1.00 95.62 462 GLN A C 1
ATOM 3617 O O . GLN A 1 462 ? -3.061 -5.128 -11.419 1.00 95.62 462 GLN A O 1
ATOM 3622 N N . TYR A 1 463 ? -2.287 -3.025 -11.227 1.00 97.38 463 TYR A N 1
ATOM 3623 C CA . TYR A 1 463 ? -3.606 -2.393 -11.274 1.00 97.38 463 TYR A CA 1
ATOM 3624 C C . TYR A 1 463 ? -4.298 -2.554 -12.628 1.00 97.38 463 TYR A C 1
ATOM 3626 O O . TYR A 1 463 ? -5.483 -2.875 -12.690 1.00 97.38 463 TYR A O 1
ATOM 3634 N N . ILE A 1 464 ? -3.561 -2.399 -13.731 1.00 98.44 464 ILE A N 1
ATOM 3635 C CA . ILE A 1 464 ? -4.105 -2.597 -15.082 1.00 98.44 464 ILE A CA 1
ATOM 3636 C C . ILE A 1 464 ? -4.549 -4.052 -15.268 1.00 98.44 464 ILE A C 1
ATOM 3638 O O . ILE A 1 464 ? -5.607 -4.300 -15.853 1.00 98.44 464 ILE A O 1
ATOM 3642 N N . SER A 1 465 ? -3.769 -5.006 -14.753 1.00 97.88 465 SER A N 1
ATOM 3643 C CA . SER A 1 465 ? -4.077 -6.431 -14.833 1.00 97.88 465 SER A CA 1
ATOM 3644 C C . SER A 1 465 ? -5.361 -6.765 -14.069 1.00 97.88 465 SER A C 1
ATOM 3646 O O . SER A 1 465 ? -6.247 -7.416 -14.626 1.00 97.88 465 SER A O 1
ATOM 3648 N N . ALA A 1 466 ? -5.507 -6.244 -12.845 1.00 96.81 466 ALA A N 1
ATOM 3649 C CA . ALA A 1 466 ? -6.694 -6.429 -12.009 1.00 96.81 466 ALA A CA 1
ATOM 3650 C C . ALA A 1 466 ? -7.950 -5.780 -12.619 1.00 96.81 466 ALA A C 1
ATOM 3652 O O . ALA A 1 466 ? -8.966 -6.449 -12.813 1.00 96.81 466 ALA A O 1
ATOM 3653 N N . TYR A 1 467 ? -7.880 -4.502 -13.008 1.00 98.44 467 TYR A N 1
ATOM 3654 C CA . TYR A 1 467 ? -9.012 -3.787 -13.613 1.00 98.44 467 TYR A CA 1
ATOM 3655 C C . TYR A 1 467 ? -9.418 -4.386 -14.955 1.00 98.44 467 TYR A C 1
ATOM 3657 O O . TYR A 1 467 ? -10.603 -4.527 -15.252 1.00 98.44 467 TYR A O 1
ATOM 3665 N N . GLY A 1 468 ? -8.433 -4.780 -15.762 1.00 98.19 468 GLY A N 1
ATOM 3666 C CA . GLY A 1 468 ? -8.676 -5.456 -17.024 1.00 98.19 468 GLY A CA 1
ATOM 3667 C C . GLY A 1 468 ? -9.079 -6.919 -16.866 1.00 98.19 468 GLY A C 1
ATOM 3668 O O . GLY A 1 468 ? -9.603 -7.478 -17.824 1.00 98.19 468 GLY A O 1
ATOM 3669 N N . LYS A 1 469 ? -8.880 -7.550 -15.704 1.00 97.31 469 LYS A N 1
ATOM 3670 C CA . LYS A 1 469 ? -9.107 -8.987 -15.463 1.00 97.31 469 LYS A CA 1
ATOM 3671 C C . LYS A 1 469 ? -8.276 -9.895 -16.379 1.00 97.31 469 LYS A C 1
ATOM 3673 O O . LYS A 1 469 ? -8.798 -10.842 -16.972 1.00 97.31 469 LYS A O 1
ATOM 3678 N N . TYR A 1 470 ? -7.002 -9.563 -16.565 1.00 97.56 470 TYR A N 1
ATOM 3679 C CA . TYR A 1 470 ? -6.100 -10.338 -17.419 1.00 97.56 470 TYR A CA 1
ATOM 3680 C C . TYR A 1 470 ? -5.743 -11.689 -16.779 1.00 97.56 470 TYR A C 1
ATOM 3682 O O . TYR A 1 470 ? -5.541 -11.787 -15.570 1.00 97.56 470 TYR A O 1
ATOM 3690 N N . SER A 1 471 ? -5.670 -12.744 -17.593 1.00 96.69 471 SER A N 1
ATOM 3691 C CA . SER A 1 471 ? -5.167 -14.058 -17.170 1.00 96.69 471 SER A CA 1
ATOM 3692 C C . SER A 1 471 ? -3.640 -14.133 -17.265 1.00 96.69 471 SER A C 1
ATOM 3694 O O . SER A 1 471 ? -3.014 -13.396 -18.029 1.00 96.69 471 SER A O 1
ATOM 3696 N N . VAL A 1 472 ? -3.029 -15.097 -16.566 1.00 96.50 472 VAL A N 1
ATOM 3697 C CA . VAL A 1 472 ? -1.580 -15.359 -16.679 1.00 96.50 472 VAL A CA 1
ATOM 3698 C C . VAL A 1 472 ? -1.152 -15.685 -18.118 1.00 96.50 472 VAL A C 1
ATOM 3700 O O . VAL A 1 472 ? -0.072 -15.301 -18.552 1.00 96.50 472 VAL A O 1
ATOM 3703 N N . THR A 1 473 ? -2.018 -16.341 -18.898 1.00 95.81 473 THR A N 1
ATOM 3704 C CA . THR A 1 473 ? -1.692 -16.762 -20.271 1.00 95.81 473 THR A CA 1
ATOM 3705 C C . THR A 1 473 ? -1.712 -15.626 -21.291 1.00 95.81 473 THR A C 1
ATOM 3707 O O . THR A 1 473 ? -1.089 -15.753 -22.347 1.00 95.81 473 THR A O 1
ATOM 3710 N N . GLU A 1 474 ? -2.375 -14.507 -20.976 1.00 96.31 474 GLU A N 1
ATOM 3711 C CA . GLU A 1 474 ? -2.403 -13.327 -21.847 1.00 96.31 474 GLU A CA 1
ATOM 3712 C C . GLU A 1 474 ? -1.046 -12.624 -21.913 1.00 96.31 474 GLU A C 1
ATOM 3714 O O . GLU A 1 474 ? -0.810 -11.915 -22.889 1.00 96.31 474 GLU A O 1
ATOM 3719 N N . ASN A 1 475 ? -0.166 -12.830 -20.916 1.00 95.81 475 ASN A N 1
ATOM 3720 C CA . ASN A 1 475 ? 1.150 -12.190 -20.819 1.00 95.81 475 ASN A CA 1
ATOM 3721 C C . ASN A 1 475 ? 1.064 -10.711 -21.226 1.00 95.81 475 ASN A C 1
ATOM 3723 O O . ASN A 1 475 ? 1.617 -10.320 -22.258 1.00 95.81 475 ASN A O 1
ATOM 3727 N N . MET A 1 476 ? 0.271 -9.911 -20.499 1.00 97.44 476 MET A N 1
ATOM 3728 C CA . MET A 1 476 ? -0.066 -8.544 -20.908 1.00 97.44 476 MET A CA 1
ATOM 3729 C C . MET A 1 476 ? 1.211 -7.777 -21.276 1.00 97.44 476 MET A C 1
ATOM 3731 O O . MET A 1 476 ? 2.184 -7.758 -20.532 1.00 97.44 476 MET A O 1
ATOM 3735 N N . CYS A 1 477 ? 1.241 -7.168 -22.463 1.00 97.50 477 CYS A N 1
ATOM 3736 C CA . CYS A 1 477 ? 2.428 -6.465 -22.964 1.00 97.50 477 CYS A CA 1
ATOM 3737 C C . CYS A 1 477 ? 3.702 -7.306 -23.049 1.00 97.50 477 CYS A C 1
ATOM 3739 O O . CYS A 1 477 ? 4.806 -6.770 -23.008 1.00 97.50 477 CYS A O 1
ATOM 3741 N N . ASN A 1 478 ? 3.526 -8.613 -23.228 1.00 96.38 478 ASN A N 1
ATOM 3742 C CA . ASN A 1 478 ? 4.586 -9.599 -23.284 1.00 96.38 478 ASN A CA 1
ATOM 3743 C C . ASN A 1 478 ? 5.418 -9.680 -21.987 1.00 96.38 478 ASN A C 1
ATOM 3745 O O . ASN A 1 478 ? 6.547 -10.173 -21.993 1.00 96.38 478 ASN A O 1
ATOM 3749 N N . PHE A 1 479 ? 4.839 -9.244 -20.867 1.00 97.88 479 PHE A N 1
ATOM 3750 C CA . PHE A 1 479 ? 5.386 -9.474 -19.540 1.00 97.88 479 PHE A CA 1
ATOM 3751 C C . PHE A 1 479 ? 4.858 -10.769 -18.935 1.00 97.88 479 PHE A C 1
ATOM 3753 O O . PHE A 1 479 ? 3.766 -11.238 -19.252 1.00 97.88 479 PHE A O 1
ATOM 3760 N N . SER A 1 480 ? 5.645 -11.326 -18.026 1.00 97.62 480 SER A N 1
ATOM 3761 C CA . SER A 1 480 ? 5.243 -12.413 -17.136 1.00 97.62 480 SER A CA 1
ATOM 3762 C C . SER A 1 480 ? 6.007 -12.299 -15.823 1.00 97.62 480 SER A C 1
ATOM 3764 O O . SER A 1 480 ? 7.050 -11.649 -15.784 1.00 97.62 480 SER A O 1
ATOM 3766 N N . VAL A 1 481 ? 5.516 -12.929 -14.758 1.00 97.75 481 VAL A N 1
ATOM 3767 C CA . VAL A 1 481 ? 6.251 -12.994 -13.490 1.00 97.75 481 VAL A CA 1
ATOM 3768 C C . VAL A 1 481 ? 7.162 -14.213 -13.516 1.00 97.75 481 VAL A C 1
ATOM 3770 O O . VAL A 1 481 ? 6.710 -15.330 -13.776 1.00 97.75 481 VAL A O 1
ATOM 3773 N N . ALA A 1 482 ? 8.448 -14.007 -13.263 1.00 97.81 482 ALA A N 1
ATOM 3774 C CA . ALA A 1 482 ? 9.448 -15.064 -13.307 1.00 97.81 482 ALA A CA 1
ATOM 3775 C C . ALA A 1 482 ? 10.428 -14.955 -12.150 1.00 97.81 482 ALA A C 1
ATOM 3777 O O . ALA A 1 482 ? 10.657 -13.865 -11.624 1.00 97.81 482 ALA A O 1
ATOM 3778 N N . SER A 1 483 ? 11.072 -16.076 -11.824 1.00 97.62 483 SER A N 1
ATOM 3779 C CA . SER A 1 483 ? 12.295 -15.996 -11.037 1.00 97.62 483 SER A CA 1
ATOM 3780 C C . SER A 1 483 ? 13.455 -15.506 -11.899 1.00 97.62 483 SER A C 1
ATOM 3782 O O . SER A 1 483 ? 13.620 -15.891 -13.061 1.00 97.62 483 SER A O 1
ATOM 3784 N N . THR A 1 484 ? 14.247 -14.612 -11.322 1.00 95.12 484 THR A N 1
ATOM 3785 C CA . THR A 1 484 ? 15.427 -14.004 -11.941 1.00 95.12 484 THR A CA 1
ATOM 3786 C C . THR A 1 484 ? 16.694 -14.453 -11.224 1.00 95.12 484 THR A C 1
ATOM 3788 O O . THR A 1 484 ? 16.625 -15.055 -10.156 1.00 95.12 484 THR A O 1
ATOM 3791 N N . GLN A 1 485 ? 17.869 -14.151 -11.779 1.00 94.50 485 GLN A N 1
ATOM 3792 C CA . GLN A 1 485 ? 19.146 -14.368 -11.094 1.00 94.50 485 GLN A CA 1
ATOM 3793 C C . GLN A 1 485 ? 19.139 -13.739 -9.688 1.00 94.50 485 GLN A C 1
ATOM 3795 O O . GLN A 1 485 ? 19.106 -12.519 -9.545 1.00 94.50 485 GLN A O 1
ATOM 3800 N N . GLN A 1 486 ? 19.196 -14.581 -8.651 1.00 93.38 486 GLN A N 1
ATOM 3801 C CA . GLN A 1 486 ? 19.081 -14.135 -7.257 1.00 93.38 486 GLN A CA 1
ATOM 3802 C C . GLN A 1 486 ? 20.419 -13.693 -6.639 1.00 93.38 486 GLN A C 1
ATOM 3804 O O . GLN A 1 486 ? 20.414 -13.110 -5.557 1.00 93.38 486 GLN A O 1
ATOM 3809 N N . ASN A 1 487 ? 21.557 -13.960 -7.295 1.00 89.62 487 ASN A N 1
ATOM 3810 C CA . ASN A 1 487 ? 22.880 -13.558 -6.812 1.00 89.62 487 ASN A CA 1
ATOM 3811 C C . ASN A 1 487 ? 23.196 -12.108 -7.240 1.00 89.62 487 ASN A C 1
ATOM 3813 O O . ASN A 1 487 ? 23.334 -11.866 -8.443 1.00 89.62 487 ASN A O 1
ATOM 3817 N N . PRO A 1 488 ? 23.391 -11.165 -6.295 1.00 86.69 488 PRO A N 1
ATOM 3818 C CA . PRO A 1 488 ? 23.639 -9.755 -6.604 1.00 86.69 488 PRO A CA 1
ATOM 3819 C C . PRO A 1 488 ? 24.865 -9.482 -7.481 1.00 86.69 488 PRO A C 1
ATOM 3821 O O . PRO A 1 488 ? 24.870 -8.501 -8.216 1.00 86.69 488 PRO A O 1
ATOM 3824 N N . ILE A 1 489 ? 25.899 -10.329 -7.421 1.00 86.06 489 ILE A N 1
ATOM 3825 C CA . ILE A 1 489 ? 27.155 -10.124 -8.163 1.00 86.06 489 ILE A CA 1
ATOM 3826 C C . ILE A 1 489 ? 26.932 -10.299 -9.670 1.00 86.06 489 ILE A C 1
ATOM 3828 O O . ILE A 1 489 ? 27.512 -9.577 -10.474 1.00 86.06 489 ILE A O 1
ATOM 3832 N N . ASN A 1 490 ? 26.059 -11.234 -10.048 1.00 84.00 490 ASN A N 1
ATOM 3833 C CA . ASN A 1 490 ? 25.812 -11.611 -11.439 1.00 84.00 490 ASN A CA 1
ATOM 3834 C C . ASN A 1 490 ? 24.391 -11.256 -11.899 1.00 84.00 490 ASN A C 1
ATOM 3836 O O . ASN A 1 490 ? 23.932 -11.788 -12.913 1.00 84.00 490 ASN A O 1
ATOM 3840 N N . ASN A 1 491 ? 23.666 -10.414 -11.153 1.00 88.94 491 ASN A N 1
ATOM 3841 C CA . ASN A 1 491 ? 22.278 -10.108 -11.466 1.00 88.94 491 ASN A CA 1
ATOM 3842 C C . ASN A 1 491 ? 22.177 -9.173 -12.677 1.00 88.94 491 ASN A C 1
ATOM 3844 O O . ASN A 1 491 ? 22.378 -7.965 -12.582 1.00 88.94 491 ASN A O 1
ATOM 3848 N N . THR A 1 492 ? 21.805 -9.749 -13.817 1.00 91.12 492 THR A N 1
ATOM 3849 C CA . THR A 1 492 ? 21.473 -9.012 -15.048 1.00 91.12 492 THR A CA 1
ATOM 3850 C C . THR A 1 492 ? 19.970 -9.021 -15.335 1.00 91.12 492 THR A C 1
ATOM 3852 O O . THR A 1 492 ? 19.531 -8.756 -16.455 1.00 91.12 492 THR A O 1
ATOM 3855 N N . GLY A 1 493 ? 19.168 -9.412 -14.340 1.00 93.44 493 GLY A N 1
ATOM 3856 C CA . GLY A 1 493 ? 17.728 -9.602 -14.454 1.00 93.44 493 GLY A CA 1
ATOM 3857 C C . GLY A 1 493 ? 17.311 -10.843 -15.233 1.00 93.44 493 GLY A C 1
ATOM 3858 O O . GLY A 1 493 ? 16.115 -11.050 -15.415 1.00 93.44 493 GLY A O 1
ATOM 3859 N N . LYS A 1 494 ? 18.250 -11.656 -15.734 1.00 95.94 494 LYS A N 1
ATOM 3860 C CA . LYS A 1 494 ? 17.941 -12.829 -16.559 1.00 95.94 494 LYS A CA 1
ATOM 3861 C C . LYS A 1 494 ? 17.040 -13.804 -15.804 1.00 95.94 494 LYS A C 1
ATOM 3863 O O . LYS A 1 494 ? 17.284 -14.086 -14.631 1.00 95.94 494 LYS A O 1
ATOM 3868 N N . VAL A 1 495 ? 16.048 -14.355 -16.502 1.00 97.56 495 VAL A N 1
ATOM 3869 C CA . VAL A 1 495 ? 15.234 -15.467 -15.995 1.00 97.56 495 VAL A CA 1
ATOM 3870 C C . VAL A 1 495 ? 16.136 -16.643 -15.619 1.00 97.56 495 VAL A C 1
ATOM 3872 O O . VAL A 1 495 ? 16.974 -17.075 -16.414 1.00 97.56 495 VAL A O 1
ATOM 3875 N N . ALA A 1 496 ? 15.946 -17.175 -14.416 1.00 96.12 496 ALA A N 1
ATOM 3876 C CA . ALA A 1 496 ? 16.710 -18.297 -13.888 1.00 96.12 496 ALA A CA 1
ATOM 3877 C C . ALA A 1 496 ? 15.829 -19.166 -12.974 1.00 96.12 496 ALA A C 1
ATOM 3879 O O . ALA A 1 496 ? 14.823 -18.676 -12.464 1.00 96.12 496 ALA A O 1
ATOM 3880 N N . PRO A 1 497 ? 16.195 -20.439 -12.737 1.00 95.94 497 PRO A N 1
ATOM 3881 C CA . PRO A 1 497 ? 15.529 -21.241 -11.721 1.00 95.94 497 PRO A CA 1
ATOM 3882 C C . PRO A 1 497 ? 15.659 -20.595 -10.335 1.00 95.94 497 PRO A C 1
ATOM 3884 O O . PRO A 1 497 ? 16.684 -19.982 -10.016 1.00 95.94 497 PRO A O 1
ATOM 3887 N N . LEU A 1 498 ? 14.646 -20.788 -9.497 1.00 95.06 498 LEU A N 1
ATOM 3888 C CA . LEU A 1 498 ? 14.669 -20.381 -8.097 1.00 95.06 498 LEU A CA 1
ATOM 3889 C C . LEU A 1 498 ? 15.604 -21.319 -7.307 1.00 95.06 498 LEU A C 1
ATOM 3891 O O . LEU A 1 498 ? 15.316 -22.511 -7.205 1.00 95.06 498 LEU A O 1
ATOM 3895 N N . LYS A 1 499 ? 16.758 -20.817 -6.837 1.00 91.44 499 LYS A N 1
ATOM 3896 C CA . LYS A 1 499 ? 17.819 -21.639 -6.214 1.00 91.44 499 LYS A CA 1
ATOM 3897 C C . LYS A 1 499 ? 18.349 -21.105 -4.885 1.00 91.44 499 LYS A C 1
ATOM 3899 O O . LYS A 1 499 ? 18.639 -21.910 -4.011 1.00 91.44 499 LYS A O 1
ATOM 3904 N N . GLU A 1 500 ? 18.503 -19.790 -4.744 1.00 90.00 500 GLU A N 1
ATOM 3905 C CA . GLU A 1 500 ? 19.064 -19.175 -3.526 1.00 90.00 500 GLU A CA 1
ATOM 3906 C C . GLU A 1 500 ? 18.033 -19.069 -2.390 1.00 90.00 500 GLU A C 1
ATOM 3908 O O . GLU A 1 500 ? 18.402 -18.994 -1.225 1.00 90.00 500 GLU A O 1
ATOM 3913 N N . ILE A 1 501 ? 16.741 -19.060 -2.731 1.00 89.06 501 ILE A N 1
ATOM 3914 C CA . ILE A 1 501 ? 15.603 -18.967 -1.807 1.00 89.06 501 ILE A CA 1
ATOM 3915 C C . ILE A 1 501 ? 14.629 -20.087 -2.172 1.00 89.06 501 ILE A C 1
ATOM 3917 O O . ILE A 1 501 ? 14.357 -20.269 -3.356 1.00 89.06 501 ILE A O 1
ATOM 3921 N N . SER A 1 502 ? 14.106 -20.845 -1.207 1.00 91.25 502 SER A N 1
ATOM 3922 C CA . SER A 1 502 ? 13.082 -21.860 -1.496 1.00 91.25 502 SER A CA 1
ATOM 3923 C C . SER A 1 502 ? 11.725 -21.206 -1.774 1.00 91.25 502 SER A C 1
ATOM 3925 O O . SER A 1 502 ? 11.441 -20.102 -1.308 1.00 91.25 502 SER A O 1
ATOM 3927 N N . PHE A 1 503 ? 10.846 -21.887 -2.516 1.00 94.06 503 PHE A N 1
ATOM 3928 C CA . PHE A 1 503 ? 9.485 -21.379 -2.719 1.00 94.06 503 PHE A CA 1
ATOM 3929 C C . PHE A 1 503 ? 8.760 -21.226 -1.375 1.00 94.06 503 PHE A C 1
ATOM 3931 O O . PHE A 1 503 ? 8.047 -20.262 -1.156 1.00 94.06 503 PHE A O 1
ATOM 3938 N N . GLU A 1 504 ? 9.006 -22.127 -0.434 1.00 92.56 504 GLU A N 1
ATOM 3939 C CA . GLU A 1 504 ? 8.405 -22.147 0.895 1.00 92.56 504 GLU A CA 1
ATOM 3940 C C . GLU A 1 504 ? 8.786 -20.919 1.746 1.00 92.56 504 GLU A C 1
ATOM 3942 O O . GLU A 1 504 ? 7.975 -20.449 2.543 1.00 92.56 504 GLU A O 1
ATOM 3947 N N . GLN A 1 505 ? 9.978 -20.349 1.541 1.00 90.25 505 GLN A N 1
ATOM 3948 C CA . GLN A 1 505 ? 10.431 -19.130 2.226 1.00 90.25 505 GLN A CA 1
ATOM 3949 C C . GLN A 1 505 ? 9.776 -17.852 1.683 1.00 90.25 505 GLN A C 1
ATOM 3951 O O . GLN A 1 505 ? 9.651 -16.867 2.415 1.00 90.25 505 GLN A O 1
ATOM 3956 N N . ILE A 1 506 ? 9.321 -17.858 0.424 1.00 92.25 506 ILE A N 1
ATOM 3957 C CA . ILE A 1 506 ? 8.772 -16.666 -0.239 1.00 92.25 506 ILE A CA 1
ATOM 3958 C C . ILE A 1 506 ? 7.585 -16.082 0.532 1.00 92.25 506 ILE A C 1
ATOM 3960 O O . ILE A 1 506 ? 7.456 -14.863 0.584 1.00 92.25 506 ILE A O 1
ATOM 3964 N N . TRP A 1 507 ? 6.742 -16.906 1.162 1.00 91.88 507 TRP A N 1
ATOM 3965 C CA . TRP A 1 507 ? 5.569 -16.404 1.885 1.00 91.88 507 TRP A CA 1
ATOM 3966 C C . TRP A 1 507 ? 5.929 -15.439 3.023 1.00 91.88 507 TRP A C 1
ATOM 3968 O O . TRP A 1 507 ? 5.261 -14.419 3.189 1.00 91.88 507 TRP A O 1
ATOM 3978 N N . GLY A 1 508 ? 7.000 -15.731 3.772 1.00 89.50 508 GLY A N 1
ATOM 3979 C CA . GLY A 1 508 ? 7.483 -14.863 4.850 1.00 89.50 508 GLY A CA 1
ATOM 3980 C C . GLY A 1 508 ? 8.131 -13.573 4.337 1.00 89.50 508 GLY A C 1
ATOM 3981 O O . GLY A 1 508 ? 8.082 -12.554 5.013 1.00 89.50 508 GLY A O 1
ATOM 3982 N N . MET A 1 509 ? 8.692 -13.603 3.123 1.00 88.25 509 MET A N 1
ATOM 3983 C CA . MET A 1 509 ? 9.375 -12.465 2.492 1.00 88.25 509 MET A CA 1
ATOM 3984 C C . MET A 1 509 ? 8.435 -11.553 1.694 1.00 88.25 509 MET A C 1
ATOM 3986 O O . MET A 1 509 ? 8.716 -10.368 1.523 1.00 88.25 509 MET A O 1
ATOM 3990 N N . ALA A 1 510 ? 7.354 -12.108 1.145 1.00 89.56 510 ALA A N 1
ATOM 3991 C CA . ALA A 1 510 ? 6.444 -11.399 0.260 1.00 89.56 510 ALA A CA 1
ATOM 3992 C C . ALA A 1 510 ? 5.722 -10.277 1.007 1.00 89.56 510 ALA A C 1
ATOM 3994 O O . ALA A 1 510 ? 5.171 -10.493 2.079 1.00 89.56 510 ALA A O 1
ATOM 3995 N N . ASN A 1 511 ? 5.706 -9.084 0.423 1.00 84.44 511 ASN A N 1
ATOM 3996 C CA . ASN A 1 511 ? 5.079 -7.875 0.964 1.00 84.44 511 ASN A CA 1
ATOM 3997 C C . ASN A 1 511 ? 3.943 -7.366 0.056 1.00 84.44 511 ASN A C 1
ATOM 3999 O O . ASN A 1 511 ? 3.604 -6.186 0.084 1.00 84.44 511 ASN A O 1
ATOM 4003 N N . GLY A 1 512 ? 3.398 -8.240 -0.796 1.00 83.44 512 GLY A N 1
ATOM 4004 C CA . GLY A 1 512 ? 2.361 -7.890 -1.763 1.00 83.44 512 GLY A CA 1
ATOM 4005 C C . GLY A 1 512 ? 2.834 -7.134 -3.008 1.00 83.44 512 GLY A C 1
ATOM 4006 O O . GLY A 1 512 ? 1.999 -6.781 -3.826 1.00 83.44 512 GLY A O 1
ATOM 4007 N N . HIS A 1 513 ? 4.130 -6.867 -3.186 1.00 85.62 513 HIS A N 1
ATOM 4008 C CA . HIS A 1 513 ? 4.636 -6.083 -4.317 1.00 85.62 513 HIS A CA 1
ATOM 4009 C C . HIS A 1 513 ? 5.616 -6.871 -5.191 1.00 85.62 513 HIS A C 1
ATOM 4011 O O . HIS A 1 513 ? 6.298 -7.790 -4.735 1.00 85.62 513 HIS A O 1
ATOM 4017 N N . LEU A 1 514 ? 5.689 -6.485 -6.468 1.00 90.56 514 LEU A N 1
ATOM 4018 C CA . LEU A 1 514 ? 6.801 -6.824 -7.351 1.00 90.56 514 LEU A CA 1
ATOM 4019 C C . LEU A 1 514 ? 7.641 -5.562 -7.595 1.00 90.56 514 LEU A C 1
ATOM 4021 O O . LEU A 1 514 ? 7.060 -4.502 -7.830 1.00 90.56 514 LEU A O 1
ATOM 4025 N N . PRO A 1 515 ? 8.978 -5.664 -7.578 1.00 92.88 515 PRO A N 1
ATOM 4026 C CA . PRO A 1 515 ? 9.767 -6.889 -7.449 1.00 92.88 515 PRO A CA 1
ATOM 4027 C C . PRO A 1 515 ? 9.758 -7.465 -6.027 1.00 92.88 515 PRO A C 1
ATOM 4029 O O . PRO A 1 515 ? 9.798 -6.726 -5.046 1.00 92.88 515 PRO A O 1
ATOM 4032 N N . LEU A 1 516 ? 9.784 -8.794 -5.913 1.00 92.81 516 LEU A N 1
ATOM 4033 C CA . LEU A 1 516 ? 10.118 -9.450 -4.652 1.00 92.81 516 LEU A CA 1
ATOM 4034 C C . LEU A 1 516 ? 11.639 -9.466 -4.511 1.00 92.81 516 LEU A C 1
ATOM 4036 O O . LEU A 1 516 ? 12.331 -10.160 -5.258 1.00 92.81 516 LEU A O 1
ATOM 4040 N N . TRP A 1 517 ? 12.165 -8.701 -3.564 1.00 91.31 517 TRP A N 1
ATOM 4041 C CA . TRP A 1 517 ? 13.600 -8.474 -3.417 1.00 91.31 517 TRP A CA 1
ATOM 4042 C C . TRP A 1 517 ? 14.326 -9.596 -2.659 1.00 91.31 517 TRP A C 1
ATOM 4044 O O . TRP A 1 517 ? 13.816 -10.157 -1.694 1.00 91.31 517 TRP A O 1
ATOM 4054 N N . ASN A 1 518 ? 15.558 -9.881 -3.084 1.00 89.69 518 ASN A N 1
ATOM 4055 C CA . ASN A 1 518 ? 16.570 -10.632 -2.345 1.00 89.69 518 ASN A CA 1
ATOM 4056 C C . ASN A 1 518 ? 17.727 -9.682 -1.993 1.00 89.69 518 ASN A C 1
ATOM 4058 O O . ASN A 1 518 ? 18.656 -9.471 -2.780 1.00 89.69 518 ASN A O 1
ATOM 4062 N N . GLY A 1 519 ? 17.650 -9.052 -0.822 1.00 85.62 519 GLY A N 1
ATOM 4063 C CA . GLY A 1 519 ? 18.564 -7.968 -0.462 1.00 85.62 519 GLY A CA 1
ATOM 4064 C C . GLY A 1 519 ? 18.363 -6.722 -1.335 1.00 85.62 519 GLY A C 1
ATOM 4065 O O . GLY A 1 519 ? 17.264 -6.454 -1.805 1.00 85.62 519 GLY A O 1
ATOM 4066 N N . ARG A 1 520 ? 19.421 -5.922 -1.529 1.00 81.12 520 ARG A N 1
ATOM 4067 C CA . ARG A 1 520 ? 19.309 -4.594 -2.173 1.00 81.12 520 ARG A CA 1
ATOM 4068 C C . ARG A 1 520 ? 19.304 -4.614 -3.704 1.00 81.12 520 ARG A C 1
ATOM 4070 O O . ARG A 1 520 ? 18.687 -3.750 -4.310 1.00 81.12 520 ARG A O 1
ATOM 4077 N N . ASN A 1 521 ? 20.006 -5.571 -4.315 1.00 85.25 521 ASN A N 1
ATOM 4078 C CA . ASN A 1 521 ? 20.356 -5.520 -5.744 1.00 85.25 521 ASN A CA 1
ATOM 4079 C C . ASN A 1 521 ? 19.960 -6.790 -6.515 1.00 85.25 521 ASN A C 1
ATOM 4081 O O . ASN A 1 521 ? 20.347 -6.956 -7.673 1.00 85.25 521 ASN A O 1
ATOM 4085 N N . ALA A 1 522 ? 19.232 -7.713 -5.886 1.00 90.88 522 ALA A N 1
ATOM 4086 C CA . ALA A 1 522 ? 18.734 -8.918 -6.532 1.00 90.88 522 ALA A CA 1
ATOM 4087 C C . ALA A 1 522 ? 17.253 -9.126 -6.248 1.00 90.88 522 ALA A C 1
ATOM 4089 O O . ALA A 1 522 ? 16.724 -8.632 -5.258 1.00 90.88 522 ALA A O 1
ATOM 4090 N N . THR A 1 523 ? 16.589 -9.853 -7.137 1.00 92.81 523 THR A N 1
ATOM 4091 C CA . THR A 1 523 ? 15.158 -10.142 -7.065 1.00 92.81 523 THR A CA 1
ATOM 4092 C C . THR A 1 523 ? 14.952 -11.650 -7.032 1.00 92.81 523 THR A C 1
ATOM 4094 O O . THR A 1 523 ? 15.621 -12.399 -7.748 1.00 92.81 523 THR A O 1
ATOM 4097 N N . VAL A 1 524 ? 14.030 -12.094 -6.183 1.00 94.00 524 VAL A N 1
ATOM 4098 C CA . VAL A 1 524 ? 13.531 -13.470 -6.145 1.00 94.00 524 VAL A CA 1
ATOM 4099 C C . VAL A 1 524 ? 12.569 -13.681 -7.309 1.00 94.00 524 VAL A C 1
ATOM 4101 O O . VAL A 1 524 ? 12.783 -14.590 -8.111 1.00 94.00 524 VAL A O 1
ATOM 4104 N N . LEU A 1 525 ? 11.559 -12.808 -7.413 1.00 95.38 525 LEU A N 1
ATOM 4105 C CA . LEU A 1 525 ? 10.533 -12.781 -8.456 1.00 95.38 525 LEU A CA 1
ATOM 4106 C C . LEU A 1 525 ? 10.353 -11.351 -8.971 1.00 95.38 525 LEU A C 1
ATOM 4108 O O . LEU A 1 525 ? 10.342 -10.411 -8.178 1.00 95.38 525 LEU A O 1
ATOM 4112 N N . ASP A 1 526 ? 10.163 -11.185 -10.276 1.00 95.38 526 ASP A N 1
ATOM 4113 C CA . ASP A 1 526 ? 9.824 -9.890 -10.872 1.00 95.38 526 ASP A CA 1
ATOM 4114 C C . ASP A 1 526 ? 9.093 -10.052 -12.215 1.00 95.38 526 ASP A C 1
ATOM 4116 O O . ASP A 1 526 ? 9.011 -11.156 -12.765 1.00 95.38 526 ASP A O 1
ATOM 4120 N N . LEU A 1 527 ? 8.581 -8.949 -12.762 1.00 96.12 527 LEU A N 1
ATOM 4121 C CA . LEU A 1 527 ? 8.140 -8.857 -14.145 1.00 96.12 527 LEU A CA 1
ATOM 4122 C C . LEU A 1 527 ? 9.332 -8.911 -15.102 1.00 96.12 527 LEU A C 1
ATOM 4124 O O . LEU A 1 527 ? 10.272 -8.114 -15.032 1.00 96.12 527 LEU A O 1
ATOM 4128 N N . VAL A 1 528 ? 9.251 -9.840 -16.050 1.00 97.12 528 VAL A N 1
ATOM 4129 C CA . VAL A 1 528 ? 10.244 -10.032 -17.107 1.00 97.12 528 VAL A CA 1
ATOM 4130 C C . VAL A 1 528 ? 9.622 -9.826 -18.479 1.00 97.12 528 VAL A C 1
ATOM 4132 O O . VAL A 1 528 ? 8.511 -10.295 -18.740 1.00 97.12 528 VAL A O 1
ATOM 4135 N N . GLU A 1 529 ? 10.349 -9.159 -19.374 1.00 97.12 529 GLU A N 1
ATOM 4136 C CA . GLU A 1 529 ? 9.992 -9.100 -20.790 1.00 97.12 529 GLU A CA 1
ATOM 4137 C C . GLU A 1 529 ? 10.297 -10.447 -21.441 1.00 97.12 529 GLU A C 1
ATOM 4139 O O . GLU A 1 529 ? 11.444 -10.889 -21.476 1.00 97.12 529 GLU A O 1
ATOM 4144 N N . ASN A 1 530 ? 9.282 -11.115 -21.985 1.00 97.31 530 ASN A N 1
ATOM 4145 C CA . ASN A 1 530 ? 9.450 -12.435 -22.597 1.00 97.31 530 ASN A CA 1
ATOM 4146 C C . ASN A 1 530 ? 10.173 -12.405 -23.955 1.00 97.31 530 ASN A C 1
ATOM 4148 O O . ASN A 1 530 ? 10.720 -13.418 -24.374 1.00 97.31 530 ASN A O 1
ATOM 4152 N N . GLU A 1 531 ? 10.160 -11.269 -24.652 1.00 95.94 531 GLU A N 1
ATOM 4153 C CA . GLU A 1 531 ? 10.778 -11.063 -25.977 1.00 95.94 531 GLU A CA 1
ATOM 4154 C C . GLU A 1 531 ? 11.811 -9.932 -25.930 1.00 95.94 531 GLU A C 1
ATOM 4156 O O . GLU A 1 531 ? 12.003 -9.208 -26.908 1.00 95.94 531 GLU A O 1
ATOM 4161 N N . ASP A 1 532 ? 12.466 -9.752 -24.784 1.00 97.50 532 ASP A N 1
ATOM 4162 C CA . ASP A 1 532 ? 13.696 -8.969 -24.745 1.00 97.50 532 ASP A CA 1
ATOM 4163 C C . ASP A 1 532 ? 14.668 -9.454 -25.841 1.00 97.50 532 ASP A C 1
ATOM 4165 O O . ASP A 1 532 ? 14.821 -10.658 -26.066 1.00 97.50 532 ASP A O 1
ATOM 4169 N N . LEU A 1 533 ? 15.340 -8.520 -26.527 1.00 97.00 533 LEU A N 1
ATOM 4170 C CA . LEU A 1 533 ? 16.151 -8.829 -27.714 1.00 97.00 533 LEU A CA 1
ATOM 4171 C C . LEU A 1 533 ? 17.411 -9.667 -27.425 1.00 97.00 533 LEU A C 1
ATOM 4173 O O . LEU A 1 533 ? 18.055 -10.146 -28.364 1.00 97.00 533 LEU A O 1
ATOM 4177 N N . ASN A 1 534 ? 17.787 -9.834 -26.155 1.00 95.38 534 ASN A N 1
ATOM 4178 C CA . ASN A 1 534 ? 18.888 -10.695 -25.736 1.00 95.38 534 ASN A CA 1
ATOM 4179 C C . ASN A 1 534 ? 18.371 -12.017 -25.164 1.00 95.38 534 ASN A C 1
ATOM 4181 O O . ASN A 1 534 ? 18.742 -13.086 -25.643 1.00 95.38 534 ASN A O 1
ATOM 4185 N N . THR A 1 535 ? 17.556 -11.947 -24.114 1.00 95.31 535 THR A N 1
ATOM 4186 C CA . THR A 1 535 ? 16.999 -13.101 -23.396 1.00 95.31 535 THR A CA 1
ATOM 4187 C C . THR A 1 535 ? 15.890 -12.617 -22.473 1.00 95.31 535 THR A C 1
ATOM 4189 O O . THR A 1 535 ? 16.030 -11.522 -21.931 1.00 95.31 535 THR A O 1
ATOM 4192 N N . PRO A 1 536 ? 14.861 -13.434 -22.173 1.00 97.38 536 PRO A N 1
ATOM 4193 C CA . PRO A 1 536 ? 13.880 -13.068 -21.163 1.00 97.38 536 PRO A CA 1
ATOM 4194 C C . PRO A 1 536 ? 14.543 -12.610 -19.861 1.00 97.38 536 PRO A C 1
ATOM 4196 O O . PRO A 1 536 ? 15.351 -13.346 -19.275 1.00 97.38 536 PRO A O 1
ATOM 4199 N N . ARG A 1 537 ? 14.236 -11.383 -19.436 1.00 95.56 537 ARG A N 1
ATOM 4200 C CA . ARG A 1 537 ? 14.832 -10.749 -18.255 1.00 95.56 537 ARG A CA 1
ATOM 4201 C C . ARG A 1 537 ? 13.970 -9.615 -17.715 1.00 95.56 537 ARG A C 1
ATOM 4203 O O . ARG A 1 537 ? 13.070 -9.135 -18.396 1.00 95.56 537 ARG A O 1
ATOM 4210 N N . ARG A 1 538 ? 14.263 -9.207 -16.482 1.00 95.12 538 ARG A N 1
ATOM 4211 C CA . ARG A 1 538 ? 13.645 -8.078 -15.780 1.00 95.12 538 ARG A CA 1
ATOM 4212 C C . ARG A 1 538 ? 13.633 -6.818 -16.647 1.00 95.12 538 ARG A C 1
ATOM 4214 O O . ARG A 1 538 ? 14.642 -6.488 -17.277 1.00 95.12 538 ARG A O 1
ATOM 4221 N N . GLU A 1 539 ? 12.519 -6.092 -16.614 1.00 94.19 539 GLU A N 1
ATOM 4222 C CA . GLU A 1 539 ? 12.302 -4.856 -17.385 1.00 94.19 539 GLU A CA 1
ATOM 4223 C C . GLU A 1 539 ? 13.449 -3.845 -17.231 1.00 94.19 539 GLU A C 1
ATOM 4225 O O . GLU A 1 539 ? 14.004 -3.377 -18.223 1.00 94.19 539 GLU A O 1
ATOM 4230 N N . PHE A 1 540 ? 13.912 -3.634 -15.997 1.00 95.00 540 PHE A N 1
ATOM 4231 C CA . PHE A 1 540 ? 14.994 -2.701 -15.678 1.00 95.00 540 PHE A CA 1
ATOM 4232 C C . PHE A 1 540 ? 16.296 -2.948 -16.465 1.00 95.00 540 PHE A C 1
ATOM 4234 O O . PHE A 1 540 ? 17.055 -2.022 -16.733 1.00 95.00 540 PHE A O 1
ATOM 4241 N N . TYR A 1 541 ? 16.568 -4.192 -16.862 1.00 95.44 541 TYR A N 1
ATOM 4242 C CA . TYR A 1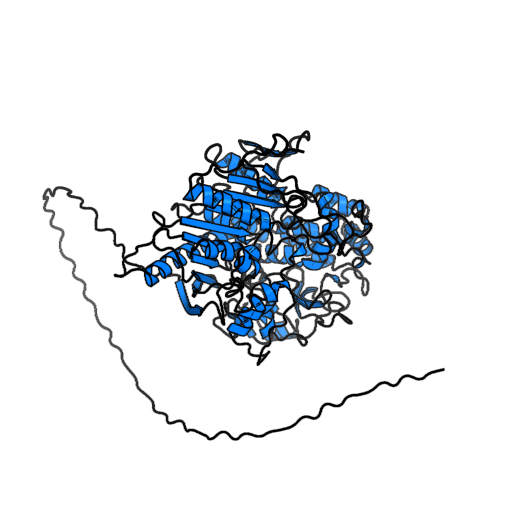 541 ? 17.758 -4.546 -17.640 1.00 95.44 541 TYR A CA 1
ATOM 4243 C C . TYR A 1 541 ? 17.451 -4.791 -19.119 1.00 95.44 541 TYR A C 1
ATOM 4245 O O . TYR A 1 541 ? 18.341 -5.214 -19.853 1.00 95.44 541 TYR A O 1
ATOM 4253 N N . SER A 1 542 ? 16.214 -4.573 -19.565 1.00 95.81 542 SER A N 1
ATOM 4254 C CA . SER A 1 542 ? 15.750 -4.985 -20.889 1.00 95.81 542 SER A CA 1
ATOM 4255 C C . SER A 1 542 ? 16.221 -4.060 -22.019 1.00 95.81 542 SER A C 1
ATOM 4257 O O . SER A 1 542 ? 16.509 -2.877 -21.831 1.00 95.81 542 SER A O 1
ATOM 4259 N N . SER A 1 543 ? 16.318 -4.650 -23.208 1.00 96.94 543 SER A N 1
ATOM 4260 C CA . SER A 1 543 ? 16.732 -4.090 -24.491 1.00 96.94 543 SER A CA 1
ATOM 4261 C C . SER A 1 543 ? 15.604 -4.333 -25.480 1.00 96.94 543 SER A C 1
ATOM 4263 O O . SER A 1 543 ? 15.542 -5.390 -26.112 1.00 96.94 543 SER A O 1
ATOM 4265 N N . SER A 1 544 ? 14.698 -3.369 -25.605 1.00 94.94 544 SER A N 1
ATOM 4266 C CA . SER A 1 544 ? 13.488 -3.535 -26.414 1.00 94.94 544 SER A CA 1
ATOM 4267 C C . SER A 1 544 ? 13.591 -2.939 -27.825 1.00 94.94 544 SER A C 1
ATOM 4269 O O . SER A 1 544 ? 12.843 -3.338 -28.720 1.00 94.94 544 SER A O 1
ATOM 4271 N N . GLN A 1 545 ? 14.505 -1.983 -28.039 1.00 94.00 545 GLN A N 1
ATOM 4272 C CA . GLN A 1 545 ? 14.734 -1.332 -29.337 1.00 94.00 545 GLN A CA 1
ATOM 4273 C C . GLN A 1 545 ? 15.943 -1.880 -30.100 1.00 94.00 545 GLN A C 1
ATOM 4275 O O . GLN A 1 545 ? 15.844 -2.126 -31.302 1.00 94.00 545 GLN A O 1
ATOM 4280 N N . THR A 1 546 ? 17.073 -2.048 -29.412 1.00 95.56 546 THR A N 1
ATOM 4281 C CA . THR A 1 546 ? 18.355 -2.430 -30.014 1.00 95.56 546 THR A CA 1
ATOM 4282 C C . THR A 1 546 ? 18.996 -3.523 -29.173 1.00 95.56 546 THR A C 1
ATOM 4284 O O . THR A 1 546 ? 19.100 -3.398 -27.954 1.00 95.56 546 THR A O 1
ATOM 4287 N N . LYS A 1 547 ? 19.429 -4.611 -29.818 1.00 95.69 547 LYS A N 1
ATOM 4288 C CA . LYS A 1 547 ? 20.076 -5.741 -29.140 1.00 95.69 547 LYS A CA 1
ATOM 4289 C C . LYS A 1 547 ? 21.315 -5.265 -28.369 1.00 95.69 547 LYS A C 1
ATOM 4291 O O . LYS A 1 547 ? 22.075 -4.453 -28.882 1.00 95.69 547 LYS A O 1
ATOM 4296 N N . ASN A 1 548 ? 21.525 -5.793 -27.163 1.00 94.94 548 ASN A N 1
ATOM 4297 C CA . ASN A 1 548 ? 22.588 -5.392 -26.223 1.00 94.94 548 ASN A CA 1
ATOM 4298 C C . ASN A 1 548 ? 22.567 -3.928 -25.720 1.00 94.94 548 ASN A C 1
ATOM 4300 O O . ASN A 1 548 ? 23.478 -3.547 -24.990 1.00 94.94 548 ASN A O 1
ATOM 4304 N N . THR A 1 549 ? 21.550 -3.119 -26.034 1.00 96.25 549 THR A N 1
ATOM 4305 C CA . THR A 1 549 ? 21.421 -1.740 -25.525 1.00 96.25 549 THR A CA 1
ATOM 4306 C C . THR A 1 549 ? 20.253 -1.658 -24.554 1.00 96.25 549 THR A C 1
ATOM 4308 O O . THR A 1 549 ? 19.115 -1.912 -24.945 1.00 96.25 549 THR A O 1
ATOM 4311 N N . ILE A 1 550 ? 20.511 -1.372 -23.278 1.00 97.25 550 ILE A N 1
ATOM 4312 C CA . ILE A 1 550 ? 19.444 -1.254 -22.277 1.00 97.25 550 ILE A CA 1
ATOM 4313 C C . ILE A 1 550 ? 18.646 0.019 -22.562 1.00 97.25 550 ILE A C 1
ATOM 4315 O O . ILE A 1 550 ? 19.213 1.094 -22.701 1.00 97.25 550 ILE A O 1
ATOM 4319 N N . ASP A 1 551 ? 17.328 -0.110 -22.636 1.00 96.75 551 ASP A N 1
ATOM 4320 C CA . ASP A 1 551 ? 16.381 1.006 -22.755 1.00 96.75 551 ASP A CA 1
ATOM 4321 C C . ASP A 1 551 ? 15.314 0.946 -21.653 1.00 96.75 551 ASP A C 1
ATOM 4323 O O . ASP A 1 551 ? 14.242 1.555 -21.755 1.00 96.75 551 ASP A O 1
ATOM 4327 N N . TYR A 1 552 ? 15.618 0.174 -20.607 1.00 96.50 552 TYR A N 1
ATOM 4328 C CA . TYR A 1 552 ? 14.733 -0.179 -19.510 1.00 96.50 552 TYR A CA 1
ATOM 4329 C C . TYR A 1 552 ? 13.443 -0.860 -19.977 1.00 96.50 552 TYR A C 1
ATOM 4331 O O . TYR A 1 552 ? 12.461 -0.731 -19.283 1.00 96.50 552 TYR A O 1
ATOM 4339 N N . GLY A 1 553 ? 13.365 -1.493 -21.153 1.00 95.75 553 GLY A N 1
ATOM 4340 C CA . GLY A 1 553 ? 12.120 -2.140 -21.593 1.00 95.75 553 GLY A CA 1
ATOM 4341 C C . GLY A 1 553 ? 11.069 -1.190 -22.185 1.00 95.75 553 GLY A C 1
ATOM 4342 O O . GLY A 1 553 ? 9.870 -1.248 -21.896 1.00 95.75 553 GLY A O 1
ATOM 4343 N N . THR A 1 554 ? 11.506 -0.264 -23.045 1.00 96.69 554 THR A N 1
ATOM 4344 C CA . THR A 1 554 ? 10.627 0.804 -23.563 1.00 96.69 554 THR A CA 1
ATOM 4345 C C . THR A 1 554 ? 9.385 0.296 -24.304 1.00 96.69 554 THR A C 1
ATOM 4347 O O . THR A 1 554 ? 8.295 0.856 -24.148 1.00 96.69 554 THR A O 1
ATOM 4350 N N . LYS A 1 555 ? 9.508 -0.768 -25.106 1.00 96.88 555 LYS A N 1
ATOM 4351 C CA . LYS A 1 555 ? 8.381 -1.382 -25.831 1.00 96.88 555 LYS A CA 1
ATOM 4352 C C . LYS A 1 555 ? 7.298 -1.858 -24.858 1.00 96.88 555 LYS A C 1
ATOM 4354 O O . LYS A 1 555 ? 6.115 -1.603 -25.103 1.00 96.88 555 LYS A O 1
ATOM 4359 N N . GLY A 1 556 ? 7.705 -2.508 -23.767 1.00 97.00 556 GLY A N 1
ATOM 4360 C CA . GLY A 1 556 ? 6.820 -2.977 -22.710 1.00 97.00 556 GLY A CA 1
ATOM 4361 C C . GLY A 1 556 ? 6.094 -1.821 -22.027 1.00 97.00 556 GLY A C 1
ATOM 4362 O O . GLY A 1 556 ? 4.861 -1.815 -21.996 1.00 97.00 556 GLY A O 1
ATOM 4363 N N . SER A 1 557 ? 6.818 -0.786 -21.583 1.00 97.25 557 SER A N 1
ATOM 4364 C CA . SER A 1 557 ? 6.201 0.370 -20.911 1.00 97.25 557 SER A CA 1
ATOM 4365 C C . SER A 1 557 ? 5.216 1.129 -21.817 1.00 97.25 557 SER A C 1
ATOM 4367 O O . SER A 1 557 ? 4.143 1.525 -21.361 1.00 97.25 557 SER A O 1
ATOM 4369 N N . ILE A 1 558 ? 5.511 1.278 -23.120 1.00 98.44 558 ILE A N 1
ATOM 4370 C CA . ILE A 1 558 ? 4.572 1.863 -24.104 1.00 98.44 558 ILE A CA 1
ATOM 4371 C C . ILE A 1 558 ? 3.292 1.040 -24.202 1.00 98.44 558 ILE A C 1
ATOM 4373 O O . ILE A 1 558 ? 2.197 1.604 -24.258 1.00 98.44 558 ILE A O 1
ATOM 4377 N N . CYS A 1 559 ? 3.413 -0.285 -24.239 1.00 98.44 559 CYS A N 1
ATOM 4378 C CA . CYS A 1 559 ? 2.244 -1.145 -24.251 1.00 98.44 559 CYS A CA 1
ATOM 4379 C C . CYS A 1 559 ? 1.438 -1.011 -22.951 1.00 98.44 559 CYS A C 1
ATOM 4381 O O . CYS A 1 559 ? 0.224 -0.842 -23.029 1.00 98.44 559 CYS A O 1
ATOM 4383 N N . VAL A 1 560 ? 2.085 -1.019 -21.780 1.00 98.31 560 VAL A N 1
ATOM 4384 C CA . VAL A 1 560 ? 1.407 -0.897 -20.475 1.00 98.31 560 VAL A CA 1
ATOM 4385 C C . VAL A 1 560 ? 0.631 0.418 -20.388 1.00 98.31 560 VAL A C 1
ATOM 4387 O O . VAL A 1 560 ? -0.543 0.424 -20.023 1.00 98.31 560 VAL A O 1
ATOM 4390 N N . TYR A 1 561 ? 1.224 1.525 -20.837 1.00 98.19 561 TYR A N 1
ATOM 4391 C CA . TYR A 1 561 ? 0.520 2.802 -20.931 1.00 98.19 561 TYR A CA 1
ATOM 4392 C C . TYR A 1 561 ? -0.715 2.740 -21.837 1.00 98.19 561 TYR A C 1
ATOM 4394 O O . TYR A 1 561 ? -1.782 3.208 -21.440 1.00 98.19 561 TYR A O 1
ATOM 4402 N N . LYS A 1 562 ? -0.619 2.118 -23.018 1.00 98.44 562 LYS A N 1
ATOM 4403 C CA . LYS A 1 562 ? -1.785 1.924 -23.897 1.00 98.44 562 LYS A CA 1
ATOM 4404 C C . LYS A 1 562 ? -2.854 1.046 -23.244 1.00 98.44 562 LYS A C 1
ATOM 4406 O O . LYS A 1 562 ? -4.028 1.399 -23.287 1.00 98.44 562 LYS A O 1
ATOM 4411 N N . LYS A 1 563 ? -2.452 -0.050 -22.593 1.00 98.38 563 LYS A N 1
ATOM 4412 C CA . LYS A 1 563 ? -3.352 -0.964 -21.875 1.00 98.38 563 LYS A CA 1
ATOM 4413 C C . LYS A 1 563 ? -4.134 -0.252 -20.781 1.00 98.38 563 LYS A C 1
ATOM 4415 O O . LYS A 1 563 ? -5.326 -0.501 -20.655 1.00 98.38 563 LYS A O 1
ATOM 4420 N N . SER A 1 564 ? -3.507 0.686 -20.066 1.00 98.00 564 SER A N 1
ATOM 4421 C CA . SER A 1 564 ? -4.180 1.499 -19.041 1.00 98.00 564 SER A CA 1
ATOM 4422 C C . SER A 1 564 ? -5.390 2.286 -19.564 1.00 98.00 564 SER A C 1
ATOM 4424 O O . SER A 1 564 ? -6.240 2.685 -18.777 1.00 98.00 564 SER A O 1
ATOM 4426 N N . GLN A 1 565 ? -5.471 2.511 -20.879 1.00 96.69 565 GLN A N 1
ATOM 4427 C CA . GLN A 1 565 ? -6.522 3.291 -21.534 1.00 96.69 565 GLN A CA 1
ATOM 4428 C C . GLN A 1 565 ? -7.534 2.411 -22.278 1.00 96.69 565 GLN A C 1
ATOM 4430 O O . GLN A 1 565 ? -8.474 2.934 -22.880 1.00 96.69 565 GLN A O 1
ATOM 4435 N N . GLU A 1 566 ? -7.351 1.088 -22.288 1.00 97.62 566 GLU A N 1
ATOM 4436 C CA . GLU A 1 566 ? -8.236 0.194 -23.028 1.00 97.62 566 GLU A CA 1
ATOM 4437 C C . GLU A 1 566 ? -9.635 0.120 -22.396 1.00 97.62 566 GLU A C 1
ATOM 4439 O O . GLU A 1 566 ? -9.766 0.184 -21.170 1.00 97.62 566 GLU A O 1
ATOM 4444 N N . PRO A 1 567 ? -10.696 -0.099 -23.199 1.00 98.12 567 PRO A N 1
ATOM 4445 C CA . PRO A 1 567 ? -12.070 -0.133 -22.699 1.00 98.12 567 PRO A CA 1
ATOM 4446 C C . PRO A 1 567 ? -12.289 -1.088 -21.520 1.00 98.12 567 PRO A C 1
ATOM 4448 O O . PRO A 1 567 ? -12.924 -0.699 -20.544 1.00 98.12 567 PRO A O 1
ATOM 4451 N N . ARG A 1 568 ? -11.711 -2.301 -21.559 1.00 97.50 568 ARG A N 1
ATOM 4452 C CA . ARG A 1 568 ? -11.838 -3.281 -20.461 1.00 97.50 568 ARG A CA 1
ATOM 4453 C C . ARG A 1 568 ? -11.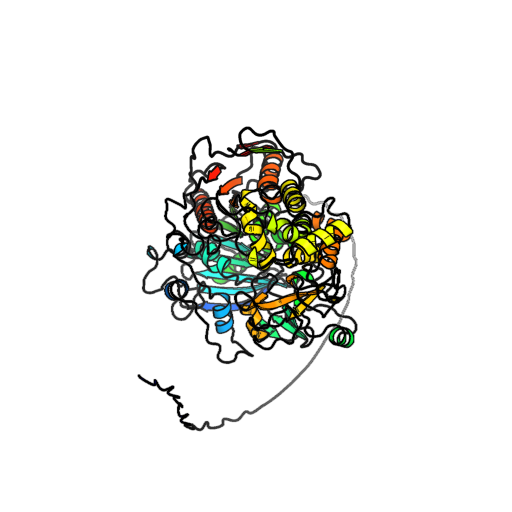235 -2.784 -19.145 1.00 97.50 568 ARG A C 1
ATOM 4455 O O . ARG A 1 568 ? -11.760 -3.091 -18.085 1.00 97.50 568 ARG A O 1
ATOM 4462 N N . VAL A 1 569 ? -10.152 -2.008 -19.216 1.00 98.56 569 VAL A N 1
ATOM 4463 C CA . VAL A 1 569 ? -9.487 -1.442 -18.035 1.00 98.56 569 VAL A CA 1
ATOM 4464 C C . VAL A 1 569 ? -10.290 -0.260 -17.503 1.00 98.56 569 VAL A C 1
ATOM 4466 O O . VAL A 1 569 ? -10.533 -0.188 -16.303 1.00 98.56 569 VAL A O 1
ATOM 4469 N N . ASN A 1 570 ? -10.794 0.607 -18.385 1.00 97.62 570 ASN A N 1
ATOM 4470 C CA . ASN A 1 570 ? -11.679 1.707 -17.994 1.00 97.62 570 ASN A CA 1
ATOM 4471 C C . ASN A 1 570 ? -12.976 1.204 -17.336 1.00 97.62 570 ASN A C 1
ATOM 4473 O O . ASN A 1 570 ? -13.462 1.825 -16.395 1.00 97.62 570 ASN A O 1
ATOM 4477 N N . GLU A 1 571 ? -13.523 0.074 -17.792 1.00 97.81 571 GLU A N 1
ATOM 4478 C CA . GLU A 1 571 ? -14.671 -0.583 -17.156 1.00 97.81 571 GLU A CA 1
ATOM 4479 C C . GLU A 1 571 ? -14.345 -1.024 -15.719 1.00 97.81 571 GLU A C 1
ATOM 4481 O O . GLU A 1 571 ? -15.116 -0.760 -14.797 1.00 97.81 571 GLU A O 1
ATOM 4486 N N . GLY A 1 572 ? -13.172 -1.630 -15.502 1.00 98.25 572 GLY A N 1
ATOM 4487 C CA . GLY A 1 572 ? -12.688 -1.976 -14.164 1.00 98.25 572 GLY A CA 1
ATOM 4488 C C . GLY A 1 572 ? -12.469 -0.753 -13.270 1.00 98.25 572 GLY A C 1
ATOM 4489 O O . GLY A 1 572 ? -12.860 -0.774 -12.105 1.00 98.25 572 GLY A O 1
ATOM 4490 N N . ILE A 1 573 ? -11.931 0.341 -13.819 1.00 98.31 573 ILE A N 1
ATOM 4491 C CA . ILE A 1 573 ? -11.747 1.609 -13.093 1.00 98.31 573 ILE A CA 1
ATOM 4492 C C . ILE A 1 573 ? -13.097 2.186 -12.637 1.00 98.31 573 ILE A C 1
ATOM 4494 O O . ILE A 1 573 ? -13.217 2.659 -11.509 1.00 98.31 573 ILE A O 1
ATOM 4498 N N . LYS A 1 574 ? -14.145 2.119 -13.469 1.00 97.38 574 LYS A N 1
ATOM 4499 C CA . LYS A 1 574 ? -15.490 2.587 -13.081 1.00 97.38 574 LYS A CA 1
ATOM 4500 C C . LYS A 1 574 ? -16.054 1.825 -11.881 1.00 97.38 574 LYS A C 1
ATOM 4502 O O . LYS A 1 574 ? -16.721 2.425 -11.046 1.00 97.38 574 LYS A O 1
ATOM 4507 N N . GLN A 1 575 ? -15.765 0.528 -11.771 1.00 97.62 575 GLN A N 1
ATOM 4508 C CA . GLN A 1 575 ? -16.242 -0.312 -10.663 1.00 97.62 575 GLN A CA 1
ATOM 4509 C C . GLN A 1 575 ? -15.625 0.074 -9.312 1.00 97.62 575 GLN A C 1
ATOM 4511 O O . GLN A 1 575 ? -16.204 -0.236 -8.275 1.00 97.62 575 GLN A O 1
ATOM 4516 N N . VAL A 1 576 ? -14.470 0.749 -9.308 1.00 97.38 576 VAL A N 1
ATOM 4517 C CA . VAL A 1 576 ? -13.761 1.129 -8.075 1.00 97.38 576 VAL A CA 1
ATOM 4518 C C . VAL A 1 576 ? -13.994 2.582 -7.667 1.00 97.38 576 VAL A C 1
ATOM 4520 O O . VAL A 1 576 ? -13.561 3.005 -6.597 1.00 97.38 576 VAL A O 1
ATOM 4523 N N . MET A 1 577 ? -14.723 3.360 -8.469 1.00 97.38 577 MET A N 1
ATOM 4524 C CA . MET A 1 577 ? -14.964 4.777 -8.204 1.00 97.38 577 MET A CA 1
ATOM 4525 C C . MET A 1 577 ? -15.690 5.010 -6.872 1.00 97.38 577 MET A C 1
ATOM 4527 O O . MET A 1 577 ? -16.663 4.336 -6.546 1.00 97.38 577 MET A O 1
ATOM 4531 N N . ALA A 1 578 ? -15.181 5.942 -6.076 1.00 97.88 578 ALA A N 1
ATOM 4532 C CA . ALA A 1 578 ? -15.633 6.289 -4.736 1.00 97.88 578 ALA A CA 1
ATOM 4533 C C . ALA A 1 578 ? -16.621 7.457 -4.780 1.00 97.88 578 ALA A C 1
ATOM 4535 O O . ALA A 1 578 ? -16.421 8.414 -5.531 1.00 97.88 578 ALA A O 1
ATOM 4536 N N . SER A 1 579 ? -17.695 7.363 -4.006 1.00 97.44 579 SER A N 1
ATOM 4537 C CA . SER A 1 579 ? -18.782 8.347 -4.000 1.00 97.44 579 SER A CA 1
ATOM 4538 C C . SER A 1 579 ? -18.447 9.616 -3.214 1.00 97.44 579 SER A C 1
ATOM 4540 O O . SER A 1 579 ? -19.026 10.666 -3.483 1.00 97.44 579 SER A O 1
ATOM 4542 N N . GLY A 1 580 ? -17.522 9.536 -2.258 1.00 97.38 580 GLY A N 1
ATOM 4543 C CA . GLY A 1 580 ? -17.249 10.573 -1.271 1.00 97.38 580 GLY A CA 1
ATOM 4544 C C . GLY A 1 580 ? -18.303 10.677 -0.164 1.00 97.38 580 GLY A C 1
ATOM 4545 O O . GLY A 1 580 ? -18.168 11.562 0.676 1.00 97.38 580 GLY A O 1
ATOM 4546 N N . ASN A 1 581 ? -19.334 9.825 -0.139 1.00 97.88 581 ASN A N 1
ATOM 4547 C CA . ASN A 1 581 ? -20.335 9.803 0.928 1.00 97.88 581 ASN A CA 1
ATOM 4548 C C . ASN A 1 581 ? -19.887 8.858 2.047 1.00 97.88 581 ASN A C 1
ATOM 4550 O O . ASN A 1 581 ? -19.840 7.660 1.822 1.00 97.88 581 ASN A O 1
ATOM 4554 N N . LEU A 1 582 ? -19.576 9.380 3.228 1.00 98.31 582 LEU A N 1
ATOM 4555 C CA . LEU A 1 582 ? -19.187 8.614 4.416 1.00 98.31 582 LEU A CA 1
ATOM 4556 C C . LEU A 1 582 ? -20.321 8.549 5.448 1.00 98.31 582 LEU A C 1
ATOM 4558 O O . LEU A 1 582 ? -20.073 8.170 6.587 1.00 98.31 582 LEU A O 1
ATOM 4562 N N . HIS A 1 583 ? -21.535 8.979 5.091 1.00 97.06 583 HIS A N 1
ATOM 4563 C CA . HIS A 1 583 ? -22.706 9.035 5.971 1.00 97.06 583 HIS A CA 1
ATOM 4564 C C . HIS A 1 583 ? -22.450 9.786 7.290 1.00 97.06 583 HIS A C 1
ATOM 4566 O O . HIS A 1 583 ? -23.058 9.501 8.317 1.00 97.06 583 HIS A O 1
ATOM 4572 N N . GLY A 1 584 ? -21.539 10.768 7.276 1.00 96.81 584 GLY A N 1
ATOM 4573 C CA . GLY A 1 584 ? -21.164 11.527 8.471 1.00 96.81 584 GLY A CA 1
ATOM 4574 C C . GLY A 1 584 ? -20.263 10.780 9.465 1.00 96.81 584 GLY A C 1
ATOM 4575 O O . GLY A 1 584 ? -20.038 11.293 10.564 1.00 96.81 584 GLY A O 1
ATOM 4576 N N . ILE A 1 585 ? -19.700 9.621 9.099 1.00 98.50 585 ILE A N 1
ATOM 4577 C CA . ILE A 1 585 ? -18.728 8.890 9.927 1.00 98.50 585 ILE A CA 1
ATOM 4578 C C . ILE A 1 585 ? -17.512 9.780 10.216 1.00 98.50 585 ILE A C 1
ATOM 4580 O O . ILE A 1 585 ? -16.916 10.403 9.323 1.00 98.50 585 ILE A O 1
ATOM 4584 N N . LYS A 1 586 ? -17.098 9.824 11.486 1.00 98.62 586 LYS A N 1
ATOM 4585 C CA . LYS A 1 586 ? -15.931 10.597 11.926 1.00 98.62 586 LYS A CA 1
ATOM 4586 C C . LYS A 1 586 ? -14.670 10.018 11.303 1.00 98.62 586 LYS A C 1
ATOM 4588 O O . LYS A 1 586 ? -14.253 8.911 11.622 1.00 98.62 586 LYS A O 1
ATOM 4593 N N . THR A 1 587 ? -14.057 10.780 10.406 1.00 98.88 587 THR A N 1
ATOM 4594 C CA . THR A 1 587 ? -13.008 10.248 9.533 1.00 98.88 587 THR A CA 1
ATOM 4595 C C . THR A 1 587 ? -11.784 11.142 9.541 1.00 98.88 587 THR A C 1
ATOM 4597 O O . THR A 1 587 ? -11.903 12.346 9.336 1.00 98.88 587 THR A O 1
ATOM 4600 N N . PHE A 1 588 ? -10.597 10.562 9.683 1.00 98.94 588 PHE A N 1
ATOM 4601 C CA . PHE A 1 588 ? -9.336 11.211 9.347 1.00 98.94 588 PHE A CA 1
ATOM 4602 C C . PHE A 1 588 ? -8.779 10.660 8.043 1.00 98.94 588 PHE A C 1
ATOM 4604 O O . PHE A 1 588 ? -8.655 9.451 7.862 1.00 98.94 588 PHE A O 1
ATOM 4611 N N . ILE A 1 589 ? -8.366 11.567 7.163 1.00 98.94 589 ILE A N 1
ATOM 4612 C CA . ILE A 1 589 ? -7.446 11.253 6.075 1.00 98.94 589 ILE A CA 1
ATOM 4613 C C . ILE A 1 589 ? -6.121 11.933 6.391 1.00 98.94 589 ILE A C 1
ATOM 4615 O O . ILE A 1 589 ? -6.060 13.161 6.456 1.00 98.94 589 ILE A O 1
ATOM 4619 N N . VAL A 1 590 ? -5.070 11.137 6.556 1.00 98.94 590 VAL A N 1
ATOM 4620 C CA . VAL A 1 590 ? -3.698 11.600 6.786 1.00 98.94 590 VAL A CA 1
ATOM 4621 C C . VAL A 1 590 ? -2.897 11.336 5.520 1.00 98.94 590 VAL A C 1
ATOM 4623 O O . VAL A 1 590 ? -2.870 10.205 5.046 1.00 98.94 590 VAL A O 1
ATOM 4626 N N . HIS A 1 591 ? -2.267 12.351 4.932 1.00 98.81 591 HIS A N 1
ATOM 4627 C CA . HIS A 1 591 ? -1.583 12.187 3.649 1.00 98.81 591 HIS A CA 1
ATOM 4628 C C . HIS A 1 591 ? -0.261 12.957 3.596 1.00 98.81 591 HIS A C 1
ATOM 4630 O O . HIS A 1 591 ? -0.215 14.154 3.881 1.00 98.81 591 HIS A O 1
ATOM 4636 N N . GLY A 1 592 ? 0.817 12.282 3.196 1.00 98.44 592 GLY A N 1
ATOM 4637 C CA . GLY A 1 592 ? 2.130 12.891 3.002 1.00 98.44 592 GLY A CA 1
ATOM 4638 C C . GLY A 1 592 ? 2.176 13.749 1.739 1.00 98.44 592 GLY A C 1
ATOM 4639 O O . GLY A 1 592 ? 1.963 13.253 0.635 1.00 98.44 592 GLY A O 1
ATOM 4640 N N . ARG A 1 593 ? 2.480 15.042 1.877 1.00 97.56 593 ARG A N 1
ATOM 4641 C CA . ARG A 1 593 ? 2.487 16.018 0.772 1.00 97.56 593 ARG A CA 1
ATOM 4642 C C . ARG A 1 593 ? 3.375 15.601 -0.403 1.00 97.56 593 ARG A C 1
ATOM 4644 O O . ARG A 1 593 ? 3.038 15.916 -1.540 1.00 97.56 593 ARG A O 1
ATOM 4651 N N . ASN A 1 594 ? 4.465 14.882 -0.129 1.00 97.50 594 ASN A N 1
ATOM 4652 C CA . ASN A 1 594 ? 5.466 14.474 -1.113 1.00 97.50 594 ASN A CA 1
ATOM 4653 C C . ASN A 1 594 ? 5.297 13.004 -1.540 1.00 97.50 594 ASN A C 1
ATOM 4655 O O . ASN A 1 594 ? 6.263 12.391 -1.991 1.00 97.50 594 ASN A O 1
ATOM 4659 N N . ASN A 1 595 ? 4.106 12.417 -1.376 1.00 97.88 595 ASN A N 1
ATOM 4660 C CA . ASN A 1 595 ? 3.843 11.042 -1.791 1.00 97.88 595 ASN A CA 1
ATOM 4661 C C . ASN A 1 595 ? 3.852 10.904 -3.323 1.00 97.88 595 ASN A C 1
ATOM 4663 O O . ASN A 1 595 ? 3.007 11.471 -4.014 1.00 97.88 595 ASN A O 1
ATOM 4667 N N . VAL A 1 596 ? 4.808 10.128 -3.842 1.00 96.94 596 VAL A N 1
ATOM 4668 C CA . VAL A 1 596 ? 4.979 9.880 -5.287 1.00 96.94 596 VAL A CA 1
ATOM 4669 C C . VAL A 1 596 ? 4.232 8.649 -5.803 1.00 96.94 596 VAL A C 1
ATOM 4671 O O . VAL A 1 596 ? 4.123 8.489 -7.019 1.00 96.94 596 VAL A O 1
ATOM 4674 N N . LYS A 1 597 ? 3.728 7.796 -4.897 1.00 96.06 597 LYS A N 1
ATOM 4675 C CA . LYS A 1 597 ? 2.983 6.562 -5.195 1.00 96.06 597 LYS A CA 1
ATOM 4676 C C . LYS A 1 597 ? 1.476 6.831 -5.232 1.00 96.06 597 LYS A C 1
ATOM 4678 O O . LYS A 1 597 ? 0.826 6.572 -6.245 1.00 96.06 597 LYS A O 1
ATOM 4683 N N . GLN A 1 598 ? 0.921 7.410 -4.167 1.00 97.12 598 GLN A N 1
ATOM 4684 C CA . GLN A 1 598 ? -0.453 7.923 -4.134 1.00 97.12 598 GLN A CA 1
ATOM 4685 C C . GLN A 1 598 ? -0.414 9.442 -4.274 1.00 97.12 598 GLN A C 1
ATOM 4687 O O . GLN A 1 598 ? -0.196 10.153 -3.300 1.00 97.12 598 GLN A O 1
ATOM 4692 N N . LEU A 1 599 ? -0.609 9.952 -5.492 1.00 97.81 599 LEU A N 1
ATOM 4693 C CA . LEU A 1 599 ? -0.537 11.392 -5.737 1.00 97.81 599 LEU A CA 1
ATOM 4694 C C . LEU A 1 599 ? -1.696 12.113 -5.019 1.00 97.81 599 LEU A C 1
ATOM 4696 O O . LEU A 1 599 ? -2.860 11.791 -5.297 1.00 97.81 599 LEU A O 1
ATOM 4700 N N . PRO A 1 600 ? -1.434 13.126 -4.162 1.00 97.31 600 PRO A N 1
ATOM 4701 C CA . PRO A 1 600 ? -2.475 13.756 -3.348 1.00 97.31 600 PRO A CA 1
ATOM 4702 C C . PRO A 1 600 ? -3.637 14.321 -4.172 1.00 97.31 600 PRO A C 1
ATOM 4704 O O . PRO A 1 600 ? -4.795 14.214 -3.772 1.00 97.31 600 PRO A O 1
ATOM 4707 N N . ASN A 1 601 ? -3.342 14.905 -5.340 1.00 97.31 601 ASN A N 1
ATOM 4708 C CA . ASN A 1 601 ? -4.342 15.530 -6.213 1.00 97.31 601 ASN A CA 1
ATOM 4709 C C . ASN A 1 601 ? -5.323 14.529 -6.839 1.00 97.31 601 ASN A C 1
ATOM 4711 O O . ASN A 1 601 ? -6.444 14.923 -7.137 1.00 97.31 601 ASN A O 1
ATOM 4715 N N . TYR A 1 602 ? -4.917 13.272 -7.034 1.00 97.62 602 TYR A N 1
ATOM 4716 C CA . TYR A 1 602 ? -5.757 12.236 -7.646 1.00 97.62 602 TYR A CA 1
ATOM 4717 C C . TYR A 1 602 ? -6.411 11.309 -6.621 1.00 97.62 602 TYR A C 1
ATOM 4719 O O . TYR A 1 602 ? -7.342 10.589 -6.963 1.00 97.62 602 TYR A O 1
ATOM 4727 N N . THR A 1 603 ? -5.964 11.377 -5.366 1.00 97.81 603 THR A N 1
ATOM 4728 C CA . THR A 1 603 ? -6.451 10.557 -4.255 1.00 97.81 603 THR A CA 1
ATOM 4729 C C . THR A 1 603 ? -7.114 11.442 -3.192 1.00 97.81 603 THR A C 1
ATOM 4731 O O . THR A 1 603 ? -8.239 11.908 -3.380 1.00 97.81 603 THR A O 1
ATOM 4734 N N . SER A 1 604 ? -6.426 11.737 -2.084 1.00 98.31 604 SER A N 1
ATOM 4735 C CA . SER A 1 604 ? -7.000 12.386 -0.904 1.00 98.31 604 SER A CA 1
ATOM 4736 C C . SER A 1 604 ? -7.550 13.787 -1.156 1.00 98.31 604 SER A C 1
ATOM 4738 O O . SER A 1 604 ? -8.657 14.067 -0.715 1.00 98.31 604 SER A O 1
ATOM 4740 N N . ARG A 1 605 ? -6.856 14.678 -1.877 1.00 98.12 605 ARG A N 1
ATOM 4741 C CA . ARG A 1 605 ? -7.364 16.048 -2.107 1.00 98.12 605 ARG A CA 1
ATOM 4742 C C . ARG A 1 605 ? -8.656 16.031 -2.924 1.00 98.12 605 ARG A C 1
ATOM 4744 O O . ARG A 1 605 ? -9.599 16.745 -2.589 1.00 98.12 605 ARG A O 1
ATOM 4751 N N . ALA A 1 606 ? -8.716 15.193 -3.960 1.00 97.81 606 ALA A N 1
ATOM 4752 C CA . ALA A 1 606 ? -9.918 15.010 -4.769 1.00 97.81 606 ALA A CA 1
ATOM 4753 C C . ALA A 1 606 ? -11.055 14.362 -3.969 1.00 97.81 606 ALA A C 1
ATOM 4755 O O . ALA A 1 606 ? -12.182 14.850 -4.033 1.00 97.81 606 ALA A O 1
ATOM 4756 N N . TYR A 1 607 ? -10.761 13.342 -3.158 1.00 98.44 607 TYR A N 1
ATOM 4757 C CA . TYR A 1 607 ? -11.752 12.703 -2.291 1.00 98.44 607 TYR A CA 1
ATOM 4758 C C . TYR A 1 607 ? -12.326 13.674 -1.252 1.00 98.44 607 TYR A C 1
ATOM 4760 O O . TYR A 1 607 ? -13.535 13.767 -1.092 1.00 98.44 607 TYR A O 1
ATOM 4768 N N . VAL A 1 608 ? -11.474 14.445 -0.572 1.00 98.50 608 VAL A N 1
ATOM 4769 C CA . VAL A 1 608 ? -11.893 15.423 0.447 1.00 98.50 608 VAL A CA 1
ATOM 4770 C C . VAL A 1 608 ? -12.750 16.523 -0.173 1.00 98.50 608 VAL A C 1
ATOM 4772 O O . VAL A 1 608 ? -13.761 16.920 0.407 1.00 98.50 608 VAL A O 1
ATOM 4775 N N . ALA A 1 609 ? -12.374 17.009 -1.358 1.00 98.31 609 ALA A N 1
ATOM 4776 C CA . ALA A 1 609 ? -13.189 17.971 -2.084 1.00 98.31 609 ALA A CA 1
ATOM 4777 C C . ALA A 1 609 ? -14.548 17.359 -2.469 1.00 98.31 609 ALA A C 1
ATOM 4779 O O . ALA A 1 609 ? -15.576 17.986 -2.222 1.00 98.31 609 ALA A O 1
ATOM 4780 N N . LEU A 1 610 ? -14.571 16.128 -2.991 1.00 98.56 610 LEU A N 1
ATOM 4781 C CA . LEU A 1 610 ? -15.804 15.413 -3.331 1.00 98.56 610 LEU A CA 1
ATOM 4782 C C . LEU A 1 610 ? -16.704 15.211 -2.103 1.00 98.56 610 LEU A C 1
ATOM 4784 O O . LEU A 1 610 ? -17.870 15.583 -2.144 1.00 98.56 610 LEU A O 1
ATOM 4788 N N . ASN A 1 611 ? -16.160 14.730 -0.987 1.00 98.50 611 ASN A N 1
ATOM 4789 C CA . ASN A 1 611 ? -16.894 14.572 0.267 1.00 98.50 611 ASN A CA 1
ATOM 4790 C C . ASN A 1 611 ? -17.486 15.904 0.755 1.00 98.50 611 ASN A C 1
ATOM 4792 O O . ASN A 1 611 ? -18.653 15.960 1.128 1.00 98.50 611 ASN A O 1
ATOM 4796 N N . SER A 1 612 ? -16.731 17.006 0.662 1.00 98.19 612 SER A N 1
ATOM 4797 C CA . SER A 1 612 ? -17.254 18.333 1.020 1.00 98.19 612 SER A CA 1
ATOM 4798 C C . SER A 1 612 ? -18.408 18.803 0.128 1.00 98.19 612 SER A C 1
ATOM 4800 O O . SER A 1 612 ? -19.197 19.638 0.556 1.00 98.19 612 SER A O 1
ATOM 4802 N N . LEU A 1 613 ? -18.502 18.301 -1.108 1.00 97.69 613 LEU A N 1
ATOM 4803 C CA . LEU A 1 613 ? -19.619 18.569 -2.014 1.00 97.69 613 LEU A CA 1
ATOM 4804 C C . LEU A 1 613 ? -20.826 17.677 -1.698 1.00 97.69 613 LEU A C 1
ATOM 4806 O O . LEU A 1 613 ? -21.959 18.137 -1.782 1.00 97.69 613 LEU A O 1
ATOM 4810 N N . VAL A 1 614 ? -20.573 16.412 -1.364 1.00 97.69 614 VAL A N 1
ATOM 4811 C CA . VAL A 1 614 ? -21.599 15.382 -1.159 1.00 97.69 614 VAL A CA 1
ATOM 4812 C C . VAL A 1 614 ? -22.274 15.513 0.205 1.00 97.69 614 VAL A C 1
ATOM 4814 O O . VAL A 1 614 ? -23.497 15.506 0.283 1.00 97.69 614 VAL A O 1
ATOM 4817 N N . GLU A 1 615 ? -21.499 15.681 1.275 1.00 97.69 615 GLU A N 1
ATOM 4818 C CA . GLU A 1 615 ? -22.024 15.769 2.645 1.00 97.69 615 GLU A CA 1
ATOM 4819 C C . GLU A 1 615 ? -22.160 17.212 3.147 1.00 97.69 615 GLU A C 1
ATOM 4821 O O . GLU A 1 615 ? -22.889 17.486 4.106 1.00 97.69 615 GLU A O 1
ATOM 4826 N N . GLY A 1 616 ? -21.444 18.160 2.533 1.00 96.62 616 GLY A N 1
ATOM 4827 C CA . GLY A 1 616 ? -21.455 19.562 2.944 1.00 96.62 616 GLY A CA 1
ATOM 4828 C C . GLY A 1 616 ? -21.129 19.729 4.431 1.00 96.62 616 GLY A C 1
ATOM 4829 O O . GLY A 1 616 ? -20.091 19.281 4.920 1.00 96.62 616 GLY A O 1
ATOM 4830 N N . LYS A 1 617 ? -22.041 20.371 5.169 1.00 95.19 617 LYS A N 1
ATOM 4831 C CA . LYS A 1 617 ? -21.903 20.621 6.615 1.00 95.19 617 LYS A CA 1
ATOM 4832 C C . LYS A 1 617 ? -22.017 19.363 7.483 1.00 95.19 617 LYS A C 1
ATOM 4834 O O . LYS A 1 617 ? -21.608 19.422 8.637 1.00 95.19 617 LYS A O 1
ATOM 4839 N N . GLN A 1 618 ? -22.569 18.265 6.959 1.00 95.94 618 GLN A N 1
ATOM 4840 C CA . GLN A 1 618 ? -22.672 17.004 7.702 1.00 95.94 618 GLN A CA 1
ATOM 4841 C C . GLN A 1 618 ? -21.327 16.272 7.781 1.00 95.94 618 GLN A C 1
ATOM 4843 O O . GLN A 1 618 ? -21.129 15.455 8.679 1.00 95.94 618 GLN A O 1
ATOM 4848 N N . SER A 1 619 ? -20.379 16.614 6.901 1.00 97.62 619 SER A N 1
ATOM 4849 C CA . SER A 1 619 ? -19.063 15.982 6.863 1.00 97.62 619 SER A CA 1
ATOM 4850 C C . SER A 1 619 ? -18.332 16.083 8.200 1.00 97.62 619 SER A C 1
ATOM 4852 O O . SER A 1 619 ? -17.990 17.169 8.682 1.00 97.62 619 SER A O 1
ATOM 4854 N N . GLN A 1 620 ? -18.013 14.920 8.765 1.00 97.75 620 GLN A N 1
ATOM 4855 C CA . GLN A 1 620 ? -17.122 14.793 9.916 1.00 97.75 620 GLN A CA 1
ATOM 4856 C C . GLN A 1 620 ? -15.668 14.527 9.504 1.00 97.75 620 GLN A C 1
ATOM 4858 O O . GLN A 1 620 ? -14.798 14.379 10.362 1.00 97.75 620 GLN A O 1
ATOM 4863 N N . LEU A 1 621 ? -15.357 14.554 8.205 1.00 98.69 621 LEU A N 1
ATOM 4864 C CA . LEU A 1 621 ? -14.016 14.280 7.703 1.00 98.69 621 LEU A CA 1
ATOM 4865 C C . LEU A 1 621 ? -13.018 15.365 8.145 1.00 98.69 621 LEU A C 1
ATOM 4867 O O . LEU A 1 621 ? -13.284 16.567 8.043 1.00 98.69 621 LEU A O 1
ATOM 4871 N N . ARG A 1 622 ? -11.829 14.966 8.599 1.00 98.62 622 ARG A N 1
ATOM 4872 C CA . ARG A 1 622 ? -10.663 15.814 8.871 1.00 98.62 622 ARG A CA 1
ATOM 4873 C C . ARG A 1 622 ? -9.518 15.418 7.947 1.00 98.62 622 ARG A C 1
ATOM 4875 O O . ARG A 1 622 ? -9.085 14.272 7.936 1.00 98.62 622 ARG A O 1
ATOM 4882 N N . TYR A 1 623 ? -9.042 16.376 7.155 1.00 98.88 623 TYR A N 1
ATOM 4883 C CA . TYR A 1 623 ? -7.899 16.170 6.272 1.00 98.88 623 TYR A CA 1
ATOM 4884 C C . TYR A 1 623 ? -6.633 16.742 6.900 1.00 98.88 623 TYR A C 1
ATOM 4886 O O . TYR A 1 623 ? -6.586 17.934 7.208 1.00 98.88 623 TYR A O 1
ATOM 4894 N N . ILE A 1 624 ? -5.636 15.884 7.085 1.00 98.88 624 ILE A N 1
ATOM 4895 C CA . ILE A 1 624 ? -4.331 16.202 7.654 1.00 98.88 624 ILE A CA 1
ATOM 4896 C C . ILE A 1 624 ? -3.290 15.982 6.559 1.00 98.88 624 ILE A C 1
ATOM 4898 O O . ILE A 1 624 ? -3.003 14.849 6.175 1.00 98.88 624 ILE A O 1
ATOM 4902 N N . GLU A 1 625 ? -2.737 17.070 6.032 1.00 98.75 625 GLU A N 1
ATOM 4903 C CA . GLU A 1 625 ? -1.669 17.004 5.035 1.00 98.75 625 GLU A CA 1
ATOM 4904 C C . GLU A 1 625 ? -0.318 17.264 5.704 1.00 98.75 625 GLU A C 1
ATOM 4906 O O . GLU A 1 625 ? -0.111 18.308 6.318 1.00 98.75 625 GLU A O 1
ATOM 4911 N N . VAL A 1 626 ? 0.611 16.320 5.602 1.00 98.69 626 VAL A N 1
ATOM 4912 C CA . VAL A 1 626 ? 1.882 16.359 6.335 1.00 98.69 626 VAL A CA 1
ATOM 4913 C C . VAL A 1 626 ? 3.012 16.752 5.391 1.00 98.69 626 VAL A C 1
ATOM 4915 O O . VAL A 1 626 ? 3.275 16.064 4.402 1.00 98.69 626 VAL A O 1
ATOM 4918 N N . GLU A 1 627 ? 3.698 17.857 5.681 1.00 97.69 627 GLU A N 1
ATOM 4919 C CA . GLU A 1 627 ? 4.896 18.246 4.931 1.00 97.69 627 GLU A CA 1
ATOM 4920 C C . GLU A 1 627 ? 6.047 17.269 5.171 1.00 97.69 627 GLU A C 1
ATOM 4922 O O . GLU A 1 627 ? 6.136 16.647 6.230 1.00 97.69 627 GLU A O 1
ATOM 4927 N N . ASN A 1 628 ? 6.959 17.161 4.201 1.00 97.00 628 ASN A N 1
ATOM 4928 C CA . ASN A 1 628 ? 8.134 16.290 4.292 1.00 97.00 628 ASN A CA 1
ATOM 4929 C C . ASN A 1 628 ? 7.792 14.817 4.581 1.00 97.00 628 ASN A C 1
ATOM 4931 O O . ASN A 1 628 ? 8.590 14.102 5.170 1.00 97.00 628 ASN A O 1
ATOM 4935 N N . ALA A 1 629 ? 6.607 14.353 4.194 1.00 98.00 629 ALA A N 1
ATOM 4936 C CA . ALA A 1 629 ? 6.198 12.963 4.338 1.00 98.00 629 ALA A CA 1
ATOM 4937 C C . ALA A 1 629 ? 5.742 12.406 2.986 1.00 98.00 629 ALA A C 1
ATOM 4939 O O . ALA A 1 629 ? 5.272 13.144 2.115 1.00 98.00 629 ALA A O 1
ATOM 4940 N N . SER A 1 630 ? 5.900 11.097 2.821 1.00 97.19 630 SER A N 1
ATOM 4941 C CA . SER A 1 630 ? 5.590 10.343 1.602 1.00 97.19 630 SER A CA 1
ATOM 4942 C C . SER A 1 630 ? 4.964 8.993 1.994 1.00 97.19 630 SER A C 1
ATOM 4944 O O . SER A 1 630 ? 4.474 8.839 3.113 1.00 97.19 630 SER A O 1
ATOM 4946 N N . TYR A 1 631 ? 4.982 8.012 1.092 1.00 93.56 631 TYR A N 1
ATOM 4947 C CA . TYR A 1 631 ? 4.739 6.599 1.414 1.00 93.56 631 TYR A CA 1
ATOM 4948 C C . TYR A 1 631 ? 5.949 5.929 2.104 1.00 93.56 631 TYR A C 1
ATOM 4950 O O . TYR A 1 631 ? 5.851 4.796 2.564 1.00 93.56 631 TYR A O 1
ATOM 4958 N N . LEU A 1 632 ? 7.087 6.631 2.165 1.00 93.44 632 LEU A N 1
ATOM 4959 C CA . LEU A 1 632 ? 8.340 6.197 2.786 1.00 93.44 632 LEU A CA 1
ATOM 4960 C C . LEU A 1 632 ? 8.456 6.677 4.240 1.00 93.44 632 LEU A C 1
ATOM 4962 O O . LEU A 1 632 ? 7.971 7.752 4.588 1.00 93.44 632 LEU A O 1
ATOM 4966 N N . ASP A 1 633 ? 9.208 5.936 5.056 1.00 89.19 633 ASP A N 1
ATOM 4967 C CA . ASP A 1 633 ? 9.300 6.152 6.513 1.00 89.19 633 ASP A CA 1
ATOM 4968 C C . ASP A 1 633 ? 10.378 7.149 6.964 1.00 89.19 633 ASP A C 1
ATOM 4970 O O . ASP A 1 633 ? 10.740 7.184 8.139 1.00 89.19 633 ASP A O 1
ATOM 4974 N N . GLY A 1 634 ? 10.980 7.907 6.044 1.00 91.50 634 GLY A N 1
ATOM 4975 C CA . GLY A 1 634 ? 12.133 8.750 6.388 1.00 91.50 634 GLY A CA 1
ATOM 4976 C C . GLY A 1 634 ? 13.355 7.939 6.844 1.00 91.50 634 GLY A C 1
ATOM 4977 O O . GLY A 1 634 ? 14.076 8.341 7.759 1.00 91.50 634 GLY A O 1
ATOM 4978 N N . ARG A 1 635 ? 13.581 6.774 6.222 1.00 93.69 635 ARG A N 1
ATOM 4979 C CA . ARG A 1 635 ? 14.812 5.972 6.341 1.00 93.69 635 ARG A CA 1
ATOM 4980 C C . ARG A 1 635 ? 15.764 6.301 5.194 1.00 93.69 635 ARG A C 1
ATOM 4982 O O . ARG A 1 635 ? 15.334 6.826 4.168 1.00 93.69 635 ARG A O 1
ATOM 4989 N N . ALA A 1 636 ? 17.043 5.955 5.343 1.00 92.75 636 ALA A N 1
ATOM 4990 C CA . ALA A 1 636 ? 18.020 6.101 4.268 1.00 92.75 636 ALA A CA 1
ATOM 4991 C C . ALA A 1 636 ? 17.512 5.392 2.994 1.00 92.75 636 ALA A C 1
ATOM 4993 O O . ALA A 1 636 ? 17.048 4.252 3.089 1.00 92.75 636 ALA A O 1
ATOM 4994 N N . PRO A 1 637 ? 17.581 6.031 1.813 1.00 93.94 637 PRO A N 1
ATOM 4995 C CA . PRO A 1 637 ? 18.340 7.249 1.492 1.00 93.94 637 PRO A CA 1
ATOM 4996 C C . PRO A 1 637 ? 17.561 8.582 1.616 1.00 93.94 637 PRO A C 1
ATOM 4998 O O . PRO A 1 637 ? 17.972 9.591 1.055 1.00 93.94 637 PRO A O 1
ATOM 5001 N N . PHE A 1 638 ? 16.422 8.602 2.309 1.00 95.19 638 PHE A N 1
ATOM 5002 C CA . PHE A 1 638 ? 15.565 9.786 2.477 1.00 95.19 638 PHE A CA 1
ATOM 5003 C C . PHE A 1 638 ? 15.443 10.243 3.933 1.00 95.19 638 PHE A C 1
ATOM 5005 O O . PHE A 1 638 ? 14.565 11.027 4.281 1.00 95.19 638 PHE A O 1
ATOM 5012 N N . ASP A 1 639 ? 16.322 9.766 4.806 1.00 94.50 639 ASP A N 1
ATOM 5013 C CA . ASP A 1 639 ? 16.327 10.069 6.235 1.00 94.50 639 ASP A CA 1
ATOM 5014 C C . ASP A 1 639 ? 16.581 11.542 6.559 1.00 94.50 639 ASP A C 1
ATOM 5016 O O . ASP A 1 639 ? 16.187 12.019 7.622 1.00 94.50 639 ASP A O 1
ATOM 5020 N N . ASN A 1 640 ? 17.199 12.278 5.640 1.00 93.50 640 ASN A N 1
ATOM 5021 C CA . ASN A 1 640 ? 17.438 13.712 5.757 1.00 93.50 640 ASN A CA 1
ATOM 5022 C C . ASN A 1 640 ? 16.297 14.587 5.207 1.00 93.50 640 ASN A C 1
ATOM 5024 O O . ASN A 1 640 ? 16.239 15.766 5.559 1.00 93.50 640 ASN A O 1
ATOM 5028 N N . THR A 1 641 ? 15.410 14.044 4.366 1.00 94.19 641 THR A N 1
ATOM 5029 C CA . THR A 1 641 ? 14.399 14.805 3.601 1.00 94.19 641 THR A CA 1
ATOM 5030 C C . THR A 1 641 ? 12.959 14.408 3.909 1.00 94.19 641 THR A C 1
ATOM 5032 O O . THR A 1 641 ? 12.066 15.239 3.753 1.00 94.19 641 THR A O 1
ATOM 5035 N N . LEU A 1 642 ? 12.723 13.179 4.372 1.00 96.56 642 LEU A N 1
ATOM 5036 C CA . LEU A 1 642 ? 11.398 12.654 4.681 1.00 96.56 642 LEU A CA 1
ATOM 5037 C C . LEU A 1 642 ? 11.255 12.265 6.159 1.00 96.56 642 LEU A C 1
ATOM 5039 O O . LEU A 1 642 ? 12.232 12.009 6.862 1.00 96.56 642 LEU A O 1
ATOM 5043 N N . LEU A 1 643 ? 10.007 12.217 6.617 1.00 97.50 643 LEU A N 1
ATOM 5044 C CA . LEU A 1 643 ? 9.577 11.862 7.967 1.00 97.50 643 LEU A CA 1
ATOM 5045 C C . LEU A 1 643 ? 8.518 10.745 7.899 1.00 97.50 643 LEU A C 1
ATOM 5047 O O . LEU A 1 643 ? 7.777 10.676 6.912 1.00 97.50 643 LEU A O 1
ATOM 5051 N N . PRO A 1 644 ? 8.413 9.888 8.931 1.00 97.06 644 PRO A N 1
ATOM 5052 C CA . PRO A 1 644 ? 7.463 8.779 8.944 1.00 97.06 644 PRO A CA 1
ATOM 5053 C C . PRO A 1 644 ? 6.016 9.263 9.043 1.00 97.06 644 PRO A C 1
ATOM 5055 O O . PRO A 1 644 ? 5.636 9.964 9.982 1.00 97.06 644 PRO A O 1
ATOM 5058 N N . ILE A 1 645 ? 5.186 8.835 8.092 1.00 97.81 645 ILE A N 1
ATOM 5059 C CA . ILE A 1 645 ? 3.753 9.153 8.082 1.00 97.81 645 ILE A CA 1
ATOM 5060 C C . ILE A 1 645 ? 2.971 8.381 9.157 1.00 97.81 645 ILE A C 1
ATOM 5062 O O . ILE A 1 645 ? 1.940 8.860 9.620 1.00 97.81 645 ILE A O 1
ATOM 5066 N N . ASP A 1 646 ? 3.467 7.213 9.581 1.00 97.31 646 ASP A N 1
ATOM 5067 C CA . ASP A 1 646 ? 2.784 6.339 10.545 1.00 97.31 646 ASP A CA 1
ATOM 5068 C C . ASP A 1 646 ? 2.583 7.019 11.916 1.00 97.31 646 ASP A C 1
ATOM 5070 O O . ASP A 1 646 ? 1.526 6.839 12.518 1.00 97.31 646 ASP A O 1
ATOM 5074 N N . TYR A 1 647 ? 3.501 7.903 12.342 1.00 97.88 647 TYR A N 1
ATOM 5075 C CA . TYR A 1 647 ? 3.326 8.762 13.529 1.00 97.88 647 TYR A CA 1
ATOM 5076 C C . TYR A 1 647 ? 2.006 9.549 13.483 1.00 97.88 647 TYR A C 1
ATOM 5078 O O . TYR A 1 647 ? 1.276 9.624 14.465 1.00 97.88 647 TYR A O 1
ATOM 5086 N N . TYR A 1 648 ? 1.674 10.103 12.316 1.00 98.50 648 TYR A N 1
ATOM 5087 C CA . TYR A 1 648 ? 0.475 10.915 12.119 1.00 98.50 648 TYR A CA 1
ATOM 5088 C C . TYR A 1 648 ? -0.801 10.087 12.005 1.00 98.50 648 TYR A C 1
ATOM 5090 O O . TYR A 1 648 ? -1.882 10.587 12.304 1.00 98.50 648 TYR A O 1
ATOM 5098 N N . GLY A 1 649 ? -0.687 8.834 11.561 1.00 98.50 649 GLY A N 1
ATOM 5099 C CA . GLY A 1 649 ? -1.792 7.886 11.628 1.00 98.50 649 GLY A CA 1
ATOM 5100 C C . GLY A 1 649 ? -2.150 7.555 13.077 1.00 98.50 649 GLY A C 1
ATOM 5101 O O . GLY A 1 649 ? -3.329 7.583 13.419 1.00 98.50 649 GLY A O 1
ATOM 5102 N N . GLU A 1 650 ? -1.138 7.292 13.909 1.00 98.31 650 GLU A N 1
ATOM 5103 C CA . GLU A 1 650 ? -1.312 6.999 15.336 1.00 98.31 650 GLU A CA 1
ATOM 5104 C C . GLU A 1 650 ? -1.900 8.211 16.078 1.00 98.31 650 GLU A C 1
ATOM 5106 O O . GLU A 1 650 ? -2.899 8.097 16.778 1.00 98.31 650 GLU A O 1
ATOM 5111 N N . ASP A 1 651 ? -1.375 9.409 15.824 1.00 98.50 651 ASP A N 1
ATOM 5112 C CA . ASP A 1 651 ? -1.909 10.654 16.391 1.00 98.50 651 ASP A CA 1
ATOM 5113 C C . ASP A 1 651 ? -3.375 10.911 15.967 1.00 98.50 651 ASP A C 1
ATOM 5115 O O . ASP A 1 651 ? -4.220 11.316 16.765 1.00 98.50 651 ASP A O 1
ATOM 5119 N N . ALA A 1 652 ? -3.735 10.611 14.713 1.00 98.81 652 ALA A N 1
ATOM 5120 C CA . ALA A 1 652 ? -5.112 10.756 14.236 1.00 98.81 652 ALA A CA 1
ATOM 5121 C C . ALA A 1 652 ? -6.093 9.772 14.900 1.00 98.81 652 ALA A C 1
ATOM 5123 O O . ALA A 1 652 ? -7.224 10.163 15.208 1.00 98.81 652 ALA A O 1
ATOM 5124 N N . ILE A 1 653 ? -5.690 8.515 15.122 1.00 98.81 653 ILE A N 1
ATOM 5125 C CA . ILE A 1 653 ? -6.550 7.530 15.795 1.00 98.81 653 ILE A CA 1
ATOM 5126 C C . ILE A 1 653 ? -6.699 7.849 17.289 1.00 98.81 653 ILE A C 1
ATOM 5128 O O . ILE A 1 653 ? -7.795 7.694 17.821 1.00 98.81 653 ILE A O 1
ATOM 5132 N N . GLU A 1 654 ? -5.677 8.421 17.935 1.00 98.38 654 GLU A N 1
ATOM 5133 C CA . GLU A 1 654 ? -5.773 8.949 19.305 1.00 98.38 654 GLU A CA 1
ATOM 5134 C C . GLU A 1 654 ? -6.796 10.095 19.411 1.00 98.38 654 GLU A C 1
ATOM 5136 O O . GLU A 1 654 ? -7.659 10.088 20.293 1.00 98.38 654 GLU A O 1
ATOM 5141 N N . TRP A 1 655 ? -6.788 11.053 18.472 1.00 98.56 655 TRP A N 1
ATOM 5142 C CA . TRP A 1 655 ? -7.806 12.115 18.420 1.00 98.56 655 TRP A CA 1
ATOM 5143 C C . TRP A 1 655 ? -9.222 11.568 18.243 1.00 98.56 655 TRP A C 1
ATOM 5145 O O . TRP A 1 655 ? -10.174 12.063 18.855 1.00 98.56 655 TRP A O 1
ATOM 5155 N N . LEU A 1 656 ? -9.367 10.560 17.385 1.00 98.44 656 LEU A N 1
ATOM 5156 C CA . LEU A 1 656 ? -10.649 9.926 17.118 1.00 98.44 656 LEU A CA 1
ATOM 5157 C C . LEU A 1 656 ? -11.155 9.157 18.345 1.00 98.44 656 LEU A C 1
ATOM 5159 O O . LEU A 1 656 ? -12.311 9.325 18.736 1.00 98.44 656 LEU A O 1
ATOM 5163 N N . TRP A 1 657 ? -10.279 8.392 18.998 1.00 98.62 657 TRP A N 1
ATOM 5164 C CA . TRP A 1 657 ? -10.566 7.693 20.246 1.00 98.62 657 TRP A CA 1
ATOM 5165 C C . TRP A 1 657 ? -10.981 8.660 21.354 1.00 98.62 657 TRP A C 1
ATOM 5167 O O . TRP A 1 657 ? -12.022 8.465 21.983 1.00 98.62 657 TRP A O 1
ATOM 5177 N N . ALA A 1 658 ? -10.231 9.746 21.563 1.00 98.38 658 ALA A N 1
ATOM 5178 C CA . ALA A 1 658 ? -10.555 10.758 22.564 1.00 98.38 658 ALA A CA 1
ATOM 5179 C C . ALA A 1 658 ? -11.909 11.438 22.295 1.00 98.38 658 ALA A C 1
ATOM 5181 O O . ALA A 1 658 ? -12.652 11.734 23.234 1.00 98.38 658 ALA A O 1
ATOM 5182 N N . ASN A 1 659 ? -12.272 11.664 21.028 1.00 98.31 659 ASN A N 1
ATOM 5183 C CA . ASN A 1 659 ? -13.601 12.166 20.683 1.00 98.31 659 ASN A CA 1
ATOM 5184 C C . ASN A 1 659 ? -14.704 11.158 21.023 1.00 98.31 659 ASN A C 1
ATOM 5186 O O . ASN A 1 659 ? -15.708 11.542 21.616 1.00 98.31 659 ASN A O 1
ATOM 5190 N N . LEU A 1 660 ? -14.519 9.892 20.648 1.00 97.81 660 LEU A N 1
ATOM 5191 C CA . LEU A 1 660 ? -15.540 8.852 20.778 1.00 97.81 660 LEU A CA 1
ATOM 5192 C C . LEU A 1 660 ? -15.726 8.369 22.221 1.00 97.81 660 LEU A C 1
ATOM 5194 O O . LEU A 1 660 ? -16.825 7.967 22.587 1.00 97.81 660 LEU A O 1
ATOM 5198 N N . THR A 1 661 ? -14.686 8.443 23.052 1.00 97.62 661 THR A N 1
ATOM 5199 C CA . THR A 1 661 ? -14.720 7.935 24.435 1.00 97.62 661 THR A CA 1
ATOM 5200 C C . THR A 1 661 ? -14.837 9.029 25.492 1.00 97.62 661 THR A C 1
ATOM 5202 O O . THR A 1 661 ? -15.439 8.796 26.539 1.00 97.62 661 THR A O 1
ATOM 5205 N N . ASN A 1 662 ? -14.303 10.226 25.220 1.00 96.62 662 ASN A N 1
ATOM 5206 C CA . ASN A 1 662 ? -14.203 11.319 26.193 1.00 96.62 662 ASN A CA 1
ATOM 5207 C C . ASN A 1 662 ? -14.849 12.628 25.708 1.00 96.62 662 ASN A C 1
ATOM 5209 O O . ASN A 1 662 ? -14.672 13.665 26.345 1.00 96.62 662 ASN A O 1
ATOM 5213 N N . ASN A 1 663 ? -15.581 12.615 24.585 1.00 93.94 663 ASN A N 1
ATOM 5214 C CA . ASN A 1 663 ? -16.205 13.799 23.979 1.00 93.94 663 ASN A CA 1
ATOM 5215 C C . ASN A 1 663 ? -15.221 14.947 23.666 1.00 93.94 663 ASN A C 1
ATOM 5217 O O . ASN A 1 663 ? -15.622 16.111 23.587 1.00 93.94 663 ASN A O 1
ATOM 5221 N N . ALA A 1 664 ? -13.932 14.647 23.464 1.00 96.50 664 ALA A N 1
ATOM 5222 C CA . ALA A 1 664 ? -12.957 15.645 23.030 1.00 96.50 664 ALA A CA 1
ATOM 5223 C C . ALA A 1 664 ? -13.344 16.215 21.655 1.00 96.50 664 ALA A C 1
ATOM 5225 O O . ALA A 1 664 ? -13.842 15.493 20.792 1.00 96.50 664 ALA A O 1
ATOM 5226 N N . THR A 1 665 ? -13.114 17.502 21.400 1.00 95.75 665 THR A N 1
ATOM 5227 C CA . THR A 1 665 ? -13.402 18.077 20.078 1.00 95.75 665 THR A CA 1
ATOM 5228 C C . THR A 1 665 ? -12.333 17.673 19.068 1.00 95.75 665 THR A C 1
ATOM 5230 O O . THR A 1 665 ? -11.138 17.767 19.341 1.00 95.75 665 THR A O 1
ATOM 5233 N N . LEU A 1 666 ? -12.764 17.235 17.880 1.00 96.19 666 LEU A N 1
ATOM 5234 C CA . LEU A 1 666 ? -11.833 16.863 16.816 1.00 96.19 666 LEU A CA 1
ATOM 5235 C C . LEU A 1 666 ? -11.053 18.090 16.310 1.00 96.19 666 LEU A C 1
ATOM 5237 O O . LEU A 1 666 ? -11.674 19.136 16.085 1.00 96.19 666 LEU A O 1
ATOM 5241 N N . PRO A 1 667 ? -9.741 17.958 16.034 1.00 97.62 667 PRO A N 1
ATOM 5242 C CA . PRO A 1 667 ? -8.951 18.996 15.381 1.00 97.62 667 PRO A CA 1
ATOM 5243 C C . PRO A 1 667 ? -9.562 19.393 14.036 1.00 97.62 667 PRO A C 1
ATOM 5245 O O . PRO A 1 667 ? -10.250 18.610 13.373 1.00 97.62 667 PRO A O 1
ATOM 5248 N N . VAL A 1 668 ? -9.290 20.618 13.597 1.00 97.38 668 VAL A N 1
ATOM 5249 C CA . VAL A 1 668 ? -9.659 21.062 12.245 1.00 97.38 668 VAL A CA 1
ATOM 5250 C C . VAL A 1 668 ? -8.746 20.433 11.184 1.00 97.38 668 VAL A C 1
ATOM 5252 O O . VAL A 1 668 ? -7.652 19.947 11.474 1.00 97.38 668 VAL A O 1
ATOM 5255 N N . SER A 1 669 ? -9.198 20.445 9.924 1.00 98.56 669 SER A N 1
ATOM 5256 C CA . SER A 1 669 ? -8.348 20.040 8.793 1.00 98.56 669 SER A CA 1
ATOM 5257 C C . SER A 1 669 ? -7.161 20.992 8.665 1.00 98.56 669 SER A C 1
ATOM 5259 O O . SER A 1 669 ? -7.339 22.208 8.762 1.00 98.56 669 SER A O 1
ATOM 5261 N N . GLN A 1 670 ? -5.958 20.455 8.469 1.00 98.62 670 GLN A N 1
ATOM 5262 C CA . GLN A 1 670 ? -4.739 21.249 8.563 1.00 98.62 670 GLN A CA 1
ATOM 5263 C C . GLN A 1 670 ? -3.564 20.682 7.771 1.00 98.62 670 GLN A C 1
ATOM 5265 O O . GLN A 1 670 ? -3.479 19.484 7.511 1.00 98.62 670 GLN A O 1
ATOM 5270 N N . VAL A 1 671 ? -2.631 21.569 7.442 1.00 98.62 671 VAL A N 1
ATOM 5271 C CA . VAL A 1 671 ? -1.279 21.220 7.027 1.00 98.62 671 VAL A CA 1
ATOM 5272 C C . VAL A 1 671 ? -0.395 21.169 8.269 1.00 98.62 671 VAL A C 1
ATOM 5274 O O . VAL A 1 671 ? -0.232 22.178 8.963 1.00 98.62 671 VAL A O 1
ATOM 5277 N N . VAL A 1 672 ? 0.215 20.018 8.534 1.00 98.25 672 VAL A N 1
ATOM 5278 C CA . VAL A 1 672 ? 1.209 19.883 9.598 1.00 98.25 672 VAL A CA 1
ATOM 5279 C C . VAL A 1 672 ? 2.570 20.326 9.066 1.00 98.25 672 VAL A C 1
ATOM 5281 O O . VAL A 1 672 ? 3.159 19.685 8.194 1.00 98.25 672 VAL A O 1
ATOM 5284 N N . ARG A 1 673 ? 3.068 21.444 9.607 1.00 96.62 673 ARG A N 1
ATOM 5285 C CA . ARG A 1 673 ? 4.328 22.090 9.203 1.00 96.62 673 ARG A CA 1
ATOM 5286 C C . ARG A 1 673 ? 5.522 21.474 9.919 1.00 96.62 673 ARG A C 1
ATOM 5288 O O . ARG A 1 673 ? 5.966 21.978 10.960 1.00 96.62 673 ARG A O 1
ATOM 5295 N N . THR A 1 674 ? 5.995 20.358 9.389 1.00 96.19 674 THR A N 1
ATOM 5296 C CA . THR A 1 674 ? 7.103 19.582 9.953 1.00 96.19 674 THR A CA 1
ATOM 5297 C C . THR A 1 674 ? 8.463 20.193 9.609 1.00 96.19 674 THR A C 1
ATOM 5299 O O . THR A 1 674 ? 8.566 21.141 8.829 1.00 96.19 674 THR A O 1
ATOM 5302 N N . LYS A 1 675 ? 9.534 19.656 10.203 1.00 95.50 675 LYS A N 1
ATOM 5303 C CA . LYS A 1 675 ? 10.911 20.026 9.857 1.00 95.50 675 LYS A CA 1
ATOM 5304 C C . LYS A 1 675 ? 11.728 18.770 9.595 1.00 95.50 675 LYS A C 1
ATOM 5306 O O . LYS A 1 675 ? 11.808 17.896 10.459 1.00 95.50 675 LYS A O 1
ATOM 5311 N N . THR A 1 676 ? 12.368 18.699 8.432 1.00 93.88 676 THR A N 1
ATOM 5312 C CA . THR A 1 676 ? 13.254 17.581 8.092 1.00 93.88 676 THR A CA 1
ATOM 5313 C C . THR A 1 676 ? 14.408 17.452 9.088 1.00 93.88 676 THR A C 1
ATOM 5315 O O . THR A 1 676 ? 14.773 18.408 9.782 1.00 93.88 676 THR A O 1
ATOM 5318 N N . ARG A 1 677 ? 14.987 16.252 9.181 1.00 93.56 677 ARG A N 1
ATOM 5319 C CA . ARG A 1 677 ? 16.161 15.994 10.031 1.00 93.56 677 ARG A CA 1
ATOM 5320 C C . ARG A 1 677 ? 17.419 16.689 9.498 1.00 93.56 677 ARG A C 1
ATOM 5322 O O . ARG A 1 677 ? 18.276 17.066 10.293 1.00 93.56 677 ARG A O 1
ATOM 5329 N N . GLY A 1 678 ? 17.492 16.912 8.182 1.00 91.19 678 GLY A N 1
ATOM 5330 C CA . GLY A 1 678 ? 18.618 17.564 7.517 1.00 91.19 678 GLY A CA 1
ATOM 5331 C C . GLY A 1 678 ? 19.892 16.714 7.508 1.00 91.19 678 GLY A C 1
ATOM 5332 O O . GLY A 1 678 ? 19.896 15.555 7.925 1.00 91.19 678 GLY A O 1
ATOM 5333 N N . GLY A 1 679 ? 20.983 17.304 7.019 1.00 88.88 679 GLY A N 1
ATOM 5334 C CA . GLY A 1 679 ? 22.268 16.623 6.857 1.00 88.88 679 GLY A CA 1
ATOM 5335 C C . GLY A 1 679 ? 22.337 15.734 5.611 1.00 88.88 679 GLY A C 1
ATOM 5336 O O . GLY A 1 679 ? 21.515 15.838 4.699 1.00 88.88 679 GLY A O 1
ATOM 5337 N N . LYS A 1 680 ? 23.348 14.861 5.574 1.00 89.50 680 LYS A N 1
ATOM 5338 C CA . LYS A 1 680 ? 23.597 13.934 4.462 1.00 89.50 680 LYS A CA 1
ATOM 5339 C C . LYS A 1 680 ? 22.719 12.685 4.577 1.00 89.50 680 LYS A C 1
ATOM 5341 O O . LYS A 1 680 ? 22.588 12.135 5.672 1.00 89.50 680 LYS A O 1
ATOM 5346 N N . SER A 1 681 ? 22.195 12.203 3.450 1.00 91.06 681 SER A N 1
ATOM 5347 C CA . SER A 1 681 ? 21.487 10.915 3.378 1.00 91.06 681 SER A CA 1
ATOM 5348 C C . SER A 1 681 ? 22.320 9.773 3.989 1.00 91.06 681 SER A C 1
ATOM 5350 O O . SER A 1 681 ? 23.517 9.639 3.721 1.00 91.06 681 SER A O 1
ATOM 5352 N N . GLY A 1 682 ? 21.684 8.942 4.814 1.00 91.75 682 GLY A N 1
ATOM 5353 C CA . GLY A 1 682 ? 22.284 7.846 5.580 1.00 91.75 682 GLY A CA 1
ATOM 5354 C C . GLY A 1 682 ? 22.876 8.253 6.932 1.00 91.75 682 GLY A C 1
ATOM 5355 O O . GLY A 1 682 ? 23.239 7.381 7.725 1.00 91.75 682 GLY A O 1
ATOM 5356 N N . TYR A 1 683 ? 22.979 9.555 7.205 1.00 92.25 683 TYR A N 1
ATOM 5357 C CA . TYR A 1 683 ? 23.624 10.109 8.397 1.00 92.25 683 TYR A CA 1
ATOM 5358 C C . TYR A 1 683 ? 22.772 11.173 9.090 1.00 92.25 683 TYR A C 1
ATOM 5360 O O . TYR A 1 683 ? 23.290 11.915 9.928 1.00 92.25 683 TYR A O 1
ATOM 5368 N N . ALA A 1 684 ? 21.482 11.279 8.762 1.00 93.19 684 ALA A N 1
ATOM 5369 C CA . ALA A 1 684 ? 20.636 12.276 9.394 1.00 93.19 684 ALA A CA 1
ATOM 5370 C C . ALA A 1 684 ? 20.545 12.019 10.917 1.00 93.19 684 ALA A C 1
ATOM 5372 O O . ALA A 1 684 ? 20.513 10.859 11.350 1.00 93.19 684 ALA A O 1
ATOM 5373 N N . PRO A 1 685 ? 20.483 13.069 11.757 1.00 94.00 685 PRO A N 1
ATOM 5374 C CA . PRO A 1 685 ? 20.397 12.921 13.214 1.00 94.00 685 PRO A CA 1
ATOM 5375 C C . PRO A 1 685 ? 19.120 12.181 13.625 1.00 94.00 685 PRO A C 1
ATOM 5377 O O . PRO A 1 685 ? 18.176 12.119 12.845 1.00 94.00 685 PRO A O 1
ATOM 5380 N N . GLN A 1 686 ? 19.064 11.628 14.839 1.00 94.75 686 GLN A N 1
ATOM 5381 C CA . GLN A 1 686 ? 17.843 10.995 15.351 1.00 94.75 686 GLN A CA 1
ATOM 5382 C C . GLN A 1 686 ? 16.667 11.983 15.343 1.00 94.75 686 GLN A C 1
ATOM 5384 O O . GLN A 1 686 ? 16.830 13.161 15.665 1.00 94.75 686 GLN A O 1
ATOM 5389 N N . ILE A 1 687 ? 15.486 11.498 14.964 1.00 95.50 687 ILE A N 1
ATOM 5390 C CA . ILE A 1 687 ? 14.268 12.301 14.965 1.00 95.50 687 ILE A CA 1
ATOM 5391 C C . ILE A 1 687 ? 13.908 12.744 16.391 1.00 95.50 687 ILE A C 1
ATOM 5393 O O . ILE A 1 687 ? 14.134 12.026 17.366 1.00 95.50 687 ILE A O 1
ATOM 5397 N N . THR A 1 688 ? 13.289 13.913 16.512 1.00 94.25 688 THR A N 1
ATOM 5398 C CA . THR A 1 688 ? 12.764 14.430 17.783 1.00 94.25 688 THR A CA 1
ATOM 5399 C C . THR A 1 688 ? 11.392 15.073 17.572 1.00 94.25 688 THR A C 1
ATOM 5401 O O . THR A 1 688 ? 10.963 15.272 16.432 1.00 94.25 688 THR A O 1
ATOM 5404 N N . ASN A 1 689 ? 10.744 15.507 18.655 1.00 92.50 689 ASN A N 1
ATOM 5405 C CA . ASN A 1 689 ? 9.508 16.305 18.603 1.00 92.50 689 ASN A CA 1
ATOM 5406 C C . ASN A 1 689 ? 9.673 17.646 17.857 1.00 92.50 689 ASN A C 1
ATOM 5408 O O . ASN A 1 689 ? 8.694 18.269 17.459 1.00 92.50 689 ASN A O 1
ATOM 5412 N N . ASN A 1 690 ? 10.910 18.104 17.625 1.00 93.38 690 ASN A N 1
ATOM 5413 C CA . ASN A 1 690 ? 11.156 19.278 16.783 1.00 93.38 690 ASN A CA 1
ATOM 5414 C C . ASN A 1 690 ? 10.952 18.979 15.288 1.00 93.38 690 ASN A C 1
ATOM 5416 O O . ASN A 1 690 ? 10.710 19.900 14.505 1.00 93.38 690 ASN A O 1
ATOM 5420 N N . ASN A 1 691 ? 11.080 17.709 14.890 1.00 96.56 691 ASN A N 1
ATOM 5421 C CA . ASN A 1 691 ? 10.862 17.241 13.524 1.00 96.56 691 ASN A CA 1
ATOM 5422 C C . ASN A 1 691 ? 9.406 16.810 13.324 1.00 96.56 691 ASN A C 1
ATOM 5424 O O . ASN A 1 691 ? 8.737 17.313 12.417 1.00 96.56 691 ASN A O 1
ATOM 5428 N N . LEU A 1 692 ? 8.929 15.916 14.201 1.00 94.75 692 LEU A N 1
ATOM 5429 C CA . LEU A 1 692 ? 7.552 15.431 14.251 1.00 94.75 692 LEU A CA 1
ATOM 5430 C C . LEU A 1 692 ? 6.727 16.335 15.163 1.00 94.75 692 LEU A C 1
ATOM 5432 O O . LEU A 1 692 ? 6.737 16.187 16.382 1.00 94.75 692 LEU A O 1
ATOM 5436 N N . LYS A 1 693 ? 6.024 17.296 14.565 1.00 94.19 693 LYS A N 1
ATOM 5437 C CA . LYS A 1 693 ? 5.028 18.089 15.293 1.00 94.19 693 LYS A CA 1
ATOM 5438 C C . LYS A 1 693 ? 3.701 17.335 15.302 1.00 94.19 693 LYS A C 1
ATOM 5440 O O . LYS A 1 693 ? 3.327 16.908 14.212 1.00 94.19 693 LYS A O 1
ATOM 5445 N N . PRO A 1 694 ? 2.995 17.213 16.436 1.00 96.12 694 PRO A N 1
ATOM 5446 C CA . PRO A 1 694 ? 1.682 16.573 16.490 1.00 96.12 694 PRO A CA 1
ATOM 5447 C C . PRO A 1 694 ? 0.612 17.380 15.740 1.00 96.12 694 PRO A C 1
ATOM 5449 O O . PRO A 1 694 ? 0.780 18.572 15.455 1.00 96.12 694 PRO A O 1
ATOM 5452 N N . ILE A 1 695 ? -0.509 16.727 15.448 1.00 98.25 695 ILE A N 1
ATOM 5453 C CA . ILE A 1 695 ? -1.743 17.322 14.943 1.00 98.25 695 ILE A CA 1
ATOM 5454 C C . ILE A 1 695 ? -2.281 18.274 16.014 1.00 98.25 695 ILE A C 1
ATOM 5456 O O . ILE A 1 695 ? -2.624 17.874 17.126 1.00 98.25 695 ILE A O 1
ATOM 5460 N N . ALA A 1 696 ? -2.371 19.560 15.679 1.00 97.44 696 ALA A N 1
ATOM 5461 C CA . ALA A 1 696 ? -2.857 20.561 16.616 1.00 97.44 696 ALA A CA 1
ATOM 5462 C C . ALA A 1 696 ? -4.388 20.588 16.630 1.00 97.44 696 ALA A C 1
ATOM 5464 O O . ALA A 1 696 ? -5.022 20.628 15.577 1.00 97.44 696 ALA A O 1
ATOM 5465 N N . GLN A 1 697 ? -4.994 20.667 17.815 1.00 95.62 697 GLN A N 1
ATOM 5466 C CA . GLN A 1 697 ? -6.434 20.916 17.939 1.00 95.62 697 GLN A CA 1
ATOM 5467 C C . GLN A 1 697 ? -6.836 22.221 17.233 1.00 95.62 697 GLN A C 1
ATOM 5469 O O . GLN A 1 697 ? -7.749 22.241 16.404 1.00 95.62 697 GLN A O 1
ATOM 5474 N N . THR A 1 698 ? -6.070 23.282 17.508 1.00 94.88 698 THR A N 1
ATOM 5475 C CA . THR A 1 698 ? -6.221 24.620 16.927 1.00 94.88 698 THR A CA 1
ATOM 5476 C C . THR A 1 698 ? -4.888 25.050 16.308 1.00 94.88 698 THR A C 1
ATOM 5478 O O . THR A 1 698 ? -4.048 25.631 16.997 1.00 94.88 698 THR A O 1
ATOM 5481 N N . PRO A 1 699 ? -4.635 24.733 15.028 1.00 96.06 699 PRO A N 1
ATOM 5482 C CA . PRO A 1 699 ? -3.421 25.152 14.344 1.00 96.06 699 PRO A CA 1
ATOM 5483 C C . PRO A 1 699 ? -3.448 26.652 14.030 1.00 96.06 699 PRO A C 1
ATOM 5485 O O . PRO A 1 699 ? -4.502 27.291 14.006 1.00 96.06 699 PRO A O 1
ATOM 5488 N N . ASN A 1 700 ? -2.279 27.206 13.709 1.00 95.25 700 ASN A N 1
ATOM 5489 C CA . ASN A 1 700 ? -2.173 28.568 13.189 1.00 95.25 700 ASN A CA 1
ATOM 5490 C C . ASN A 1 700 ? -3.048 28.751 11.938 1.00 95.25 700 ASN A C 1
ATOM 5492 O O . ASN A 1 700 ? -3.219 27.825 11.142 1.00 95.25 700 ASN A O 1
ATOM 5496 N N . SER A 1 701 ? -3.547 29.968 11.711 1.00 93.56 701 SER A N 1
ATOM 5497 C CA . SER A 1 701 ? -4.431 30.277 10.576 1.00 93.56 701 SER A CA 1
ATOM 5498 C C . SER A 1 701 ? -3.815 29.938 9.212 1.00 93.56 701 SER A C 1
ATOM 5500 O O . SER A 1 701 ? -4.523 29.504 8.307 1.00 93.56 701 SER A O 1
ATOM 5502 N N . ASN A 1 702 ? -2.490 30.048 9.079 1.00 94.69 702 ASN A N 1
ATOM 5503 C CA . ASN A 1 702 ? -1.722 29.666 7.889 1.00 94.69 702 ASN A CA 1
ATOM 5504 C C . ASN A 1 702 ? -1.447 28.153 7.764 1.00 94.69 702 ASN A C 1
ATOM 5506 O O . ASN A 1 702 ? -0.687 27.733 6.893 1.00 94.69 702 ASN A O 1
ATOM 5510 N N . SER A 1 703 ? -2.045 27.332 8.620 1.00 97.56 703 SER A N 1
ATOM 5511 C CA . SER A 1 703 ? -2.029 25.872 8.535 1.00 97.56 703 SER A CA 1
ATOM 5512 C C . SER A 1 703 ? -3.430 25.290 8.366 1.00 97.56 703 SER A C 1
ATOM 5514 O O . SER A 1 703 ? -3.543 24.107 8.077 1.00 97.56 703 SER A O 1
ATOM 5516 N N . ILE A 1 704 ? -4.497 26.082 8.492 1.00 98.19 704 ILE A N 1
ATOM 5517 C CA . ILE A 1 704 ? -5.873 25.588 8.355 1.00 98.19 704 ILE A CA 1
ATOM 5518 C C . ILE A 1 704 ? -6.183 25.276 6.890 1.00 98.19 704 ILE A C 1
ATOM 5520 O O . ILE A 1 704 ? -6.003 26.118 6.010 1.00 98.19 704 ILE A O 1
ATOM 5524 N N . ILE A 1 705 ? -6.716 24.079 6.646 1.00 98.44 705 ILE A N 1
ATOM 5525 C CA . ILE A 1 705 ? -7.287 23.684 5.359 1.00 98.44 705 ILE A CA 1
ATOM 5526 C C . ILE A 1 705 ? -8.790 23.956 5.391 1.00 98.44 705 ILE A C 1
ATOM 5528 O O . ILE A 1 705 ? -9.500 23.474 6.275 1.00 98.44 705 ILE A O 1
ATOM 5532 N N . GLN A 1 706 ? -9.288 24.688 4.397 1.00 97.19 706 GLN A N 1
ATOM 5533 C CA . GLN A 1 706 ? -10.719 24.952 4.248 1.00 97.19 706 GLN A CA 1
ATOM 5534 C C . GLN A 1 706 ? -11.318 24.005 3.209 1.00 97.19 706 GLN A C 1
ATOM 5536 O O . GLN A 1 706 ? -10.744 23.812 2.136 1.00 97.19 706 GLN A O 1
ATOM 5541 N N . LYS A 1 707 ? -12.485 23.435 3.518 1.00 95.56 707 LYS A N 1
ATOM 5542 C CA . LYS A 1 707 ? -13.257 22.592 2.601 1.00 95.56 707 LYS A CA 1
ATOM 5543 C C . LYS A 1 707 ? -14.725 23.011 2.602 1.00 95.56 707 LYS A C 1
ATOM 5545 O O . LYS A 1 707 ? -15.365 23.004 3.650 1.00 95.56 707 LYS A O 1
ATOM 5550 N N . THR A 1 708 ? -15.240 23.400 1.442 1.00 95.25 708 THR A N 1
ATOM 5551 C CA . THR A 1 708 ? -16.620 23.880 1.281 1.00 95.25 708 THR A CA 1
ATOM 5552 C C . THR A 1 708 ? -17.081 23.638 -0.148 1.00 95.25 708 THR A C 1
ATOM 5554 O O . THR A 1 708 ? -16.424 24.099 -1.081 1.00 95.25 708 THR A O 1
ATOM 5557 N N . ASP A 1 709 ? -18.220 22.964 -0.314 1.00 94.69 709 ASP A N 1
ATOM 5558 C CA . ASP A 1 709 ? -18.961 22.836 -1.575 1.00 94.69 709 ASP A CA 1
ATOM 5559 C C . ASP A 1 709 ? -18.077 22.448 -2.774 1.00 94.69 709 ASP A C 1
ATOM 5561 O O . ASP A 1 709 ? -18.056 23.112 -3.815 1.00 94.69 709 ASP A O 1
ATOM 5565 N N . GLY A 1 710 ? -17.262 21.403 -2.608 1.00 96.12 710 GLY A N 1
ATOM 5566 C CA . GLY A 1 710 ? -16.369 20.920 -3.664 1.00 96.12 710 GLY A CA 1
ATOM 5567 C C . GLY A 1 710 ? -15.074 21.715 -3.833 1.00 96.12 710 GLY A C 1
ATOM 5568 O O . GLY A 1 710 ? -14.292 21.424 -4.738 1.00 96.12 710 GLY A O 1
ATOM 5569 N N . LYS A 1 711 ? -14.814 22.719 -2.992 1.00 97.00 711 LYS A N 1
ATOM 5570 C CA . LYS A 1 711 ? -13.581 23.514 -3.009 1.00 97.00 711 LYS A CA 1
ATOM 5571 C C . LYS A 1 711 ? -12.704 23.138 -1.828 1.00 97.00 711 LYS A C 1
ATOM 5573 O O . LYS A 1 711 ? -13.143 23.198 -0.682 1.00 97.00 711 LYS A O 1
ATOM 5578 N N . LEU A 1 712 ? -11.447 22.832 -2.119 1.00 97.56 712 LEU A N 1
ATOM 5579 C CA . LEU A 1 712 ? -10.397 22.605 -1.140 1.00 97.56 712 LEU A CA 1
ATOM 5580 C C . LEU A 1 712 ? -9.373 23.742 -1.224 1.00 97.56 712 LEU A C 1
ATOM 5582 O O . LEU A 1 712 ? -8.805 23.995 -2.289 1.00 97.56 712 LEU A O 1
ATOM 5586 N N . ILE A 1 713 ? -9.142 24.438 -0.114 1.00 97.75 713 ILE A N 1
ATOM 5587 C CA . ILE A 1 713 ? -8.167 25.527 -0.015 1.00 97.75 713 ILE A CA 1
ATOM 5588 C C . ILE A 1 713 ? -7.094 25.111 0.981 1.00 97.75 713 ILE A C 1
ATOM 5590 O O . ILE A 1 713 ? -7.349 25.013 2.182 1.00 97.75 713 ILE A O 1
ATOM 5594 N N . LEU A 1 714 ? -5.895 24.868 0.466 1.00 97.00 714 LEU A N 1
ATOM 5595 C CA . LEU A 1 714 ? -4.702 24.633 1.264 1.00 97.00 714 LEU A CA 1
ATOM 5596 C C . LEU A 1 714 ? -3.981 25.965 1.471 1.00 97.00 714 LEU A C 1
ATOM 5598 O O . LEU A 1 714 ? -3.914 26.772 0.539 1.00 97.00 714 LEU A O 1
ATOM 5602 N N . PRO A 1 715 ? -3.394 26.202 2.647 1.00 94.69 715 PRO A N 1
ATOM 5603 C CA . PRO A 1 715 ? -2.460 27.300 2.821 1.00 94.69 715 PRO A CA 1
ATOM 5604 C C . PRO A 1 715 ? -1.150 27.027 2.058 1.00 94.69 715 PRO A C 1
ATOM 5606 O O . PRO A 1 715 ? -0.845 25.871 1.757 1.00 94.69 715 PRO A O 1
ATOM 5609 N N . ASN A 1 716 ? -0.398 28.093 1.748 1.00 81.31 716 ASN A N 1
ATOM 5610 C CA . ASN A 1 716 ? 0.920 28.017 1.086 1.00 81.31 716 ASN A CA 1
ATOM 5611 C C . ASN A 1 716 ? 1.883 27.121 1.851 1.00 81.31 716 ASN A C 1
ATOM 5613 O O . ASN A 1 716 ? 2.061 27.402 3.053 1.00 81.31 716 ASN A O 1
#